Protein AF-A0A496AXD4-F1 (afdb_monomer_lite)

Sequence (552 aa):
MSKVAVLDTNKNVLEPCHPAVARRLLKRGEAAVLKRYPFTIILQKAVPADEIVTQAYTLSVDPGSKVTGLAITTEDAEIVYAAELHHRGAQVKKALSDRAGFRRGRRTRNLRYRPARWANRARKVPVLTDAGWTYQRAAKEEGNDASKTQNTFNRVSWSQFRDKRYRWERLPPTKTNRRQKQRWKRVRVEHQKRADNGWVAPSLMSRVFNLETWTRRLCAVYPITRLAIETVKFDLQLMEDPDIHGIQYQQGTLHGREIREYLLELTKRKCAYCGKNKVRLEVEHIIPKARGGSSRPDNLTMACRPCNEKKGNLVGEALAAKCGEDFAKKVEAAKRKSTKRLTDATAVNTIRWKIYETLEATGLDVRPGTGGKTAYHRNLAGLPKTHYYDAASVACIPKHPAQLSVQVIQAIGYGRRDNIGKKFSMKAPGFVLPSEKRAASAGFRKFSHVELTKANGTKWRGVLNCFDKTPKGKPRKVRVKYFAPDVKDPRKSGHTGELRLLQHRDGYSYGNLVANMEFREPKTPAPETAQPCTDTGDAMMGAQLDFLSHLL

Secondary structure (DSSP, 8-state):
-PPEEEE-TT--EEEEE-HHHHHHHHHHTSEEEEETTTTEEEESS---GGG-----EEEEEEE-SSEEEEEEE-TT-BEEEEEEEE--HHHHHHHHHHHHHHHHHHHHH--S------S--PPEEEEEETTEEEEEEPPP-S-S-TTS---------TTTT--TTEEEEEPPPPTT-TT----EEEEE----PPP-SS---HHHHHHHHHHHHHHHHHHTTS-EEEEEEE-----HHHHH-TT--GGGGTS-TTTTS-HHHHHHHHTTTS-TTT---SS-EEEEESS-GGGT---SGGGEEEEEHHHHHHHTT--THHHHHHH-HHHHHHHHHHHHTSPPP-HHHHHHHTTHHHHHHHHHTTTSEEEEE-HHHHHHHHHHTT----HHHHHHTTTS-PBPPSSEEEEEEEE-----S----S------S------PPPSEETTEETT-EEEEE-TTS-EEEEEEEEEPP-SSSS--EEEEEE--TTSSS-EEEEEGGGEEEEE---SEEEEEEEE---------PPPP-PPP------SSSSSSSSSSSS--

Structure (mmCIF, N/CA/C/O backbone):
data_AF-A0A496AXD4-F1
#
_entry.id   AF-A0A496AXD4-F1
#
loop_
_atom_site.group_PDB
_atom_site.id
_atom_site.type_symbol
_atom_site.label_atom_id
_atom_site.label_alt_id
_atom_site.label_comp_id
_atom_site.label_asym_id
_atom_site.label_entity_id
_atom_site.label_seq_id
_atom_site.pdbx_PDB_ins_code
_atom_site.Cartn_x
_atom_site.Cartn_y
_atom_site.Cartn_z
_atom_site.occupancy
_atom_site.B_iso_or_equiv
_atom_site.auth_seq_id
_atom_site.auth_comp_id
_atom_site.auth_asym_id
_atom_site.auth_atom_id
_atom_site.pdbx_PDB_model_num
ATOM 1 N N . MET A 1 1 ? -9.091 -14.116 17.826 1.00 66.50 1 MET A N 1
ATOM 2 C CA . MET A 1 1 ? -9.808 -13.206 16.898 1.00 66.50 1 MET A CA 1
ATOM 3 C C . MET A 1 1 ? -9.103 -11.866 16.898 1.00 66.50 1 MET A C 1
ATOM 5 O O . MET A 1 1 ? -8.610 -11.490 17.951 1.00 66.50 1 MET A O 1
ATOM 9 N N . SER A 1 2 ? -9.090 -11.135 15.778 1.00 81.75 2 SER A N 1
ATOM 10 C CA . SER A 1 2 ? -8.563 -9.760 15.743 1.00 81.75 2 SER A CA 1
ATOM 11 C C . SER A 1 2 ? -9.296 -8.884 16.773 1.00 81.75 2 SER A C 1
ATOM 13 O O . SER A 1 2 ? -10.532 -8.938 16.826 1.00 81.75 2 SER A O 1
ATOM 15 N N . LYS A 1 3 ? -8.577 -8.102 17.592 1.00 90.88 3 LYS A N 1
ATOM 16 C CA . LYS A 1 3 ? -9.217 -7.235 18.602 1.00 90.88 3 LYS A CA 1
ATOM 17 C C . LYS A 1 3 ? -9.855 -6.017 17.931 1.00 90.88 3 LYS A C 1
ATOM 19 O O . LYS A 1 3 ? -9.404 -5.524 16.892 1.00 90.88 3 LYS A O 1
ATOM 24 N N . VAL A 1 4 ? -10.944 -5.552 18.529 1.00 94.25 4 VAL A N 1
ATOM 25 C CA . VAL A 1 4 ? -11.735 -4.411 18.072 1.00 94.25 4 VAL A CA 1
ATOM 26 C C . VAL A 1 4 ? -11.170 -3.139 18.688 1.00 94.25 4 VAL A C 1
ATOM 28 O O . VAL A 1 4 ? -11.032 -3.061 19.904 1.00 94.25 4 VAL A O 1
ATOM 31 N N . ALA A 1 5 ? -10.886 -2.145 17.849 1.00 96.44 5 ALA A N 1
ATOM 32 C CA . ALA A 1 5 ? -10.484 -0.817 18.295 1.00 96.44 5 ALA A CA 1
ATOM 33 C C . ALA A 1 5 ? -11.618 -0.134 19.077 1.00 96.44 5 ALA A C 1
ATOM 35 O O . ALA A 1 5 ? -12.777 -0.162 18.640 1.00 96.44 5 ALA A O 1
ATOM 36 N N . VAL A 1 6 ? -11.278 0.499 20.199 1.00 96.81 6 VAL A N 1
ATOM 37 C CA . VAL A 1 6 ? -12.226 1.159 21.104 1.00 96.81 6 VAL A CA 1
ATOM 38 C C . VAL A 1 6 ? -11.773 2.593 21.331 1.00 96.81 6 VAL A C 1
ATOM 40 O O . VAL A 1 6 ? -10.615 2.830 21.657 1.00 96.81 6 VAL A O 1
ATOM 43 N N . LEU A 1 7 ? -12.692 3.538 21.155 1.00 96.88 7 LEU A N 1
ATOM 44 C CA . LEU A 1 7 ? -12.503 4.934 21.539 1.00 96.88 7 LEU A CA 1
ATOM 45 C C . LEU A 1 7 ? -13.530 5.331 22.602 1.00 96.88 7 LEU A C 1
ATOM 47 O O . LEU A 1 7 ? -14.619 4.755 22.644 1.00 96.88 7 LEU A O 1
ATOM 51 N N . ASP A 1 8 ? -13.225 6.336 23.412 1.00 95.81 8 ASP A N 1
ATOM 52 C CA . ASP A 1 8 ? -14.216 6.992 24.271 1.00 95.81 8 ASP A CA 1
ATOM 53 C C . ASP A 1 8 ? -15.018 8.068 23.501 1.00 95.81 8 ASP A C 1
ATOM 55 O O . ASP A 1 8 ? -14.769 8.334 22.319 1.00 95.81 8 ASP A O 1
ATOM 59 N N . THR A 1 9 ? -15.982 8.720 24.158 1.00 94.81 9 THR A N 1
ATOM 60 C CA . THR A 1 9 ? -16.775 9.805 23.539 1.00 94.81 9 THR A CA 1
ATOM 61 C C . THR A 1 9 ? -15.923 11.004 23.085 1.00 94.81 9 THR A C 1
ATOM 63 O O . THR A 1 9 ? -16.263 11.652 22.090 1.00 94.81 9 THR A O 1
ATOM 66 N N . ASN A 1 10 ? -14.783 11.254 23.737 1.00 94.25 10 ASN A N 1
ATOM 67 C CA . ASN A 1 10 ? -13.822 12.302 23.378 1.00 94.25 10 ASN A CA 1
ATOM 68 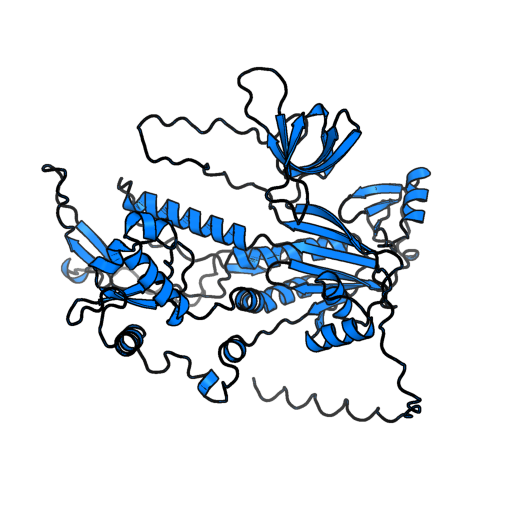C C . ASN A 1 10 ? -12.866 11.886 22.245 1.00 94.25 10 ASN A C 1
ATOM 70 O O . ASN A 1 10 ? -12.087 12.707 21.763 1.00 94.25 10 ASN A O 1
ATOM 74 N N . LYS A 1 11 ? -12.983 10.646 21.747 1.00 93.38 11 LYS A N 1
ATOM 75 C CA . LYS A 1 11 ? -12.107 10.010 20.750 1.00 93.38 11 LYS A CA 1
ATOM 76 C C . LYS A 1 11 ? -10.692 9.734 21.259 1.00 93.38 11 LYS A C 1
ATOM 78 O O . LYS A 1 11 ? -9.787 9.554 20.443 1.00 93.38 11 LYS A O 1
ATOM 83 N N . ASN A 1 12 ? -10.519 9.643 22.571 1.00 94.50 12 ASN A N 1
ATOM 84 C CA . ASN A 1 12 ? -9.316 9.092 23.171 1.00 94.50 12 ASN A CA 1
ATOM 85 C C . ASN A 1 12 ? -9.244 7.596 22.858 1.00 94.50 12 ASN A C 1
ATOM 87 O O . ASN A 1 12 ? -10.261 6.894 22.866 1.00 94.50 12 ASN A O 1
ATOM 91 N N . VAL A 1 13 ? -8.043 7.122 22.534 1.00 95.50 13 VAL A N 1
ATOM 92 C CA . VAL A 1 13 ? -7.804 5.719 22.190 1.00 95.50 13 VAL A CA 1
ATOM 93 C C . VAL A 1 13 ? -7.726 4.894 23.467 1.00 95.50 13 VAL A C 1
ATOM 95 O O . VAL A 1 13 ? -6.956 5.223 24.359 1.00 95.50 13 VAL A O 1
ATOM 98 N N . LEU A 1 14 ? -8.522 3.828 23.539 1.00 95.81 14 LEU A N 1
ATOM 99 C CA . LEU A 1 14 ? -8.559 2.903 24.670 1.00 95.81 14 LEU A CA 1
ATOM 100 C C . LEU A 1 14 ? -7.976 1.540 24.279 1.00 95.81 14 LEU A C 1
ATOM 102 O O . LEU A 1 14 ? -7.733 1.257 23.101 1.00 95.81 14 LEU A O 1
ATOM 106 N N . GLU A 1 15 ? -7.815 0.667 25.273 1.00 95.56 15 GLU A N 1
ATOM 107 C CA . GLU A 1 15 ? -7.350 -0.702 25.066 1.00 95.56 15 GLU A CA 1
ATOM 108 C C . GLU A 1 15 ? -8.299 -1.472 24.116 1.00 95.56 15 GLU A C 1
ATOM 110 O O . GLU A 1 15 ? -9.513 -1.558 24.359 1.00 95.56 15 GLU A O 1
ATOM 115 N N . PRO A 1 16 ? -7.784 -2.047 23.012 1.00 95.31 16 PRO A N 1
ATOM 116 C CA . PRO A 1 16 ? -8.575 -2.863 22.101 1.00 95.31 16 PRO A CA 1
ATOM 117 C C . PRO A 1 16 ? -9.217 -4.066 22.799 1.00 95.31 16 PRO A C 1
ATOM 119 O O . PRO A 1 16 ? -8.560 -4.838 23.493 1.00 95.31 16 PRO A O 1
ATOM 122 N N . CYS A 1 17 ? -10.504 -4.306 22.543 1.00 94.44 17 CYS A N 1
ATOM 123 C CA . CYS A 1 17 ? -11.257 -5.360 23.223 1.00 94.44 17 CYS A CA 1
ATOM 124 C C . CYS A 1 17 ? -11.523 -6.584 22.333 1.00 94.44 17 CYS A C 1
ATOM 126 O O . CYS A 1 17 ? -11.533 -6.519 21.100 1.00 94.44 17 CYS A O 1
ATOM 128 N N . HIS A 1 18 ? -11.801 -7.732 22.954 1.00 92.88 18 HIS A N 1
ATOM 129 C CA . HIS A 1 18 ? -12.209 -8.927 22.217 1.00 92.88 18 HIS A CA 1
ATOM 130 C C . HIS A 1 18 ? -13.559 -8.696 21.494 1.00 92.88 18 HIS A C 1
ATOM 132 O O . HIS A 1 18 ? -14.469 -8.097 22.078 1.00 92.88 18 HIS A O 1
ATOM 138 N N . PRO A 1 19 ? -13.786 -9.227 20.271 1.00 92.56 19 PRO A N 1
ATOM 139 C CA . PRO A 1 19 ? -15.044 -9.028 19.541 1.00 92.56 19 PRO A CA 1
ATOM 140 C C . PRO A 1 19 ? -16.318 -9.412 20.308 1.00 92.56 19 PRO A C 1
ATOM 142 O O . PRO A 1 19 ? -17.384 -8.856 20.049 1.00 92.56 19 PRO A O 1
ATOM 145 N N . ALA A 1 20 ? -16.234 -10.362 21.245 1.00 93.06 20 ALA A N 1
ATOM 146 C CA . ALA A 1 20 ? -17.357 -10.725 22.113 1.00 93.06 20 ALA A CA 1
ATOM 147 C C . ALA A 1 20 ? -17.755 -9.588 23.071 1.00 93.06 20 ALA A C 1
ATOM 149 O O . ALA A 1 20 ? -18.947 -9.335 23.251 1.00 93.06 20 ALA A O 1
ATOM 150 N N . VAL A 1 21 ? -16.769 -8.874 23.623 1.00 95.25 21 VAL A N 1
ATOM 151 C CA . VAL A 1 21 ? -16.980 -7.699 24.480 1.00 95.25 21 VAL A CA 1
ATOM 152 C C . VAL A 1 21 ? -17.597 -6.573 23.658 1.00 95.25 21 VAL A C 1
ATOM 154 O O . VAL A 1 21 ? -18.650 -6.063 24.027 1.00 95.25 21 VAL A O 1
ATOM 157 N N . ALA A 1 22 ? -17.042 -6.284 22.476 1.00 95.06 22 ALA A N 1
ATOM 158 C CA . ALA A 1 22 ? -17.603 -5.290 21.561 1.00 95.06 22 ALA A CA 1
ATOM 159 C C . ALA A 1 22 ? -19.080 -5.569 21.221 1.00 95.06 22 ALA A C 1
ATOM 161 O O . ALA A 1 22 ? -19.910 -4.663 21.247 1.00 95.06 22 ALA A O 1
ATOM 162 N N . ARG A 1 23 ? -19.445 -6.832 20.946 1.00 95.69 23 ARG A N 1
ATOM 163 C CA . ARG A 1 23 ? -20.848 -7.220 20.709 1.00 95.69 23 ARG A CA 1
ATOM 164 C C . ARG A 1 23 ? -21.738 -6.981 21.927 1.00 95.69 23 ARG A C 1
ATOM 166 O O . ARG A 1 23 ? -22.873 -6.547 21.752 1.00 95.69 23 ARG A O 1
ATOM 173 N N . ARG A 1 24 ? -21.245 -7.266 23.136 1.00 97.25 24 ARG A N 1
ATOM 174 C CA . ARG A 1 24 ? -21.983 -7.047 24.388 1.00 97.25 24 ARG A CA 1
ATOM 175 C C . ARG A 1 24 ? -22.256 -5.558 24.611 1.00 97.25 24 ARG A C 1
ATOM 177 O O . ARG A 1 24 ? -23.409 -5.205 24.826 1.00 97.25 24 ARG A O 1
ATOM 184 N N . LEU A 1 25 ? -21.234 -4.713 24.465 1.00 96.50 25 LEU A N 1
ATOM 185 C CA . LEU A 1 25 ? -21.350 -3.254 24.585 1.00 96.50 25 LEU A CA 1
ATOM 186 C C . LEU A 1 25 ? -22.358 -2.681 23.578 1.00 96.50 25 LEU A C 1
ATOM 188 O O . LEU A 1 25 ? -23.249 -1.922 23.946 1.00 96.50 25 LEU A O 1
ATOM 192 N N . LEU A 1 26 ? -22.281 -3.115 22.314 1.00 96.50 26 LEU A N 1
ATOM 193 C CA . LEU A 1 26 ? -23.224 -2.697 21.272 1.00 96.50 26 LEU A CA 1
ATOM 194 C C . LEU A 1 26 ? -24.662 -3.160 21.560 1.00 96.50 26 LEU A C 1
ATOM 196 O O . LEU A 1 26 ? -25.600 -2.413 21.303 1.00 96.50 26 LEU A O 1
ATOM 200 N N . LYS A 1 27 ? -24.854 -4.380 22.084 1.00 96.75 27 LYS A N 1
ATOM 201 C CA . LYS A 1 27 ? -26.189 -4.917 22.405 1.00 96.75 27 LYS A CA 1
ATOM 202 C C . LYS A 1 27 ? -26.836 -4.191 23.587 1.00 96.75 27 LYS A C 1
ATOM 204 O O . LYS A 1 27 ? -28.052 -4.053 23.604 1.00 96.75 27 LYS A O 1
ATOM 209 N N . ARG A 1 28 ? -26.029 -3.737 24.550 1.00 96.56 28 ARG A N 1
ATOM 210 C CA . ARG A 1 28 ? -26.479 -2.955 25.712 1.00 96.56 28 ARG A CA 1
ATOM 211 C C . ARG A 1 28 ? -26.685 -1.469 25.410 1.00 96.56 28 ARG A C 1
ATOM 213 O O . ARG A 1 28 ? -27.212 -0.759 26.251 1.00 96.56 28 ARG A O 1
ATOM 220 N N . GLY A 1 29 ? -26.271 -0.995 24.234 1.00 95.00 29 GLY A N 1
ATOM 221 C CA . GLY A 1 29 ? -26.340 0.424 23.880 1.00 95.00 29 GLY A CA 1
ATOM 222 C C . GLY A 1 29 ? -25.247 1.286 24.519 1.00 95.00 29 GLY A C 1
ATOM 223 O O . GLY A 1 29 ? -25.254 2.487 24.314 1.00 95.00 29 GLY A O 1
ATOM 224 N N . GLU A 1 30 ? -24.274 0.695 25.219 1.00 95.75 30 GLU A N 1
ATOM 225 C CA . GLU A 1 30 ? -23.160 1.408 25.874 1.00 95.75 30 GLU A CA 1
ATOM 226 C C . GLU A 1 30 ? -22.095 1.904 24.874 1.00 95.75 30 GLU A C 1
ATOM 228 O O . GLU A 1 30 ? -21.240 2.731 25.196 1.00 95.75 30 GLU A O 1
ATOM 233 N N . ALA A 1 31 ? -22.130 1.390 23.643 1.00 96.44 31 ALA A N 1
ATOM 234 C CA . ALA A 1 31 ? -21.234 1.776 22.562 1.00 96.44 31 ALA A CA 1
ATOM 235 C C . ALA A 1 31 ? -21.984 1.902 21.232 1.00 96.44 31 ALA A C 1
ATOM 237 O O . ALA A 1 31 ? -23.021 1.275 21.011 1.00 96.44 31 ALA A O 1
ATOM 238 N N . ALA A 1 32 ? -21.411 2.664 20.306 1.00 95.50 32 ALA A N 1
ATOM 239 C CA . ALA A 1 32 ? -21.866 2.781 18.927 1.00 95.50 32 ALA A CA 1
ATOM 240 C C . ALA A 1 32 ? -20.757 2.382 17.945 1.00 95.50 32 ALA A C 1
ATOM 242 O O . ALA A 1 32 ? -19.567 2.413 18.254 1.00 95.50 32 ALA A O 1
ATOM 243 N N . VAL A 1 33 ? -21.133 2.009 16.720 1.00 94.25 33 VAL A N 1
ATOM 244 C CA . VAL A 1 33 ? -20.153 1.757 15.654 1.00 94.25 33 VAL A CA 1
ATOM 245 C C . VAL A 1 33 ? -19.698 3.095 15.079 1.00 94.25 33 VAL A C 1
ATOM 247 O O . VAL A 1 33 ? -20.448 3.735 14.344 1.00 94.25 33 VAL A O 1
ATOM 250 N N . LEU A 1 34 ? -18.454 3.486 15.357 1.00 90.81 34 LEU A N 1
ATOM 251 C CA . LEU A 1 34 ? -17.851 4.691 14.788 1.00 90.81 34 LEU A CA 1
ATOM 252 C C . LEU A 1 34 ? -17.448 4.475 13.327 1.00 90.81 34 LEU A C 1
ATOM 254 O O . LEU A 1 34 ? -17.693 5.312 12.456 1.00 90.81 34 LEU A O 1
ATOM 258 N N . LYS A 1 35 ? -16.803 3.337 13.046 1.00 87.88 35 LYS A N 1
ATOM 259 C CA . LYS A 1 35 ? -16.290 3.014 11.715 1.00 87.88 35 LYS A CA 1
ATOM 260 C C . LYS A 1 35 ? -16.277 1.511 11.482 1.00 87.88 35 LYS A C 1
ATOM 262 O O . LYS A 1 35 ? -16.082 0.723 12.397 1.00 87.88 35 LYS A O 1
ATOM 267 N N . ARG A 1 36 ? -16.468 1.101 10.225 1.00 87.69 36 ARG A N 1
ATOM 268 C CA . ARG A 1 36 ? -16.402 -0.317 9.842 1.00 87.69 36 ARG A CA 1
ATOM 269 C C . ARG A 1 36 ? -15.005 -0.808 9.474 1.00 87.69 36 ARG A C 1
ATOM 271 O O . ARG A 1 36 ? -14.769 -2.006 9.574 1.00 87.69 36 ARG A O 1
ATOM 278 N N . TYR A 1 37 ? -14.122 0.077 9.004 1.00 87.56 37 TYR A N 1
ATOM 279 C CA . TYR A 1 37 ? -12.819 -0.297 8.446 1.00 87.56 37 TYR A CA 1
ATOM 280 C C . TYR A 1 37 ? -11.677 0.655 8.885 1.00 87.56 37 TYR A C 1
ATOM 282 O O . TYR A 1 37 ? -11.592 1.780 8.366 1.00 87.56 37 TYR A O 1
ATOM 290 N N . PRO A 1 38 ? -10.775 0.221 9.790 1.00 90.62 38 PRO A N 1
ATOM 291 C CA . PRO A 1 38 ? -10.923 -0.980 10.629 1.00 90.62 38 PRO A CA 1
ATOM 292 C C . PRO A 1 38 ? -12.196 -0.883 11.490 1.00 90.62 38 PRO A C 1
ATOM 294 O O . PRO A 1 38 ? -12.781 0.197 11.606 1.00 90.62 38 PRO A O 1
ATOM 297 N N . PHE A 1 39 ? -12.693 -2.014 11.991 1.00 92.38 39 PHE A N 1
ATOM 298 C CA . PHE A 1 39 ? -13.913 -2.012 12.797 1.00 92.38 39 PHE A CA 1
ATOM 299 C C . PHE A 1 39 ? -13.615 -1.365 14.151 1.00 92.38 39 PHE A C 1
ATOM 301 O O . PHE A 1 39 ? -12.794 -1.874 14.911 1.00 92.38 39 PHE A O 1
ATOM 308 N N . THR A 1 40 ? -14.271 -0.241 14.417 1.00 95.00 40 THR A N 1
ATOM 309 C CA . THR A 1 40 ? -14.022 0.605 15.584 1.00 95.00 40 THR A CA 1
ATOM 310 C C . THR A 1 40 ? -15.348 0.942 16.242 1.00 95.00 40 THR A C 1
ATOM 312 O O . THR A 1 40 ? -16.278 1.417 15.574 1.00 95.00 40 THR A O 1
ATOM 315 N N . ILE A 1 41 ? -15.419 0.711 17.548 1.00 97.12 41 ILE A N 1
ATOM 316 C CA . ILE A 1 41 ? -16.535 1.141 18.386 1.00 97.12 41 ILE A CA 1
ATOM 317 C C . ILE A 1 41 ? -16.141 2.390 19.173 1.00 97.12 41 ILE A C 1
ATOM 319 O O . ILE A 1 41 ? -14.965 2.611 19.451 1.00 97.12 41 ILE A O 1
ATOM 323 N N . ILE A 1 42 ? -17.135 3.203 19.505 1.00 97.06 42 ILE A N 1
ATOM 324 C CA . ILE A 1 42 ? -16.996 4.363 20.381 1.00 97.06 42 ILE A CA 1
ATOM 325 C C . ILE A 1 42 ? -17.912 4.171 21.587 1.00 97.06 42 ILE A C 1
ATOM 327 O O . ILE A 1 42 ? -19.086 3.840 21.410 1.00 97.06 42 ILE A O 1
ATOM 331 N N . LEU A 1 43 ? -17.378 4.316 22.795 1.00 96.75 43 LEU A N 1
ATOM 332 C CA . LEU A 1 43 ? -18.153 4.266 24.031 1.00 96.75 43 LEU A CA 1
ATOM 333 C C . LEU A 1 43 ? -18.982 5.543 24.176 1.00 96.75 43 LEU A C 1
ATOM 335 O O . LEU A 1 43 ? -18.536 6.621 23.789 1.00 96.75 43 LEU A O 1
ATOM 339 N N . GLN A 1 44 ? -20.162 5.429 24.782 1.00 94.75 44 GLN A N 1
ATOM 340 C CA . GLN A 1 44 ? -21.022 6.574 25.115 1.00 94.75 44 GLN A CA 1
ATOM 341 C C . GLN A 1 44 ? -20.632 7.268 26.431 1.00 94.75 44 GLN A C 1
ATOM 343 O O . GLN A 1 44 ? -21.394 8.067 26.966 1.00 94.75 44 GLN A O 1
ATOM 348 N N . LYS A 1 45 ? -19.446 6.953 26.957 1.00 94.00 45 LYS A N 1
ATOM 349 C CA . LYS A 1 45 ? -18.844 7.620 28.106 1.00 94.00 45 LYS A CA 1
ATOM 350 C C . LYS A 1 45 ? -17.466 8.158 27.740 1.00 94.00 45 LYS A C 1
ATOM 352 O O . LYS A 1 45 ? -16.786 7.593 26.877 1.00 94.00 45 LYS A O 1
ATOM 357 N N . ALA A 1 46 ? -17.072 9.235 28.404 1.00 93.50 46 ALA A N 1
ATOM 358 C CA . ALA A 1 46 ? -15.682 9.658 28.468 1.00 93.50 46 ALA A CA 1
ATOM 359 C C . ALA A 1 46 ? -14.944 8.807 29.510 1.00 93.50 46 ALA A C 1
ATOM 361 O O . ALA A 1 46 ? -15.547 8.389 30.500 1.00 93.50 46 ALA A O 1
ATOM 362 N N . VAL A 1 47 ? -13.665 8.538 29.263 1.00 92.56 47 VAL A N 1
ATOM 363 C CA . VAL A 1 47 ? -12.769 7.924 30.249 1.00 92.56 47 VAL A CA 1
ATOM 364 C C . VAL A 1 47 ? -11.742 8.991 30.639 1.00 92.56 47 VAL A C 1
ATOM 366 O O . VAL A 1 47 ? -11.152 9.584 29.729 1.00 92.56 47 VAL A O 1
ATOM 369 N N . PRO A 1 48 ? -11.565 9.298 31.938 1.00 91.44 48 PRO A N 1
ATOM 370 C CA . PRO A 1 48 ? -10.528 10.220 32.400 1.00 91.44 48 PRO A CA 1
ATOM 371 C C . PRO A 1 48 ? -9.147 9.793 31.898 1.00 91.44 48 PRO A C 1
ATOM 373 O O . PRO A 1 48 ? -8.861 8.602 31.816 1.00 91.44 48 PRO A O 1
ATOM 376 N N . ALA A 1 49 ? -8.301 10.750 31.509 1.00 86.75 49 ALA A N 1
ATOM 377 C CA . ALA A 1 49 ? -7.032 10.451 30.839 1.00 86.75 49 ALA A CA 1
ATOM 378 C C . ALA A 1 49 ? -6.061 9.639 31.716 1.00 86.75 49 ALA A C 1
ATOM 380 O O . ALA A 1 49 ? -5.301 8.828 31.199 1.00 86.75 49 ALA A O 1
ATOM 381 N N . ASP A 1 50 ? -6.123 9.840 33.028 1.00 89.44 50 ASP A N 1
ATOM 382 C CA . ASP A 1 50 ? -5.391 9.119 34.070 1.00 89.44 50 ASP A CA 1
ATOM 383 C C . ASP A 1 50 ? -5.855 7.663 34.251 1.00 89.44 50 ASP A C 1
ATOM 385 O O . ASP A 1 50 ? -5.067 6.814 34.658 1.00 89.44 50 ASP A O 1
ATOM 389 N N . GLU A 1 51 ? -7.095 7.342 33.873 1.00 89.88 51 GLU A N 1
ATOM 390 C CA . GLU A 1 51 ? -7.634 5.975 33.894 1.00 89.88 51 GLU A CA 1
ATOM 391 C C . GLU A 1 51 ? -7.371 5.201 32.588 1.00 89.88 51 GLU A C 1
ATOM 393 O O . GLU A 1 51 ? -7.651 3.999 32.499 1.00 89.88 51 GLU A O 1
ATOM 398 N N . ILE A 1 52 ? -6.856 5.861 31.542 1.00 89.38 52 ILE A N 1
ATOM 399 C CA . ILE A 1 52 ? -6.569 5.208 30.260 1.00 89.38 52 ILE A CA 1
ATOM 400 C C . ILE A 1 52 ? -5.294 4.376 30.393 1.00 89.38 52 ILE A C 1
ATOM 402 O O . ILE A 1 52 ? -4.179 4.851 30.192 1.00 89.38 52 ILE A O 1
ATOM 406 N N . VAL A 1 53 ? -5.479 3.089 30.676 1.00 89.19 53 VAL A N 1
ATOM 407 C CA . VAL A 1 53 ? -4.396 2.104 30.709 1.00 89.19 53 VAL A CA 1
ATOM 408 C C . VAL A 1 53 ? -4.369 1.330 29.394 1.00 89.19 53 VAL A C 1
ATOM 410 O O . VAL A 1 53 ? -5.305 0.597 29.069 1.00 89.19 53 VAL A O 1
ATOM 413 N N . THR A 1 54 ? -3.284 1.481 28.635 1.00 91.75 54 THR A N 1
ATOM 414 C CA . THR A 1 54 ? -3.024 0.719 27.404 1.00 91.75 54 THR A CA 1
ATOM 415 C C . THR A 1 54 ? -1.623 0.135 27.434 1.00 91.75 54 THR A C 1
ATOM 417 O O . THR A 1 54 ? -0.680 0.825 27.818 1.00 91.75 54 THR A O 1
ATOM 420 N N . GLN A 1 55 ? -1.469 -1.101 26.970 1.00 93.12 55 GLN A N 1
ATOM 421 C CA . GLN A 1 55 ? -0.141 -1.679 26.734 1.00 93.12 55 GLN A CA 1
ATOM 422 C C . GLN A 1 55 ? 0.519 -1.071 25.486 1.00 93.12 55 GLN A C 1
ATOM 424 O O . GLN A 1 55 ? -0.143 -0.409 24.682 1.00 93.12 55 GLN A O 1
ATOM 429 N N . ALA A 1 56 ? 1.814 -1.322 25.273 1.00 91.00 56 ALA A N 1
ATOM 430 C CA . ALA A 1 56 ? 2.472 -0.897 24.043 1.00 91.00 56 ALA A CA 1
ATOM 431 C C . ALA A 1 56 ? 2.046 -1.761 22.845 1.00 91.00 56 ALA A C 1
ATOM 433 O O . ALA A 1 56 ? 1.981 -2.990 22.911 1.00 91.00 56 ALA A O 1
ATOM 434 N N . TYR A 1 57 ? 1.834 -1.110 21.702 1.00 95.81 57 TYR A N 1
ATOM 435 C CA . TYR A 1 57 ? 1.530 -1.781 20.443 1.00 95.81 57 TYR A CA 1
ATOM 436 C C . TYR A 1 57 ? 2.534 -1.405 19.364 1.00 95.81 57 TYR A C 1
ATOM 438 O O . TYR A 1 57 ? 2.878 -0.232 19.188 1.00 95.81 57 TYR A O 1
ATOM 446 N N . THR A 1 58 ? 2.946 -2.407 18.588 1.00 97.31 58 THR A N 1
ATOM 447 C CA . THR A 1 58 ? 3.837 -2.216 17.440 1.00 97.31 58 THR A CA 1
ATOM 448 C C . THR A 1 58 ? 3.065 -2.406 16.141 1.00 97.31 58 THR A C 1
ATOM 450 O O . THR A 1 58 ? 2.532 -3.486 15.889 1.00 97.31 58 THR A O 1
ATOM 453 N N . LEU A 1 59 ? 3.018 -1.375 15.292 1.00 97.56 59 LEU A N 1
ATOM 454 C CA . LEU A 1 59 ? 2.538 -1.508 13.914 1.00 97.56 59 LEU A CA 1
ATOM 455 C C . LEU A 1 59 ? 3.713 -1.854 13.002 1.00 97.56 59 LEU A C 1
ATOM 457 O O . LEU A 1 59 ? 4.579 -1.025 12.728 1.00 97.56 59 LEU A O 1
ATOM 461 N N . SER A 1 60 ? 3.694 -3.076 12.491 1.00 97.00 60 SER A N 1
ATOM 462 C CA . SER A 1 60 ? 4.693 -3.596 11.572 1.00 97.00 60 SER A CA 1
ATOM 463 C C . SER A 1 60 ? 4.222 -3.507 10.121 1.00 97.00 60 SER A C 1
ATOM 465 O O . SER A 1 60 ? 3.064 -3.798 9.795 1.00 97.00 60 SER A O 1
ATOM 467 N N . VAL A 1 61 ? 5.131 -3.097 9.238 1.00 95.31 61 VAL A N 1
ATOM 468 C CA . VAL A 1 61 ? 4.874 -2.837 7.822 1.00 95.31 61 VAL A CA 1
ATOM 469 C C . VAL A 1 61 ? 5.856 -3.624 6.956 1.00 95.31 61 VAL A C 1
ATOM 471 O O . VAL A 1 61 ? 7.062 -3.389 7.008 1.00 95.31 61 VAL A O 1
ATOM 474 N N . ASP A 1 62 ? 5.324 -4.492 6.095 1.00 93.31 62 ASP A N 1
ATOM 475 C CA . ASP A 1 62 ? 6.083 -5.182 5.042 1.00 93.31 62 ASP A CA 1
ATOM 476 C C . ASP A 1 62 ? 5.761 -4.561 3.663 1.00 93.31 62 ASP A C 1
ATOM 478 O O . ASP A 1 62 ? 4.705 -4.831 3.065 1.00 93.31 62 ASP A O 1
ATOM 482 N N . PRO A 1 63 ? 6.607 -3.650 3.141 1.00 91.19 63 PRO A N 1
ATOM 483 C CA . PRO A 1 63 ? 6.345 -2.953 1.892 1.00 91.19 63 PRO A CA 1
ATOM 484 C C . PRO A 1 63 ? 6.674 -3.798 0.648 1.00 91.19 63 PRO A C 1
ATOM 486 O O . PRO A 1 63 ? 7.755 -3.713 0.068 1.00 91.19 63 PRO A O 1
ATOM 489 N N . GLY A 1 64 ? 5.672 -4.493 0.110 1.00 86.81 64 GLY A N 1
ATOM 490 C CA . GLY A 1 64 ? 5.776 -5.156 -1.192 1.00 86.81 64 GLY A CA 1
ATOM 491 C C . GLY A 1 64 ? 5.420 -4.288 -2.415 1.00 86.81 64 GLY A C 1
ATOM 492 O O . GLY A 1 64 ? 4.841 -3.197 -2.361 1.00 86.81 64 GLY A O 1
ATOM 493 N N . SER A 1 65 ? 5.748 -4.801 -3.607 1.00 84.12 65 SER A N 1
ATOM 494 C CA . SER A 1 65 ? 5.534 -4.095 -4.883 1.00 84.12 65 SER A CA 1
ATOM 495 C C . SER A 1 65 ? 4.054 -4.021 -5.309 1.00 84.12 65 SER A C 1
ATOM 497 O O . SER A 1 65 ? 3.626 -3.067 -5.976 1.00 84.12 65 SER A O 1
ATOM 499 N N . LYS A 1 66 ? 3.254 -5.027 -4.956 1.00 87.31 66 LYS A N 1
ATOM 500 C CA . LYS A 1 66 ? 1.824 -5.126 -5.300 1.00 87.31 66 LYS A CA 1
ATOM 501 C C . LYS A 1 66 ? 0.942 -5.022 -4.067 1.00 87.31 66 LYS A C 1
ATOM 503 O O . LYS A 1 66 ? -0.101 -4.374 -4.142 1.00 87.31 66 LYS A O 1
ATOM 508 N N . VAL A 1 67 ? 1.381 -5.628 -2.974 1.00 91.25 67 VAL A N 1
ATOM 509 C CA . VAL A 1 67 ? 0.679 -5.707 -1.698 1.00 91.25 67 VAL A CA 1
ATOM 510 C C . VAL A 1 67 ? 1.653 -5.278 -0.614 1.00 91.25 67 VAL A C 1
ATOM 512 O O . VAL A 1 67 ? 2.830 -5.606 -0.709 1.00 91.25 67 VAL A O 1
ATOM 515 N N . THR A 1 68 ? 1.175 -4.508 0.355 1.00 94.56 68 THR A N 1
ATOM 516 C CA . THR A 1 68 ? 1.897 -4.225 1.597 1.00 94.56 68 THR A CA 1
ATOM 517 C C . THR A 1 68 ? 1.200 -4.964 2.723 1.00 94.56 68 THR A C 1
ATOM 519 O O . THR A 1 68 ? -0.014 -4.807 2.878 1.00 94.56 68 THR A O 1
ATOM 522 N N . GLY A 1 69 ? 1.954 -5.760 3.472 1.00 95.06 69 GLY A N 1
ATOM 523 C CA . GLY A 1 69 ? 1.485 -6.368 4.706 1.00 95.06 69 GLY A CA 1
ATOM 524 C C . GLY A 1 69 ? 1.456 -5.346 5.833 1.00 95.06 69 GLY A C 1
ATOM 525 O O . GLY A 1 69 ? 2.354 -4.510 5.939 1.00 95.06 69 GLY A O 1
ATOM 526 N N . LEU A 1 70 ? 0.412 -5.394 6.653 1.00 96.75 70 LEU A N 1
ATOM 527 C CA . LEU A 1 70 ? 0.283 -4.603 7.871 1.00 96.75 70 LEU A CA 1
ATOM 528 C C . LEU A 1 70 ? -0.120 -5.537 9.007 1.00 96.75 70 LEU A C 1
ATOM 530 O O . LEU A 1 70 ? -1.080 -6.296 8.858 1.00 96.75 70 LEU A O 1
ATOM 534 N N . ALA A 1 71 ? 0.563 -5.443 10.140 1.00 96.62 71 ALA A N 1
ATOM 535 C CA . ALA A 1 71 ? 0.216 -6.187 11.342 1.00 96.62 71 ALA A CA 1
ATOM 536 C C . ALA A 1 71 ? 0.397 -5.312 12.582 1.00 96.62 71 ALA A C 1
ATOM 538 O O . ALA A 1 71 ? 1.326 -4.515 12.640 1.00 96.62 71 ALA A O 1
ATOM 539 N N . ILE A 1 72 ? -0.490 -5.454 13.561 1.00 97.06 72 ILE A N 1
ATOM 540 C CA . ILE A 1 72 ? -0.342 -4.845 14.884 1.00 97.06 72 ILE A CA 1
ATOM 541 C C . ILE A 1 72 ? -0.148 -5.973 15.886 1.00 97.06 72 ILE A C 1
ATOM 543 O O . ILE A 1 72 ? -0.989 -6.877 15.945 1.00 97.06 72 ILE A O 1
ATOM 547 N N . THR A 1 73 ? 0.930 -5.902 16.661 1.00 96.12 73 THR A N 1
ATOM 548 C CA . THR A 1 73 ? 1.266 -6.872 17.708 1.00 96.12 73 THR A CA 1
ATOM 549 C C . THR A 1 73 ? 1.315 -6.210 19.084 1.00 96.12 73 THR A C 1
ATOM 551 O O . THR A 1 73 ? 1.669 -5.031 19.186 1.00 96.12 73 THR A O 1
ATOM 554 N N . THR A 1 74 ? 0.948 -6.962 20.124 1.00 95.06 74 THR A N 1
ATOM 555 C CA . THR A 1 74 ? 1.179 -6.586 21.533 1.00 95.06 74 THR A CA 1
ATOM 556 C C . THR A 1 74 ? 2.647 -6.769 21.927 1.00 95.06 74 THR A C 1
ATOM 558 O O . THR A 1 74 ? 3.447 -7.280 21.135 1.00 95.06 74 THR A O 1
ATOM 561 N N . GLU A 1 75 ? 2.995 -6.401 23.161 1.00 91.25 75 GLU A N 1
ATOM 562 C CA . GLU A 1 75 ? 4.298 -6.715 23.768 1.00 91.25 75 GLU A CA 1
ATOM 563 C C . GLU A 1 75 ? 4.555 -8.228 23.840 1.00 91.25 75 GLU A C 1
ATOM 565 O O . GLU A 1 75 ? 5.650 -8.678 23.512 1.00 91.25 75 GLU A O 1
ATOM 570 N N . ASP A 1 76 ? 3.520 -9.028 24.116 1.00 92.06 76 ASP A N 1
ATOM 571 C CA . ASP A 1 76 ? 3.587 -10.500 24.149 1.00 92.06 76 ASP A CA 1
ATOM 572 C C . ASP A 1 76 ? 3.675 -11.173 22.767 1.00 92.06 76 ASP A C 1
ATOM 574 O O . ASP A 1 76 ? 3.552 -12.403 22.662 1.00 92.06 76 ASP A O 1
ATOM 578 N N . ALA A 1 77 ? 3.841 -10.374 21.709 1.00 93.31 77 ALA A N 1
ATOM 579 C CA . ALA A 1 77 ? 3.838 -10.775 20.307 1.00 93.31 77 ALA A CA 1
ATOM 580 C C . ALA A 1 77 ? 2.500 -11.356 19.797 1.00 93.31 77 ALA A C 1
ATOM 582 O O . ALA A 1 77 ? 2.468 -12.003 18.750 1.00 93.31 77 ALA A O 1
ATOM 583 N N . GLU A 1 78 ? 1.373 -11.118 20.479 1.00 94.06 78 GLU A N 1
ATOM 584 C CA . GLU A 1 78 ? 0.045 -11.527 19.995 1.00 94.06 78 GLU A CA 1
ATOM 585 C C . GLU A 1 78 ? -0.376 -10.662 18.796 1.00 94.06 78 GLU A C 1
ATOM 587 O O . GLU A 1 78 ? -0.365 -9.432 18.874 1.00 94.06 78 GLU A O 1
ATOM 592 N N . ILE A 1 79 ? -0.798 -11.281 17.684 1.00 94.50 79 ILE A N 1
ATOM 593 C CA . ILE A 1 79 ? -1.336 -10.536 16.534 1.00 94.50 79 ILE A CA 1
ATOM 594 C C . ILE A 1 79 ? -2.750 -10.034 16.847 1.00 94.50 79 ILE A C 1
ATOM 596 O O . ILE A 1 79 ? -3.712 -10.801 16.910 1.00 94.50 79 ILE A O 1
ATOM 600 N N . VAL A 1 80 ? -2.898 -8.715 16.936 1.00 93.69 80 VAL A N 1
ATOM 601 C CA . VAL A 1 80 ? -4.163 -8.050 17.273 1.00 93.69 80 VAL A CA 1
ATOM 602 C C . VAL A 1 80 ? -4.935 -7.599 16.042 1.00 93.69 80 VAL A C 1
ATOM 604 O O . VAL A 1 80 ? -6.168 -7.654 16.015 1.00 93.69 80 VAL A O 1
ATOM 607 N N . TYR A 1 81 ? -4.226 -7.187 14.999 1.00 94.94 81 TYR A N 1
ATOM 608 C CA . TYR A 1 81 ? -4.811 -6.782 13.729 1.00 94.94 81 TYR A CA 1
ATOM 609 C C . TYR A 1 81 ? -3.873 -7.168 12.590 1.00 94.94 81 TYR A C 1
ATOM 611 O O . TYR A 1 81 ? -2.661 -7.039 12.711 1.00 94.94 81 TYR A O 1
ATOM 619 N N . ALA A 1 82 ? -4.439 -7.614 11.472 1.00 95.25 82 ALA A N 1
ATOM 620 C CA . ALA A 1 82 ? -3.694 -7.983 10.276 1.00 95.25 82 ALA A CA 1
ATOM 621 C C . ALA A 1 82 ? -4.432 -7.489 9.031 1.00 95.25 82 ALA A C 1
ATOM 623 O O . ALA A 1 82 ? -5.662 -7.585 8.947 1.00 95.25 82 ALA A O 1
ATOM 624 N N . ALA A 1 83 ? -3.692 -6.972 8.053 1.00 95.19 83 ALA A N 1
ATOM 625 C CA . ALA A 1 83 ? -4.259 -6.488 6.808 1.00 95.19 83 ALA A CA 1
ATOM 626 C C . ALA A 1 83 ? -3.312 -6.603 5.612 1.00 95.19 83 ALA A C 1
ATOM 628 O O . ALA A 1 83 ? -2.092 -6.524 5.735 1.00 95.19 83 ALA A O 1
ATOM 629 N N . GLU A 1 84 ? -3.912 -6.696 4.427 1.00 94.56 84 GLU A N 1
ATOM 630 C CA . GLU A 1 84 ? -3.220 -6.630 3.143 1.00 94.56 84 GLU A CA 1
ATOM 631 C C . GLU A 1 84 ? -3.666 -5.392 2.361 1.00 94.56 84 GLU A C 1
ATOM 633 O O . GLU A 1 84 ? -4.827 -5.249 1.961 1.00 94.56 84 GLU A O 1
ATOM 638 N N . LEU A 1 85 ? -2.727 -4.480 2.111 1.00 94.94 85 LEU A N 1
ATOM 639 C CA . LEU A 1 85 ? -2.948 -3.265 1.335 1.00 94.94 85 LEU A CA 1
ATOM 640 C C . LEU A 1 85 ? -2.550 -3.478 -0.131 1.00 94.94 85 LEU A C 1
ATOM 642 O O . LEU A 1 85 ? -1.386 -3.364 -0.511 1.00 94.94 85 LEU A O 1
ATOM 646 N N . HIS A 1 86 ? -3.536 -3.729 -0.991 1.00 92.75 86 HIS A N 1
ATOM 647 C CA . HIS A 1 86 ? -3.341 -3.918 -2.426 1.00 92.75 86 HIS A CA 1
ATOM 648 C C . HIS A 1 86 ? -3.227 -2.582 -3.163 1.00 92.75 86 HIS A C 1
ATOM 650 O O . HIS A 1 86 ? -4.183 -1.800 -3.301 1.00 92.75 86 HIS A O 1
ATOM 656 N N . HIS A 1 87 ? -2.052 -2.356 -3.740 1.00 91.00 87 HIS A N 1
ATOM 657 C CA . HIS A 1 87 ? -1.717 -1.138 -4.459 1.00 91.00 87 HIS A CA 1
ATOM 658 C C . HIS A 1 87 ? -2.282 -1.114 -5.877 1.00 91.00 87 HIS A C 1
ATOM 660 O O . HIS A 1 87 ? -2.384 -2.111 -6.588 1.00 91.00 87 HIS A O 1
ATOM 666 N N . ARG A 1 88 ? -2.556 0.098 -6.363 1.00 87.31 88 ARG A N 1
ATOM 667 C CA . ARG A 1 88 ? -3.040 0.351 -7.733 1.00 87.31 88 ARG A CA 1
ATOM 668 C C . ARG A 1 88 ? -1.974 0.909 -8.677 1.00 87.31 88 ARG A C 1
ATOM 670 O O . ARG A 1 88 ? -2.316 1.471 -9.722 1.00 87.31 88 ARG A O 1
ATOM 677 N N . GLY A 1 89 ? -0.693 0.779 -8.328 1.00 85.19 89 GLY A N 1
ATOM 678 C CA . GLY A 1 89 ? 0.431 1.392 -9.049 1.00 85.19 89 GLY A CA 1
ATOM 679 C C . GLY A 1 89 ? 0.454 1.052 -10.545 1.00 85.19 89 GLY A C 1
ATOM 680 O O . GLY A 1 89 ? 0.594 1.945 -11.383 1.00 85.19 89 GLY A O 1
ATOM 681 N N . ALA A 1 90 ? 0.194 -0.210 -10.905 1.00 82.00 90 ALA A N 1
ATOM 682 C CA . ALA A 1 90 ? 0.105 -0.647 -12.301 1.00 82.00 90 ALA A CA 1
ATOM 683 C C . ALA A 1 90 ? -1.034 0.051 -13.072 1.00 82.00 90 ALA A C 1
ATOM 685 O O . ALA A 1 90 ? -0.845 0.500 -14.205 1.00 82.00 90 ALA A O 1
ATOM 686 N N . GLN A 1 91 ? -2.203 0.215 -12.443 1.00 83.75 91 GLN A N 1
ATOM 687 C CA . GLN A 1 91 ? -3.340 0.924 -13.038 1.00 83.75 91 GLN A CA 1
ATOM 688 C C . GLN A 1 91 ? -3.032 2.416 -13.224 1.00 83.75 91 GLN A C 1
ATOM 690 O O . GLN A 1 91 ? -3.377 2.995 -14.255 1.00 83.75 91 GLN A O 1
ATOM 695 N N . VAL A 1 92 ? -2.350 3.037 -12.253 1.00 84.69 92 VAL A N 1
ATOM 696 C CA . VAL A 1 92 ? -1.902 4.437 -12.339 1.00 84.69 92 VAL A CA 1
ATOM 697 C C . VAL A 1 92 ? -0.899 4.607 -13.480 1.00 84.69 92 VAL A C 1
ATOM 699 O O . VAL A 1 92 ? -1.075 5.496 -14.314 1.00 84.69 92 VAL A O 1
ATOM 702 N N . LYS A 1 93 ? 0.105 3.724 -13.571 1.00 83.12 93 LYS A N 1
ATOM 703 C CA . LYS A 1 93 ? 1.095 3.706 -14.658 1.00 83.12 93 LYS A CA 1
ATOM 704 C C . LYS A 1 93 ? 0.409 3.586 -16.019 1.00 83.12 93 LYS A C 1
ATOM 706 O O . LYS A 1 93 ? 0.673 4.400 -16.901 1.00 83.12 93 LYS A O 1
ATOM 711 N N . LYS A 1 94 ? -0.528 2.643 -16.171 1.00 79.81 94 LYS A N 1
ATOM 712 C CA . LYS A 1 94 ? -1.316 2.474 -17.401 1.00 79.81 94 LYS A CA 1
ATOM 713 C C . LYS A 1 94 ? -2.090 3.744 -17.764 1.00 79.81 94 LYS A C 1
ATOM 715 O O . LYS A 1 94 ? -1.947 4.238 -18.875 1.00 79.81 94 LYS A O 1
ATOM 720 N N . ALA A 1 95 ? -2.818 4.337 -16.817 1.00 78.94 95 ALA A N 1
ATOM 721 C CA . ALA A 1 95 ? -3.578 5.565 -17.060 1.00 78.94 95 ALA A CA 1
ATOM 722 C C . ALA A 1 95 ? -2.686 6.760 -17.457 1.00 78.94 95 ALA A C 1
ATOM 724 O O . ALA A 1 95 ? -3.082 7.597 -18.275 1.00 78.94 95 ALA A O 1
ATOM 725 N N . LEU A 1 96 ? -1.473 6.856 -16.898 1.00 80.62 96 LEU A N 1
ATOM 726 C CA . LEU A 1 96 ? -0.481 7.862 -17.288 1.00 80.62 96 LEU A CA 1
ATOM 727 C C . LEU A 1 96 ? 0.047 7.616 -18.708 1.00 80.62 96 LEU A C 1
ATOM 729 O O . LEU A 1 96 ? 0.134 8.569 -19.490 1.00 80.62 96 LEU A O 1
ATOM 733 N N . SER A 1 97 ? 0.346 6.361 -19.053 1.00 75.06 97 SER A N 1
ATOM 734 C CA . SER A 1 97 ? 0.762 5.952 -20.400 1.00 75.06 97 SER A CA 1
ATOM 735 C C . SER A 1 97 ? -0.321 6.243 -21.440 1.00 75.06 97 SER A C 1
ATOM 737 O O . SER A 1 97 ? -0.030 6.875 -22.459 1.00 75.06 97 SER A O 1
ATOM 739 N N . ASP A 1 98 ? -1.575 5.889 -21.150 1.00 73.06 98 ASP A N 1
ATOM 740 C CA . ASP A 1 98 ? -2.733 6.160 -22.007 1.00 73.06 98 ASP A CA 1
ATOM 741 C C . ASP A 1 98 ? -2.884 7.669 -22.237 1.00 73.06 98 ASP A C 1
ATOM 743 O O . ASP A 1 98 ? -2.958 8.139 -23.373 1.00 73.06 98 ASP A O 1
ATOM 747 N N . ARG A 1 99 ? -2.808 8.475 -21.168 1.00 72.69 99 ARG A N 1
ATOM 748 C CA . ARG A 1 99 ? -2.850 9.945 -21.249 1.00 72.69 99 ARG A CA 1
ATOM 749 C C . ARG A 1 99 ? -1.718 10.518 -22.096 1.00 72.69 99 ARG A C 1
ATOM 751 O O . ARG A 1 99 ? -1.943 11.448 -22.875 1.00 72.69 99 ARG A O 1
ATOM 758 N N . ALA A 1 100 ? -0.500 10.005 -21.946 1.00 70.81 100 ALA A N 1
ATOM 759 C CA . ALA A 1 100 ? 0.626 10.405 -22.782 1.00 70.81 100 ALA A CA 1
ATOM 760 C C . ALA A 1 100 ? 0.394 10.018 -24.253 1.00 70.81 100 ALA A C 1
ATOM 762 O O . ALA A 1 100 ? 0.702 10.808 -25.147 1.00 70.81 100 ALA A O 1
ATOM 763 N N . GLY A 1 101 ? -0.196 8.846 -24.507 1.00 67.19 101 GLY A N 1
ATOM 764 C CA . GLY A 1 101 ? -0.671 8.405 -25.819 1.00 67.19 101 GLY A CA 1
ATOM 765 C C . GLY A 1 101 ? -1.680 9.377 -26.431 1.00 67.19 101 GLY A C 1
ATOM 766 O O . GLY A 1 101 ? -1.425 9.908 -27.510 1.00 67.19 101 GLY A O 1
ATOM 767 N N . PHE A 1 102 ? -2.759 9.711 -25.715 1.00 69.62 102 PHE A N 1
ATOM 768 C CA . PHE A 1 102 ? -3.775 10.666 -26.176 1.00 69.62 102 PHE A CA 1
ATOM 769 C C . PHE A 1 102 ? -3.189 12.052 -26.462 1.00 69.62 102 PHE A C 1
ATOM 771 O O . PHE A 1 102 ? -3.485 12.657 -27.491 1.00 69.62 102 PHE A O 1
ATOM 778 N N . ARG A 1 103 ? -2.302 12.553 -25.589 1.00 68.44 103 ARG A N 1
ATOM 779 C CA . ARG A 1 103 ? -1.600 13.829 -25.808 1.00 68.44 103 ARG A CA 1
ATOM 780 C C . ARG A 1 103 ? -0.739 13.800 -27.068 1.00 68.44 103 ARG A C 1
ATOM 782 O O . ARG A 1 103 ? -0.685 14.810 -27.761 1.00 68.44 103 ARG A O 1
ATOM 789 N N . ARG A 1 104 ? -0.062 12.683 -27.358 1.00 62.84 104 ARG A N 1
ATOM 790 C CA . ARG A 1 104 ? 0.717 12.514 -28.595 1.00 62.84 104 ARG A CA 1
ATOM 791 C C . ARG A 1 104 ? -0.194 12.457 -29.815 1.00 62.84 104 ARG A C 1
ATOM 793 O O . ARG A 1 104 ? 0.035 13.224 -30.737 1.00 62.84 104 ARG A O 1
ATOM 800 N N . GLY A 1 105 ? -1.253 11.648 -29.772 1.00 61.47 105 GLY A N 1
ATOM 801 C CA . GLY A 1 105 ? -2.224 11.527 -30.862 1.00 61.47 105 GLY A CA 1
ATOM 802 C C . GLY A 1 105 ? -2.846 12.868 -31.248 1.00 61.47 105 GLY A C 1
ATOM 803 O O . GLY A 1 105 ? -2.870 13.206 -32.426 1.00 61.47 105 GLY A O 1
ATOM 804 N N . ARG A 1 106 ? -3.239 13.694 -30.266 1.00 64.00 106 ARG A N 1
ATOM 805 C CA . ARG A 1 106 ? -3.721 15.062 -30.536 1.00 64.00 106 ARG A CA 1
ATOM 806 C C . ARG A 1 106 ? -2.675 15.925 -31.247 1.00 64.00 106 ARG A C 1
ATOM 808 O O . ARG A 1 106 ? -3.037 16.686 -32.126 1.00 64.00 106 ARG A O 1
ATOM 815 N N . ARG A 1 107 ? -1.390 15.801 -30.891 1.00 63.56 107 ARG A N 1
ATOM 816 C CA . ARG A 1 107 ? -0.298 16.582 -31.504 1.00 63.56 107 ARG A CA 1
ATOM 817 C C . ARG A 1 107 ? 0.090 16.108 -32.903 1.00 63.56 107 ARG A C 1
ATOM 819 O O . ARG A 1 107 ? 0.678 16.892 -33.632 1.00 63.56 107 ARG A O 1
ATOM 826 N N . THR A 1 108 ? -0.151 14.844 -33.246 1.00 56.59 108 THR A N 1
ATOM 827 C CA . THR A 1 108 ? 0.268 14.273 -34.535 1.00 56.59 108 THR A CA 1
ATOM 828 C C . THR A 1 108 ? -0.868 14.171 -35.545 1.00 56.59 108 THR A C 1
ATOM 830 O O . THR A 1 108 ? -0.612 14.334 -36.730 1.00 56.59 108 THR A O 1
ATOM 833 N N . ARG A 1 109 ? -2.107 13.918 -35.098 1.00 55.56 109 ARG A N 1
ATOM 834 C CA . ARG A 1 109 ? -3.278 13.717 -35.971 1.00 55.56 109 ARG A CA 1
ATOM 835 C C . ARG A 1 109 ? -4.178 14.953 -36.092 1.00 55.56 109 ARG A C 1
ATOM 837 O O . ARG A 1 109 ? -4.710 15.187 -37.166 1.00 55.56 109 ARG A O 1
ATOM 844 N N . ASN A 1 110 ? -4.292 15.778 -35.045 1.00 54.69 110 ASN A N 1
ATOM 845 C CA . ASN A 1 110 ? -5.133 16.987 -35.043 1.00 54.69 110 ASN A CA 1
ATOM 846 C C . ASN A 1 110 ? -4.255 18.247 -35.069 1.00 54.69 110 ASN A C 1
ATOM 848 O O . ASN A 1 110 ? -4.080 18.928 -34.060 1.00 54.69 110 ASN A O 1
ATOM 852 N N . LEU A 1 111 ? -3.664 18.536 -36.230 1.00 51.91 111 LEU A N 1
ATOM 853 C CA . LEU A 1 111 ? -2.687 19.614 -36.442 1.00 51.91 111 LEU A CA 1
ATOM 854 C C . LEU A 1 111 ? -3.328 21.014 -36.574 1.00 51.91 111 LEU A C 1
ATOM 856 O O . LEU A 1 111 ? -2.912 21.789 -37.431 1.00 51.91 111 LEU A O 1
ATOM 860 N N . ARG A 1 112 ? -4.315 21.374 -35.738 1.00 50.47 112 ARG A N 1
ATOM 861 C CA . ARG A 1 112 ? -4.677 22.796 -35.584 1.00 50.47 112 ARG A CA 1
ATOM 862 C C . ARG A 1 112 ? -3.680 23.462 -34.633 1.00 50.47 112 ARG A C 1
ATOM 864 O O . ARG A 1 112 ? -3.418 22.948 -33.544 1.00 50.47 112 ARG A O 1
ATOM 871 N N . TYR A 1 113 ? -3.090 24.553 -35.123 1.00 51.06 113 TYR A N 1
ATOM 872 C CA . TYR A 1 113 ? -2.046 25.391 -34.531 1.00 51.06 113 TYR A CA 1
ATOM 873 C C . TYR A 1 113 ? -2.056 25.387 -32.999 1.00 51.06 113 TYR A C 1
ATOM 875 O O . TYR A 1 113 ? -2.906 25.997 -32.358 1.00 51.06 113 TYR A O 1
ATOM 883 N N . ARG A 1 114 ? -1.075 24.707 -32.396 1.00 47.41 114 ARG A N 1
ATOM 884 C CA . ARG A 1 114 ? -0.775 24.869 -30.973 1.00 47.41 114 ARG A CA 1
ATOM 885 C C . ARG A 1 114 ? 0.663 25.363 -30.830 1.00 47.41 114 ARG A C 1
ATOM 887 O O . ARG A 1 114 ? 1.567 24.574 -31.118 1.00 47.41 114 ARG A O 1
ATOM 894 N N . PRO A 1 115 ? 0.895 26.598 -30.349 1.00 48.97 115 PRO A N 1
ATOM 895 C CA . PRO A 1 115 ? 2.241 27.069 -30.054 1.00 48.97 115 PRO A CA 1
ATOM 896 C C . PRO A 1 115 ? 2.884 26.144 -29.018 1.00 48.97 115 PRO A C 1
ATOM 898 O O . PRO A 1 115 ? 2.245 25.682 -28.058 1.00 48.97 115 PRO A O 1
ATOM 901 N N . ALA A 1 116 ? 4.145 25.787 -29.249 1.00 51.19 116 ALA A N 1
ATOM 902 C CA . ALA A 1 116 ? 4.863 24.939 -28.317 1.00 51.19 116 ALA A CA 1
ATOM 903 C C . ALA A 1 116 ? 5.098 25.715 -27.010 1.00 51.19 116 ALA A C 1
ATOM 905 O O . ALA A 1 116 ? 5.439 26.883 -27.013 1.00 51.19 116 ALA A O 1
ATOM 906 N N . ARG A 1 117 ? 4.854 25.066 -25.867 1.00 54.03 117 ARG A N 1
ATOM 907 C CA . ARG A 1 117 ? 5.096 25.652 -24.539 1.00 54.03 117 ARG A CA 1
ATOM 908 C C . ARG A 1 117 ? 6.430 25.122 -24.025 1.00 54.03 117 ARG A C 1
ATOM 910 O O . ARG A 1 117 ? 6.513 23.921 -23.715 1.00 54.03 117 ARG A O 1
ATOM 917 N N . TRP A 1 118 ? 7.448 25.980 -24.010 1.00 45.06 118 TRP A N 1
ATOM 918 C CA . TRP A 1 118 ? 8.841 25.611 -23.727 1.00 45.06 118 TRP A CA 1
ATOM 919 C C . TRP A 1 118 ? 9.232 25.814 -22.252 1.00 45.06 118 TRP A C 1
ATOM 921 O O . TRP A 1 118 ? 9.942 24.963 -21.729 1.00 45.06 118 TRP A O 1
ATOM 931 N N . ALA A 1 119 ? 8.657 26.805 -21.555 1.00 50.06 119 ALA A N 1
ATOM 932 C CA . ALA A 1 119 ? 8.951 27.114 -20.144 1.00 50.06 119 ALA A CA 1
ATOM 933 C C . ALA A 1 119 ? 8.181 26.266 -19.096 1.00 50.06 119 ALA A C 1
ATOM 935 O O . ALA A 1 119 ? 8.601 26.129 -17.955 1.00 50.06 119 ALA A O 1
ATOM 936 N N . ASN A 1 120 ? 7.067 25.618 -19.460 1.00 48.62 120 ASN A N 1
ATOM 937 C CA . ASN A 1 120 ? 6.129 25.040 -18.474 1.00 48.62 120 ASN A CA 1
ATOM 938 C C . ASN A 1 120 ? 6.366 23.553 -18.142 1.00 48.62 120 ASN A C 1
ATOM 940 O O . ASN A 1 120 ? 5.403 22.779 -18.082 1.00 48.62 120 ASN A O 1
ATOM 944 N N . ARG A 1 121 ? 7.618 23.090 -18.017 1.00 54.53 121 ARG A N 1
ATOM 945 C CA . ARG A 1 121 ? 7.906 21.641 -17.880 1.00 54.53 121 ARG A CA 1
ATOM 946 C C . ARG A 1 121 ? 8.864 21.237 -16.762 1.00 54.53 121 ARG A C 1
ATOM 948 O O . ARG A 1 121 ? 9.357 20.109 -16.820 1.00 54.53 121 ARG A O 1
ATOM 955 N N . ALA A 1 122 ? 9.060 22.065 -15.739 1.00 58.66 122 ALA A N 1
ATOM 956 C CA . ALA A 1 122 ? 9.604 21.558 -14.483 1.00 58.66 122 ALA A CA 1
ATOM 957 C C . ALA A 1 122 ? 8.672 20.452 -13.958 1.00 58.66 122 ALA A C 1
ATOM 959 O O . ALA A 1 122 ? 7.443 20.612 -13.921 1.00 58.66 122 ALA A O 1
ATOM 960 N N . ARG A 1 123 ? 9.236 19.278 -13.663 1.00 65.69 123 ARG A N 1
ATOM 961 C CA . ARG A 1 123 ? 8.471 18.205 -13.029 1.00 65.69 123 ARG A CA 1
ATOM 962 C C . ARG A 1 123 ? 8.175 18.647 -11.603 1.00 65.69 123 ARG A C 1
ATOM 964 O O . ARG A 1 123 ? 9.025 19.229 -10.946 1.00 65.69 123 ARG A O 1
ATOM 971 N N . LYS A 1 124 ? 6.957 18.365 -11.149 1.00 78.75 124 LYS A N 1
ATOM 972 C CA . LYS A 1 124 ? 6.675 18.452 -9.725 1.00 78.75 124 LYS A CA 1
ATOM 973 C C . LYS A 1 124 ? 7.374 17.290 -9.029 1.00 78.75 124 LYS A C 1
ATOM 975 O O . LYS A 1 124 ? 7.270 16.168 -9.537 1.00 78.75 124 LYS A O 1
ATOM 980 N N . VAL A 1 125 ? 8.040 17.562 -7.921 1.00 83.75 125 VAL A N 1
ATOM 981 C CA . VAL A 1 125 ? 8.729 16.582 -7.078 1.00 83.75 125 VAL A CA 1
ATOM 982 C C . VAL A 1 125 ? 7.879 16.322 -5.832 1.00 83.75 125 VAL A C 1
ATOM 984 O O . VAL A 1 125 ? 7.097 17.200 -5.453 1.00 83.75 125 VAL A O 1
ATOM 987 N N . PRO A 1 126 ? 7.908 15.105 -5.269 1.00 87.69 126 PRO A N 1
ATOM 988 C CA . PRO A 1 126 ? 7.254 14.843 -3.996 1.00 87.69 126 PRO A CA 1
ATOM 989 C C . PRO A 1 126 ? 8.024 15.538 -2.865 1.00 87.69 126 PRO A C 1
ATOM 991 O O . PRO A 1 126 ? 9.238 15.389 -2.778 1.00 87.69 126 PRO A O 1
ATOM 994 N N . VAL A 1 127 ? 7.310 16.275 -2.023 1.00 87.31 127 VAL A N 1
ATOM 995 C CA . VAL A 1 127 ? 7.821 16.960 -0.830 1.00 87.31 127 VAL A CA 1
ATOM 996 C C . VAL A 1 127 ? 6.948 16.536 0.345 1.00 87.31 127 VAL A C 1
ATOM 998 O O . VAL A 1 127 ? 5.718 16.523 0.210 1.00 87.31 127 VAL A O 1
ATOM 1001 N N . LEU A 1 128 ? 7.577 16.142 1.449 1.00 86.12 128 LEU A N 1
ATOM 1002 C CA . LEU A 1 128 ? 6.899 15.839 2.703 1.00 86.12 128 LEU A CA 1
ATOM 1003 C C . LEU A 1 128 ? 6.688 17.149 3.463 1.00 86.12 128 LEU A C 1
ATOM 1005 O O . LEU A 1 128 ? 7.594 17.969 3.547 1.00 86.12 128 LEU A O 1
ATOM 1009 N N . THR A 1 129 ? 5.465 17.368 3.929 1.00 86.75 129 THR A N 1
ATOM 1010 C CA . THR A 1 129 ? 5.057 18.528 4.734 1.00 86.75 129 THR A CA 1
ATOM 1011 C C . THR A 1 129 ? 4.304 18.016 5.955 1.00 86.75 129 THR A C 1
ATOM 1013 O O . THR A 1 129 ? 3.912 16.850 5.955 1.00 86.75 129 THR A O 1
ATOM 1016 N N . ASP A 1 130 ? 3.991 18.873 6.923 1.00 80.75 130 ASP A N 1
ATOM 1017 C CA . ASP A 1 130 ? 3.192 18.491 8.104 1.00 80.75 130 ASP A CA 1
ATOM 1018 C C . ASP A 1 130 ? 1.805 17.943 7.723 1.00 80.75 130 ASP A C 1
ATOM 1020 O O . ASP A 1 130 ? 1.240 17.072 8.379 1.00 80.75 130 ASP A O 1
ATOM 1024 N N . ALA A 1 131 ? 1.256 18.407 6.594 1.00 78.19 131 ALA A N 1
ATOM 1025 C CA . ALA A 1 131 ? 0.001 17.906 6.032 1.00 78.19 131 ALA A CA 1
ATOM 1026 C C . ALA A 1 131 ? 0.150 16.575 5.260 1.00 78.19 131 ALA A C 1
ATOM 1028 O O . ALA A 1 131 ? -0.828 16.080 4.685 1.00 78.19 131 ALA A O 1
ATOM 1029 N N . GLY A 1 132 ? 1.362 16.023 5.205 1.00 82.94 132 GLY A N 1
ATOM 1030 C CA . GLY A 1 132 ? 1.725 14.826 4.462 1.00 82.94 132 GLY A CA 1
ATOM 1031 C C . GLY A 1 132 ? 2.413 15.099 3.126 1.00 82.94 132 GLY A C 1
ATOM 1032 O O . GLY A 1 132 ? 2.839 16.216 2.807 1.00 82.94 132 GLY A O 1
ATOM 1033 N N . TRP A 1 133 ? 2.528 14.062 2.297 1.00 86.38 133 TRP A N 1
ATOM 1034 C CA . TRP A 1 133 ? 3.217 14.177 1.012 1.00 86.38 133 TRP A CA 1
ATOM 1035 C C . TRP A 1 133 ? 2.428 14.944 -0.057 1.00 86.38 133 TRP A C 1
ATOM 1037 O O . TRP A 1 133 ? 1.295 14.605 -0.417 1.00 86.38 133 TRP A O 1
ATOM 1047 N N . THR A 1 134 ? 3.091 15.891 -0.726 1.00 84.69 134 THR A N 1
ATOM 1048 C CA . THR A 1 134 ? 2.509 16.640 -1.847 1.00 84.69 134 THR A CA 1
ATOM 1049 C C . THR A 1 134 ? 3.461 16.773 -3.034 1.00 84.69 134 THR A C 1
ATOM 1051 O O . THR A 1 134 ? 4.677 16.730 -2.912 1.00 84.69 134 THR A O 1
ATOM 1054 N N . TYR A 1 135 ? 2.905 16.913 -4.243 1.00 84.19 135 TYR A N 1
ATOM 1055 C CA . TYR A 1 135 ? 3.703 17.208 -5.437 1.00 84.19 135 TYR A CA 1
ATOM 1056 C C . TYR A 1 135 ? 3.803 18.722 -5.642 1.00 84.19 135 TYR A C 1
ATOM 1058 O O . TYR A 1 135 ? 2.842 19.353 -6.110 1.00 84.19 135 TYR A O 1
ATOM 1066 N N . GLN A 1 136 ? 4.982 19.281 -5.393 1.00 80.94 136 GLN A N 1
ATOM 1067 C CA . GLN A 1 136 ? 5.268 20.711 -5.517 1.00 80.94 136 GLN A CA 1
ATOM 1068 C C . GLN A 1 136 ? 6.244 20.983 -6.665 1.00 80.94 136 GLN A C 1
ATOM 1070 O O . GLN A 1 136 ? 6.875 20.063 -7.185 1.00 80.94 136 GLN A O 1
ATOM 1075 N N . ARG A 1 137 ? 6.305 22.223 -7.166 1.00 72.38 137 ARG A N 1
ATOM 1076 C CA . ARG A 1 137 ? 7.376 22.587 -8.110 1.00 72.38 137 ARG A CA 1
ATOM 1077 C C . ARG A 1 137 ? 8.670 22.637 -7.299 1.00 72.38 137 ARG A C 1
ATOM 1079 O O . ARG A 1 137 ? 8.636 23.195 -6.214 1.00 72.38 137 ARG A O 1
ATOM 1086 N N . ALA A 1 138 ? 9.754 22.058 -7.814 1.00 61.75 138 ALA A N 1
ATOM 1087 C CA . ALA A 1 138 ? 11.062 22.240 -7.193 1.00 61.75 138 ALA A CA 1
ATOM 1088 C C . ALA A 1 138 ? 11.330 23.747 -7.050 1.00 61.75 138 ALA A C 1
ATOM 1090 O O . ALA A 1 138 ? 11.061 24.489 -8.006 1.00 61.75 138 ALA A O 1
ATOM 1091 N N . ALA A 1 139 ? 11.786 24.177 -5.871 1.00 54.75 139 ALA A N 1
ATOM 1092 C CA . ALA A 1 139 ? 12.276 25.533 -5.674 1.00 54.75 139 ALA A CA 1
ATOM 1093 C C . ALA A 1 139 ? 13.358 25.803 -6.731 1.00 54.75 139 ALA A C 1
ATOM 1095 O O . ALA A 1 139 ? 14.139 24.909 -7.069 1.00 54.75 139 ALA A O 1
ATOM 1096 N N . LYS A 1 140 ? 13.355 26.996 -7.331 1.00 48.59 140 LYS A N 1
ATOM 1097 C CA . LYS A 1 140 ? 14.564 27.446 -8.022 1.00 48.59 140 LYS A CA 1
ATOM 1098 C C . LYS A 1 140 ? 15.584 27.660 -6.911 1.00 48.59 140 LYS A C 1
ATOM 1100 O O . LYS A 1 140 ? 15.249 28.354 -5.962 1.00 48.59 140 LYS A O 1
ATOM 1105 N N . GLU A 1 141 ? 16.762 27.060 -7.013 1.00 42.31 141 GLU A N 1
ATOM 1106 C CA . GLU A 1 141 ? 17.888 27.481 -6.182 1.00 42.31 141 GLU A CA 1
ATOM 1107 C C . GLU A 1 141 ? 18.059 28.993 -6.386 1.00 42.31 141 GLU A C 1
ATOM 1109 O O . GLU A 1 141 ? 18.286 29.458 -7.509 1.00 42.31 141 GLU A O 1
ATOM 1114 N N . GLU A 1 142 ? 17.846 29.764 -5.323 1.00 36.41 142 GLU A N 1
ATOM 1115 C CA . GLU A 1 142 ? 18.215 31.175 -5.246 1.00 36.41 142 GLU A CA 1
ATOM 1116 C C . GLU A 1 142 ? 19.741 31.225 -5.158 1.00 36.41 142 GLU A C 1
ATOM 1118 O O . GLU A 1 142 ? 20.328 31.273 -4.089 1.00 36.41 142 GLU A O 1
ATOM 1123 N N . GLY A 1 143 ? 20.394 31.061 -6.306 1.00 35.59 143 GLY A N 1
ATOM 1124 C CA . GLY A 1 143 ? 21.852 30.954 -6.376 1.00 35.59 143 GLY A CA 1
ATOM 1125 C C . GLY A 1 143 ? 22.415 31.051 -7.788 1.00 35.59 143 GLY A C 1
ATOM 1126 O O . GLY A 1 143 ? 23.555 30.678 -8.027 1.00 35.59 143 GLY A O 1
ATOM 1127 N N . ASN A 1 144 ? 21.628 31.536 -8.749 1.00 31.58 144 ASN A N 1
ATOM 1128 C CA . ASN A 1 144 ? 22.173 32.038 -10.003 1.00 31.58 144 ASN A CA 1
ATOM 1129 C C . ASN A 1 144 ? 21.491 33.359 -10.323 1.00 31.58 144 ASN A C 1
ATOM 1131 O O . ASN A 1 144 ? 20.352 33.415 -10.791 1.00 31.58 144 ASN A O 1
ATOM 1135 N N . ASP A 1 145 ? 22.235 34.395 -9.972 1.00 30.64 145 ASP A N 1
ATOM 1136 C CA . ASP A 1 145 ? 21.980 35.812 -10.105 1.00 30.64 145 ASP A CA 1
ATOM 1137 C C . ASP A 1 145 ? 21.273 36.145 -11.430 1.00 30.64 145 ASP A C 1
ATOM 1139 O O . ASP A 1 145 ? 21.870 36.224 -12.505 1.00 30.64 145 ASP A O 1
ATOM 1143 N N . ALA A 1 146 ? 19.958 36.349 -11.362 1.00 32.41 146 ALA A N 1
ATOM 1144 C CA . ALA A 1 146 ? 19.165 36.877 -12.469 1.00 32.41 146 ALA A CA 1
ATOM 1145 C C . ALA A 1 146 ? 19.315 38.409 -12.600 1.00 32.41 146 ALA A C 1
ATOM 1147 O O . ALA A 1 146 ? 18.477 39.048 -13.234 1.00 32.41 146 ALA A O 1
ATOM 1148 N N . SER A 1 147 ? 20.363 38.993 -12.004 1.00 33.62 147 SER A N 1
ATOM 1149 C CA . SER A 1 147 ? 20.647 40.433 -11.999 1.00 33.62 147 SER A CA 1
ATOM 1150 C C . SER A 1 147 ? 21.705 40.873 -13.026 1.00 33.62 147 SER A C 1
ATOM 1152 O O . SER A 1 147 ? 21.821 42.064 -13.298 1.00 33.62 147 SER A O 1
ATOM 1154 N N . LYS A 1 148 ? 22.413 39.954 -13.703 1.00 33.03 148 LYS A N 1
ATOM 1155 C CA . LYS A 1 148 ? 23.382 40.298 -14.767 1.00 33.03 148 LYS A CA 1
ATOM 1156 C C . LYS A 1 148 ? 22.943 39.843 -16.155 1.00 33.03 148 LYS A C 1
ATOM 1158 O O . LYS A 1 148 ? 23.603 39.040 -16.794 1.00 33.03 148 LYS A O 1
ATOM 1163 N N . THR A 1 149 ? 21.823 40.361 -16.645 1.00 31.25 149 THR A N 1
ATOM 1164 C CA . THR A 1 149 ? 21.619 40.583 -18.092 1.00 31.25 149 THR A CA 1
ATOM 1165 C C . THR A 1 149 ? 20.643 41.742 -18.267 1.00 31.25 149 THR A C 1
ATOM 1167 O O . THR A 1 149 ? 19.516 41.584 -18.731 1.00 31.25 149 THR A O 1
ATOM 1170 N N . GLN A 1 150 ? 21.076 42.939 -17.863 1.00 31.47 150 GLN A N 1
ATOM 1171 C CA . GLN A 1 150 ? 20.494 44.145 -18.434 1.00 31.47 150 GLN A CA 1
ATOM 1172 C C . GLN A 1 150 ? 20.692 44.103 -19.951 1.00 31.47 150 GLN A C 1
ATOM 1174 O O . GLN A 1 150 ? 21.767 43.785 -20.459 1.00 31.47 150 GLN A O 1
ATOM 1179 N N . ASN A 1 151 ? 19.594 44.380 -20.646 1.00 40.22 151 ASN A N 1
ATOM 1180 C CA . ASN A 1 151 ? 19.507 44.613 -22.076 1.00 40.22 151 ASN A CA 1
ATOM 1181 C C . ASN A 1 151 ? 20.688 45.442 -22.598 1.00 40.22 151 ASN A C 1
ATOM 1183 O O . ASN A 1 151 ? 20.712 46.657 -22.430 1.00 40.22 151 ASN A O 1
ATOM 1187 N N . THR A 1 152 ? 21.569 44.820 -23.372 1.00 30.27 152 THR A N 1
ATOM 1188 C CA . THR A 1 152 ? 22.229 45.495 -24.490 1.00 30.27 152 THR A CA 1
ATOM 1189 C C . THR A 1 152 ? 21.553 45.027 -25.773 1.00 30.27 152 THR A C 1
ATOM 1191 O O . THR A 1 152 ? 22.017 44.162 -26.512 1.00 30.27 152 THR A O 1
ATOM 1194 N N . PHE A 1 153 ? 20.374 45.597 -26.024 1.00 34.03 153 PHE A N 1
ATOM 1195 C CA . PHE A 1 153 ? 19.787 45.624 -27.359 1.00 34.03 153 PHE A CA 1
ATOM 1196 C C . PHE A 1 153 ? 20.672 46.532 -28.217 1.00 34.03 153 PHE A C 1
ATOM 1198 O O . PHE A 1 153 ? 20.443 47.732 -28.286 1.00 34.03 153 PHE A O 1
ATOM 1205 N N . ASN A 1 154 ? 21.707 45.983 -28.853 1.00 34.44 154 ASN A N 1
ATOM 1206 C CA . ASN A 1 154 ? 22.326 46.658 -29.986 1.00 34.44 154 ASN A CA 1
ATOM 1207 C C . ASN A 1 154 ? 22.868 45.661 -31.016 1.00 34.44 154 ASN A C 1
ATOM 1209 O O . ASN A 1 154 ? 23.709 44.819 -30.724 1.00 34.44 154 ASN A O 1
ATOM 1213 N N . ARG A 1 155 ? 22.311 45.787 -32.229 1.00 38.47 155 ARG A N 1
ATOM 1214 C CA . ARG A 1 155 ? 22.780 45.278 -33.528 1.00 38.47 155 ARG A CA 1
ATOM 1215 C C . ARG A 1 155 ? 23.408 43.880 -33.527 1.00 38.47 155 ARG A C 1
ATOM 1217 O O . ARG A 1 155 ? 24.616 43.724 -33.655 1.00 38.47 155 ARG A O 1
ATOM 1224 N N . VAL A 1 156 ? 22.559 42.854 -33.555 1.00 31.59 156 VAL A N 1
ATOM 1225 C CA . VAL A 1 156 ? 22.980 41.504 -33.950 1.00 31.59 156 VAL A CA 1
ATOM 1226 C C . VAL A 1 156 ? 22.098 41.018 -35.096 1.00 31.59 156 VAL A C 1
ATOM 1228 O O . VAL A 1 156 ? 20.871 41.002 -34.991 1.00 31.59 156 VAL A O 1
ATOM 1231 N N . SER A 1 157 ? 22.719 40.676 -36.226 1.00 31.80 157 SER A N 1
ATOM 1232 C CA . SER A 1 157 ? 22.020 40.263 -37.442 1.00 31.80 157 SER A CA 1
ATOM 1233 C C . SER A 1 157 ? 21.219 38.970 -37.226 1.00 31.80 157 SER A C 1
ATOM 1235 O O . SER A 1 157 ? 21.610 38.067 -36.479 1.00 31.80 157 SER A O 1
ATOM 1237 N N . TRP A 1 158 ? 20.081 38.856 -37.918 1.00 30.56 158 TRP A N 1
ATOM 1238 C CA . TRP A 1 158 ? 19.139 37.729 -37.829 1.00 30.56 158 TRP A CA 1
ATOM 1239 C C . TRP A 1 158 ? 19.754 36.339 -38.106 1.00 30.56 158 TRP A C 1
ATOM 1241 O O . TRP A 1 158 ? 19.120 35.320 -37.821 1.00 30.56 158 TRP A O 1
ATOM 1251 N N . SER A 1 159 ? 20.981 36.259 -38.632 1.00 35.78 159 SER A N 1
ATOM 1252 C CA . SER A 1 159 ? 21.692 34.997 -38.868 1.00 35.78 159 SER A CA 1
ATOM 1253 C C . SER A 1 159 ? 22.286 34.381 -37.591 1.00 35.78 159 SER A C 1
ATOM 1255 O O . SER A 1 159 ? 22.449 33.159 -37.539 1.00 35.78 159 SER A O 1
ATOM 1257 N N . GLN A 1 160 ? 22.525 35.172 -36.536 1.00 33.47 160 GLN A N 1
ATOM 1258 C CA . GLN A 1 160 ? 23.099 34.694 -35.268 1.00 33.47 160 GLN A CA 1
ATOM 1259 C C . GLN A 1 160 ? 22.045 34.176 -34.263 1.00 33.47 160 GLN A C 1
ATOM 1261 O O . GLN A 1 160 ? 22.387 33.452 -33.332 1.00 33.47 160 GLN A O 1
ATOM 1266 N N . PHE A 1 161 ? 20.745 34.405 -34.508 1.00 34.16 161 PHE A N 1
ATOM 1267 C CA . PHE A 1 161 ? 19.620 33.844 -33.730 1.00 34.16 161 PHE A CA 1
ATOM 1268 C C . PHE A 1 161 ? 19.141 32.458 -34.219 1.00 34.16 161 PHE A C 1
ATOM 1270 O O . PHE A 1 161 ? 18.019 32.019 -33.937 1.00 34.16 161 PHE A O 1
ATOM 1277 N N . ARG A 1 162 ? 19.978 31.710 -34.949 1.00 39.66 162 ARG A N 1
ATOM 1278 C CA . ARG A 1 162 ? 19.718 30.285 -35.201 1.00 39.66 162 ARG A CA 1
ATOM 1279 C C . ARG A 1 162 ? 20.045 29.487 -33.942 1.00 39.66 162 ARG A C 1
ATOM 1281 O O . ARG A 1 162 ? 21.181 29.088 -33.723 1.00 39.66 162 ARG A O 1
ATOM 1288 N N . ASP A 1 163 ? 19.021 29.226 -33.130 1.00 40.88 163 ASP A N 1
ATOM 1289 C CA . ASP A 1 163 ? 19.109 28.317 -31.982 1.00 40.88 163 ASP A CA 1
ATOM 1290 C C . ASP A 1 163 ? 19.647 26.944 -32.444 1.00 40.88 163 ASP A C 1
ATOM 1292 O O . ASP A 1 163 ? 18.914 26.150 -33.049 1.00 40.88 163 ASP A O 1
ATOM 1296 N N . LYS A 1 164 ? 20.937 26.674 -32.169 1.00 40.97 164 LYS A N 1
ATOM 1297 C CA . LYS A 1 164 ? 21.689 25.473 -32.597 1.00 40.97 164 LYS A CA 1
ATOM 1298 C C . LYS A 1 164 ? 21.025 24.152 -32.158 1.00 40.97 164 LYS A C 1
ATOM 1300 O O . LYS A 1 164 ? 21.303 23.100 -32.726 1.00 40.97 164 LYS A O 1
ATOM 1305 N N . ARG A 1 165 ? 20.063 24.203 -31.226 1.00 39.22 165 ARG A N 1
ATOM 1306 C CA . ARG A 1 165 ? 19.260 23.067 -30.732 1.00 39.22 165 ARG A CA 1
ATOM 1307 C C . ARG A 1 165 ? 18.214 22.536 -31.724 1.00 39.22 165 ARG A C 1
ATOM 1309 O O . ARG A 1 165 ? 17.566 21.519 -31.430 1.00 39.22 165 ARG A O 1
ATOM 1316 N N . TYR A 1 166 ? 17.966 23.212 -32.854 1.00 44.84 166 TYR A N 1
ATOM 1317 C CA . TYR A 1 166 ? 16.853 22.900 -33.765 1.00 44.84 166 TYR A CA 1
ATOM 1318 C C . TYR A 1 166 ? 17.246 22.936 -35.251 1.00 44.84 166 TYR A C 1
ATOM 1320 O O . TYR A 1 166 ? 17.902 23.860 -35.717 1.00 44.84 166 TYR A O 1
ATOM 1328 N N . ARG A 1 167 ? 16.757 21.953 -36.020 1.00 40.47 167 ARG A N 1
ATOM 1329 C CA . ARG A 1 167 ? 16.863 21.894 -37.486 1.00 40.47 167 ARG A CA 1
ATOM 1330 C C . ARG A 1 167 ? 15.457 21.929 -38.084 1.00 40.47 167 ARG A C 1
ATOM 1332 O O . ARG A 1 167 ? 14.534 21.280 -37.584 1.00 40.47 167 ARG A O 1
ATOM 1339 N N . TRP A 1 168 ? 15.277 22.710 -39.143 1.00 42.19 168 TRP A N 1
ATOM 1340 C CA . TRP A 1 168 ? 14.052 22.687 -39.936 1.00 42.19 168 TRP A CA 1
ATOM 1341 C C . TRP A 1 168 ? 14.121 21.525 -40.920 1.00 42.19 168 TRP A C 1
ATOM 1343 O O . TRP A 1 168 ? 15.034 21.466 -41.738 1.00 42.19 168 TRP A O 1
ATOM 1353 N N . GLU A 1 169 ? 13.169 20.599 -40.832 1.00 47.72 169 GLU A N 1
ATOM 1354 C CA . GLU A 1 169 ? 13.059 19.498 -41.788 1.00 47.72 169 GLU A CA 1
ATOM 1355 C C . GLU A 1 169 ? 11.834 19.683 -42.679 1.00 47.72 169 GLU A C 1
ATOM 1357 O O . GLU A 1 169 ? 10.735 20.034 -42.222 1.00 47.72 169 GLU A O 1
ATOM 1362 N N . ARG A 1 170 ? 12.048 19.426 -43.971 1.00 45.88 170 ARG A N 1
ATOM 1363 C CA . ARG A 1 170 ? 11.016 19.425 -45.002 1.00 45.88 170 ARG A CA 1
ATOM 1364 C C . ARG A 1 170 ? 10.281 18.086 -44.930 1.00 45.88 170 ARG A C 1
ATOM 1366 O O . ARG A 1 170 ? 10.908 17.032 -44.997 1.00 45.88 170 ARG A O 1
ATOM 1373 N N . LEU A 1 171 ? 8.962 18.111 -44.743 1.00 46.12 171 LEU A N 1
ATOM 1374 C CA . LEU A 1 171 ? 8.169 16.879 -44.761 1.00 46.12 171 LEU A CA 1
ATOM 1375 C C . LEU A 1 171 ? 7.931 16.441 -46.217 1.00 46.12 171 LEU A C 1
ATOM 1377 O O . LEU A 1 171 ? 7.603 17.300 -47.039 1.00 46.12 171 LEU A O 1
ATOM 1381 N N . PRO A 1 172 ? 8.062 15.141 -46.549 1.00 44.59 172 PRO A N 1
ATOM 1382 C CA . PRO A 1 172 ? 7.752 14.657 -47.888 1.00 44.59 172 PRO A CA 1
ATOM 1383 C C . PRO A 1 172 ? 6.254 14.843 -48.194 1.00 44.59 172 PRO A C 1
ATOM 1385 O O . PRO A 1 172 ? 5.420 14.694 -47.291 1.00 44.59 172 PRO A O 1
ATOM 1388 N N . PRO A 1 173 ? 5.892 15.168 -49.447 1.00 50.09 173 PRO A N 1
ATOM 1389 C CA . PRO A 1 173 ? 4.501 15.339 -49.841 1.00 50.09 173 PRO A CA 1
ATOM 1390 C C . PRO A 1 173 ? 3.748 14.009 -49.711 1.00 50.09 173 PRO A C 1
ATOM 1392 O O . PRO A 1 173 ? 4.181 12.970 -50.207 1.00 50.09 173 PRO A O 1
ATOM 1395 N N . THR A 1 174 ? 2.608 14.018 -49.024 1.00 47.66 174 THR A N 1
ATOM 1396 C CA . THR A 1 174 ? 1.720 12.849 -48.962 1.00 47.66 174 THR A CA 1
ATOM 1397 C C . THR A 1 174 ? 0.904 12.756 -50.250 1.00 47.66 174 THR A C 1
ATOM 1399 O O . THR A 1 174 ? 0.330 13.762 -50.663 1.00 47.66 174 THR A O 1
ATOM 1402 N N . LYS A 1 175 ? 0.794 11.557 -50.845 1.00 47.28 175 LYS A N 1
ATOM 1403 C CA . LYS A 1 175 ? 0.141 11.297 -52.149 1.00 47.28 175 LYS A CA 1
ATOM 1404 C C . LYS A 1 175 ? -1.350 11.691 -52.254 1.00 47.28 175 LYS A C 1
ATOM 1406 O O . LYS A 1 175 ? -1.912 11.587 -53.333 1.00 47.28 175 LYS A O 1
ATOM 1411 N N . THR A 1 176 ? -2.005 12.155 -51.186 1.00 45.81 176 THR A N 1
ATOM 1412 C CA . THR A 1 176 ? -3.473 12.317 -51.136 1.00 45.81 176 THR A CA 1
ATOM 1413 C C . THR A 1 176 ? -3.982 13.745 -50.910 1.00 45.81 176 THR A C 1
ATOM 1415 O O . THR A 1 176 ? -5.000 13.909 -50.246 1.00 45.81 176 THR A O 1
ATOM 1418 N N . ASN A 1 177 ? -3.308 14.790 -51.411 1.00 41.97 177 ASN A N 1
ATOM 1419 C CA . ASN A 1 177 ? -3.967 16.081 -51.693 1.00 41.97 177 ASN A CA 1
ATOM 1420 C C . ASN A 1 177 ? -3.036 17.063 -52.427 1.00 41.97 177 ASN A C 1
ATOM 1422 O O . ASN A 1 177 ? -2.107 17.608 -51.833 1.00 41.97 177 ASN A O 1
ATOM 1426 N N . ARG A 1 178 ? -3.334 17.346 -53.703 1.00 40.34 178 ARG A N 1
ATOM 1427 C CA . ARG A 1 178 ? -2.581 18.245 -54.608 1.00 40.34 178 ARG A CA 1
ATOM 1428 C C . ARG A 1 178 ? -2.621 19.745 -54.231 1.00 40.34 178 ARG A C 1
ATOM 1430 O O . ARG A 1 178 ? -2.034 20.549 -54.939 1.00 40.34 178 ARG A O 1
ATOM 1437 N N . ARG A 1 179 ? -3.275 20.147 -53.128 1.00 45.47 179 ARG A N 1
ATOM 1438 C CA . ARG A 1 179 ? -3.487 21.568 -52.751 1.00 45.47 179 ARG A CA 1
ATOM 1439 C C . ARG A 1 179 ? -3.099 21.949 -51.307 1.00 45.47 179 ARG A C 1
ATOM 1441 O O . ARG A 1 179 ? -3.703 22.849 -50.730 1.00 45.47 179 ARG A O 1
ATOM 1448 N N . GLN A 1 180 ? -2.106 21.311 -50.676 1.00 44.62 180 GLN A N 1
ATOM 1449 C CA . GLN A 1 180 ? -1.620 21.769 -49.356 1.00 44.62 180 GLN A CA 1
ATOM 1450 C C . GLN A 1 180 ? -0.302 22.553 -49.433 1.00 44.62 180 GLN A C 1
ATOM 1452 O O . GLN A 1 180 ? 0.717 22.033 -49.880 1.00 44.62 180 GLN A O 1
ATOM 1457 N N . LYS A 1 181 ? -0.344 23.797 -48.925 1.00 43.12 181 LYS A N 1
ATOM 1458 C CA . LYS A 1 181 ? 0.796 24.703 -48.683 1.00 43.12 181 LYS A CA 1
ATOM 1459 C C . LYS A 1 181 ? 1.976 23.975 -48.024 1.00 43.12 181 LYS A C 1
ATOM 1461 O O . LYS A 1 181 ? 1.773 23.125 -47.156 1.00 43.12 181 LYS A O 1
ATOM 1466 N N . GLN A 1 182 ? 3.194 24.361 -48.410 1.00 44.84 182 GLN A N 1
ATOM 1467 C CA . GLN A 1 182 ? 4.464 23.811 -47.922 1.00 44.84 182 GLN A CA 1
ATOM 1468 C C . GLN A 1 182 ? 4.497 23.709 -46.384 1.00 44.84 182 GLN A C 1
ATOM 1470 O O . GLN A 1 182 ? 4.253 24.688 -45.678 1.00 44.84 182 GLN A O 1
ATOM 1475 N N . ARG A 1 183 ? 4.790 22.514 -45.847 1.00 44.25 183 ARG A N 1
ATOM 1476 C CA . ARG A 1 183 ? 4.772 22.246 -44.397 1.00 44.25 183 ARG A CA 1
ATOM 1477 C C . ARG A 1 183 ? 6.183 22.027 -43.872 1.00 44.25 183 ARG A C 1
ATOM 1479 O O . ARG A 1 183 ? 6.812 21.004 -44.138 1.00 44.25 183 ARG A O 1
ATOM 1486 N N . TRP A 1 184 ? 6.636 22.966 -43.056 1.00 41.50 184 TRP A N 1
ATOM 1487 C CA . TRP A 1 184 ? 7.897 22.882 -42.334 1.00 41.50 184 TRP A CA 1
ATOM 1488 C C . TRP A 1 184 ? 7.654 22.373 -40.918 1.00 41.50 184 TRP A C 1
ATOM 1490 O O . TRP A 1 184 ? 6.737 22.828 -40.227 1.00 41.50 184 TRP A O 1
ATOM 1500 N N . LYS A 1 185 ? 8.475 21.423 -40.463 1.00 40.91 185 LYS A N 1
ATOM 1501 C CA . LYS A 1 185 ? 8.453 20.973 -39.071 1.00 40.91 185 LYS A CA 1
ATOM 1502 C C . LYS A 1 185 ? 9.761 21.361 -38.401 1.00 40.91 185 LYS A C 1
ATOM 1504 O O . LYS A 1 185 ? 10.841 21.013 -38.867 1.00 40.91 185 LYS A O 1
ATOM 1509 N N . ARG A 1 186 ? 9.653 22.047 -37.264 1.00 39.16 186 ARG A N 1
ATOM 1510 C CA . ARG A 1 186 ? 10.799 22.326 -36.400 1.00 39.16 186 ARG A CA 1
ATOM 1511 C C . ARG A 1 186 ? 11.137 21.061 -35.614 1.00 39.16 186 ARG A C 1
ATOM 1513 O O . ARG A 1 186 ? 10.336 20.617 -34.783 1.00 39.16 186 ARG A O 1
ATOM 1520 N N . VAL A 1 187 ? 12.284 20.455 -35.905 1.00 43.31 187 VAL A N 1
ATOM 1521 C CA . VAL A 1 187 ? 12.758 19.228 -35.260 1.00 43.31 187 VAL A CA 1
ATOM 1522 C C . VAL A 1 187 ? 13.814 19.606 -34.228 1.00 43.31 187 VAL A C 1
ATOM 1524 O O . VAL A 1 187 ? 14.716 20.397 -34.489 1.00 43.31 187 VAL A O 1
ATOM 1527 N N . ARG A 1 188 ? 13.649 19.099 -33.004 1.00 42.16 188 ARG A N 1
ATOM 1528 C CA . ARG A 1 188 ? 14.618 19.283 -31.920 1.00 42.16 188 ARG A CA 1
ATOM 1529 C C . ARG A 1 188 ? 15.783 18.330 -32.169 1.00 42.16 188 ARG A C 1
ATOM 1531 O O . ARG A 1 188 ? 15.540 17.128 -32.214 1.00 42.16 188 ARG A O 1
ATOM 1538 N N . VAL A 1 189 ? 16.988 18.868 -32.326 1.00 41.53 189 VAL A N 1
ATOM 1539 C CA . VAL A 1 189 ? 18.215 18.086 -32.556 1.00 41.53 189 VAL A CA 1
ATOM 1540 C C . VAL A 1 189 ? 18.883 17.737 -31.229 1.00 41.53 189 VAL A C 1
ATOM 1542 O O . VAL A 1 189 ? 19.462 16.668 -31.103 1.00 41.53 189 VAL A O 1
ATOM 1545 N N . GLU A 1 190 ? 18.700 18.577 -30.205 1.00 32.22 190 GLU A N 1
ATOM 1546 C CA . GLU A 1 190 ? 19.363 18.399 -28.914 1.00 32.22 190 GLU A CA 1
ATOM 1547 C C . GLU A 1 190 ? 18.377 18.050 -27.785 1.00 32.22 190 GLU A C 1
ATOM 1549 O O . GLU A 1 190 ? 17.405 18.761 -27.487 1.00 32.22 190 GLU A O 1
ATOM 1554 N N . HIS A 1 191 ? 18.600 16.893 -27.165 1.00 38.75 191 HIS A N 1
ATOM 1555 C CA . HIS A 1 191 ? 17.802 16.363 -26.067 1.00 38.75 191 HIS A CA 1
ATOM 1556 C C . HIS A 1 191 ? 18.422 16.805 -24.731 1.00 38.75 191 HIS A C 1
ATOM 1558 O O . HIS A 1 191 ? 19.167 16.051 -24.120 1.00 38.75 191 HIS A O 1
ATOM 1564 N N . GLN A 1 192 ? 18.079 17.997 -24.228 1.00 38.59 192 GLN A N 1
ATOM 1565 C CA . GLN A 1 192 ? 18.383 18.318 -22.826 1.00 38.59 192 GLN A CA 1
ATOM 1566 C C . GLN A 1 192 ? 17.714 17.269 -21.922 1.00 38.59 192 GLN A C 1
ATOM 1568 O O . GLN A 1 192 ? 16.475 17.149 -21.898 1.00 38.59 192 GLN A O 1
ATOM 1573 N N . LYS A 1 193 ? 18.536 16.474 -21.222 1.00 37.34 193 LYS A N 1
ATOM 1574 C CA . LYS A 1 193 ? 18.095 15.629 -20.109 1.00 37.34 193 LYS A CA 1
ATOM 1575 C C . LYS A 1 193 ? 17.372 16.551 -19.125 1.00 37.34 193 LYS A C 1
ATOM 1577 O O . LYS A 1 193 ? 17.829 17.651 -18.839 1.00 37.34 193 LYS A O 1
ATOM 1582 N N . ARG A 1 194 ? 16.172 16.163 -18.690 1.00 46.56 194 ARG A N 1
ATOM 1583 C CA . ARG A 1 194 ? 15.494 16.918 -17.628 1.00 46.56 194 ARG A CA 1
ATOM 1584 C C . ARG A 1 194 ? 16.245 16.589 -16.350 1.00 46.56 194 ARG A C 1
ATOM 1586 O O . ARG A 1 194 ? 16.414 15.404 -16.100 1.00 46.56 194 ARG A O 1
ATOM 1593 N N . ALA A 1 195 ? 16.672 17.597 -15.601 1.00 41.97 195 ALA A N 1
ATOM 1594 C CA . ALA A 1 195 ? 17.288 17.376 -14.303 1.00 41.97 195 ALA A CA 1
ATOM 1595 C C . ALA A 1 195 ? 16.319 16.550 -13.428 1.00 41.97 195 ALA A C 1
ATOM 1597 O O . ALA A 1 195 ? 15.130 16.877 -13.324 1.00 41.97 195 ALA A O 1
ATOM 1598 N N . ASP A 1 196 ? 16.796 15.411 -12.925 1.00 50.22 196 ASP A N 1
ATOM 1599 C CA . ASP A 1 196 ? 16.029 14.417 -12.165 1.00 50.22 196 ASP A CA 1
ATOM 1600 C C . ASP A 1 196 ? 16.154 14.685 -10.647 1.00 50.22 196 ASP A C 1
ATOM 1602 O O . ASP A 1 196 ? 16.306 13.757 -9.863 1.00 50.22 196 ASP A O 1
ATOM 1606 N N . ASN A 1 197 ? 16.057 15.959 -10.238 1.00 59.00 197 ASN A N 1
ATOM 1607 C CA . ASN A 1 197 ? 16.188 16.478 -8.863 1.00 59.00 197 ASN A CA 1
ATOM 1608 C C . ASN A 1 197 ? 15.146 15.859 -7.898 1.00 59.00 197 ASN A C 1
ATOM 1610 O O . ASN A 1 197 ? 14.131 16.482 -7.598 1.00 59.00 197 ASN A O 1
ATOM 1614 N N . GLY A 1 198 ? 15.309 14.601 -7.482 1.00 70.88 198 GLY A N 1
ATOM 1615 C CA . GLY A 1 198 ? 14.388 13.910 -6.567 1.00 70.88 198 GLY A CA 1
ATOM 1616 C C . GLY A 1 198 ? 13.025 13.527 -7.167 1.00 70.88 198 GLY A C 1
ATOM 1617 O O . GLY A 1 198 ? 12.062 13.260 -6.444 1.00 70.88 198 GLY A O 1
ATOM 1618 N N . TRP A 1 199 ? 12.877 13.500 -8.498 1.00 80.75 199 TRP A N 1
ATOM 1619 C CA . TRP A 1 199 ? 11.588 13.162 -9.112 1.00 80.75 199 TRP A CA 1
ATOM 1620 C C . TRP A 1 199 ? 11.235 11.675 -8.966 1.00 80.75 199 TRP A C 1
ATOM 1622 O O . TRP A 1 199 ? 11.819 10.817 -9.623 1.00 80.75 199 TRP A O 1
ATOM 1632 N N . VAL A 1 200 ? 10.156 11.382 -8.237 1.00 84.69 200 VAL A N 1
ATOM 1633 C CA . VAL A 1 200 ? 9.566 10.035 -8.165 1.00 84.69 200 VAL A CA 1
ATOM 1634 C C . VAL A 1 200 ? 8.258 9.965 -8.958 1.00 84.69 200 VAL A C 1
ATOM 1636 O O . VAL A 1 200 ? 7.426 10.881 -8.952 1.00 84.69 200 VAL A O 1
ATOM 1639 N N . ALA A 1 201 ? 8.040 8.852 -9.664 1.00 85.44 201 ALA A N 1
ATOM 1640 C CA . ALA A 1 201 ? 6.847 8.650 -10.481 1.00 85.44 201 ALA A CA 1
ATOM 1641 C C . ALA A 1 201 ? 5.557 8.565 -9.630 1.00 85.44 201 ALA A C 1
ATOM 1643 O O . ALA A 1 201 ? 5.528 7.830 -8.643 1.00 85.44 201 ALA A O 1
ATOM 1644 N N . PRO A 1 202 ? 4.425 9.169 -10.060 1.00 87.56 202 PRO A N 1
ATOM 1645 C CA . PRO A 1 202 ? 3.171 9.125 -9.293 1.00 87.56 202 PRO A CA 1
ATOM 1646 C C . PRO A 1 202 ? 2.602 7.723 -9.053 1.00 87.56 202 PRO A C 1
ATOM 1648 O O . PRO A 1 202 ? 1.819 7.523 -8.133 1.00 87.56 202 PRO A O 1
ATOM 1651 N N . SER A 1 203 ? 2.951 6.743 -9.893 1.00 87.69 203 SER A N 1
ATOM 1652 C CA . SER A 1 203 ? 2.571 5.343 -9.668 1.00 87.69 203 SER A CA 1
ATOM 1653 C C . SER A 1 203 ? 3.292 4.715 -8.477 1.00 87.69 203 SER A C 1
ATOM 1655 O O . SER A 1 203 ? 2.724 3.822 -7.861 1.00 87.69 203 SER A O 1
ATOM 1657 N N . LEU A 1 204 ? 4.518 5.165 -8.190 1.00 89.44 204 LEU A N 1
ATOM 1658 C CA . LEU A 1 204 ? 5.325 4.721 -7.056 1.00 89.44 204 LEU A CA 1
ATOM 1659 C C . LEU A 1 204 ? 4.913 5.476 -5.789 1.00 89.44 204 LEU A C 1
ATOM 1661 O O . LEU A 1 204 ? 4.541 4.836 -4.814 1.00 89.44 204 LEU A O 1
ATOM 1665 N N . MET A 1 205 ? 4.822 6.812 -5.851 1.00 91.44 205 MET A N 1
ATOM 1666 C CA . MET A 1 205 ? 4.346 7.628 -4.719 1.00 91.44 205 MET A CA 1
ATOM 1667 C C . MET A 1 205 ? 2.925 7.278 -4.278 1.00 91.44 205 MET A C 1
ATOM 1669 O O . MET A 1 205 ? 2.602 7.394 -3.107 1.00 91.44 205 MET A O 1
ATOM 1673 N N . SER A 1 206 ? 2.070 6.779 -5.181 1.00 90.94 206 SER A N 1
ATOM 1674 C CA . SER A 1 206 ? 0.752 6.273 -4.781 1.00 90.94 206 SER A CA 1
ATOM 1675 C C . SER A 1 206 ? 0.829 5.167 -3.726 1.00 90.94 206 SER A C 1
ATOM 1677 O O . SER A 1 206 ? -0.160 4.989 -3.027 1.00 90.94 206 SER A O 1
ATOM 1679 N N . ARG A 1 207 ? 1.926 4.403 -3.647 1.00 91.69 207 ARG A N 1
ATOM 1680 C CA . ARG A 1 207 ? 2.123 3.382 -2.610 1.00 91.69 207 ARG A CA 1
ATOM 1681 C C . ARG A 1 207 ? 2.445 4.034 -1.272 1.00 91.69 207 ARG A C 1
ATOM 1683 O O . ARG A 1 207 ? 1.770 3.728 -0.301 1.00 91.69 207 ARG A O 1
ATOM 1690 N N . VAL A 1 208 ? 3.379 4.988 -1.282 1.00 92.19 208 VAL A N 1
ATOM 1691 C CA . VAL A 1 208 ? 3.750 5.811 -0.120 1.00 92.19 208 VAL A CA 1
ATOM 1692 C C . VAL A 1 208 ? 2.511 6.497 0.463 1.00 92.19 208 VAL A C 1
ATOM 1694 O O . VAL A 1 208 ? 2.213 6.304 1.629 1.00 92.19 208 VAL A O 1
ATOM 1697 N N . PHE A 1 209 ? 1.691 7.157 -0.366 1.00 92.00 209 PHE A N 1
ATOM 1698 C CA . PHE A 1 209 ? 0.465 7.829 0.101 1.00 92.00 209 PHE A CA 1
ATOM 1699 C C . PHE A 1 209 ? -0.567 6.868 0.695 1.00 92.00 209 PHE A C 1
ATOM 1701 O O . PHE A 1 209 ? -1.309 7.228 1.609 1.00 92.00 209 PHE A O 1
ATOM 1708 N N . ASN A 1 210 ? -0.682 5.656 0.137 1.00 92.94 210 ASN A N 1
ATOM 1709 C CA . ASN A 1 210 ? -1.599 4.666 0.692 1.00 92.94 210 ASN A CA 1
ATOM 1710 C C . ASN A 1 210 ? -1.096 4.197 2.061 1.00 92.94 210 ASN A C 1
ATOM 1712 O O . ASN A 1 210 ? -1.899 4.103 2.980 1.00 92.94 210 ASN A O 1
ATOM 1716 N N . LEU A 1 211 ? 0.205 3.927 2.181 1.00 93.12 211 LEU A N 1
ATOM 1717 C CA . LEU A 1 211 ? 0.846 3.513 3.424 1.00 93.12 211 LEU A CA 1
ATOM 1718 C C . LEU A 1 211 ? 0.695 4.598 4.493 1.00 93.12 211 LEU A C 1
ATOM 1720 O O . LEU A 1 211 ? 0.076 4.329 5.509 1.00 93.12 211 LEU A O 1
ATOM 1724 N N . GLU A 1 212 ? 1.082 5.839 4.197 1.00 92.62 212 GLU A N 1
ATOM 1725 C CA . GLU A 1 212 ? 0.864 7.025 5.041 1.00 92.62 212 GLU A CA 1
ATOM 1726 C C . GLU A 1 212 ? -0.585 7.128 5.543 1.00 92.62 212 GLU A C 1
ATOM 1728 O O . GLU A 1 212 ? -0.855 7.266 6.736 1.00 92.62 212 GLU A O 1
ATOM 1733 N N . THR A 1 213 ? -1.550 7.009 4.622 1.00 92.94 213 THR A N 1
ATOM 1734 C CA . THR A 1 213 ? -2.975 7.078 4.963 1.00 92.94 213 THR A CA 1
ATOM 1735 C C . THR A 1 213 ? -3.375 5.973 5.937 1.00 92.94 213 THR A C 1
ATOM 1737 O O . THR A 1 213 ? -4.220 6.211 6.799 1.00 92.94 213 THR A O 1
ATOM 1740 N N . TRP A 1 214 ? -2.838 4.765 5.772 1.00 95.06 214 TRP A N 1
ATOM 1741 C CA . TRP A 1 214 ? -3.196 3.612 6.592 1.00 95.06 214 TRP A CA 1
ATOM 1742 C C . TRP A 1 214 ? -2.479 3.589 7.931 1.00 95.06 214 TRP A C 1
ATOM 1744 O O . TRP A 1 214 ? -3.157 3.357 8.924 1.00 95.06 214 TRP A O 1
ATOM 1754 N N . THR A 1 215 ? -1.196 3.940 7.979 1.00 95.06 215 THR A N 1
ATOM 1755 C CA . THR A 1 215 ? -0.465 4.174 9.228 1.00 95.06 215 THR A CA 1
ATOM 1756 C C . THR A 1 215 ? -1.228 5.176 10.088 1.00 95.06 215 THR A C 1
ATOM 1758 O O . THR A 1 215 ? -1.687 4.825 11.168 1.00 95.06 215 THR A O 1
ATOM 1761 N N . ARG A 1 216 ? -1.546 6.365 9.553 1.00 93.12 216 ARG A N 1
ATOM 1762 C CA . ARG A 1 216 ? -2.304 7.384 10.298 1.00 93.12 216 ARG A CA 1
ATOM 1763 C C . ARG A 1 216 ? -3.693 6.911 10.738 1.00 93.12 216 ARG A C 1
ATOM 1765 O O . ARG A 1 216 ? -4.157 7.265 11.814 1.00 93.12 216 ARG A O 1
ATOM 1772 N N . ARG A 1 217 ? -4.390 6.129 9.906 1.00 94.31 217 ARG A N 1
ATOM 1773 C CA . ARG A 1 217 ? -5.714 5.580 10.257 1.00 94.31 217 ARG A CA 1
ATOM 1774 C C . ARG A 1 217 ? -5.648 4.565 11.386 1.00 94.31 217 ARG A C 1
ATOM 1776 O O . ARG A 1 217 ? -6.610 4.499 12.139 1.00 94.31 217 ARG A O 1
ATOM 1783 N N . LEU A 1 218 ? -4.593 3.758 11.435 1.00 95.88 218 LEU A N 1
ATOM 1784 C CA . LEU A 1 218 ? -4.397 2.762 12.480 1.00 95.88 218 LEU A CA 1
ATOM 1785 C C . LEU A 1 218 ? -3.950 3.437 13.779 1.00 95.88 218 LEU A C 1
ATOM 1787 O O . LEU A 1 218 ? -4.570 3.174 14.800 1.00 95.88 218 LEU A O 1
ATOM 1791 N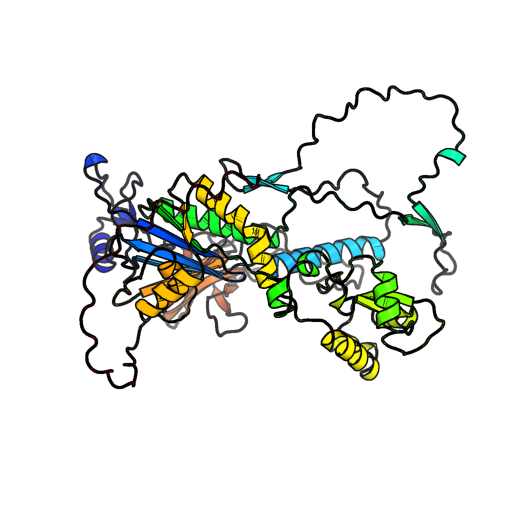 N . CYS A 1 219 ? -3.004 4.381 13.730 1.00 94.88 219 CYS A N 1
ATOM 1792 C CA . CYS A 1 219 ? -2.586 5.156 14.909 1.00 94.88 219 CYS A CA 1
ATOM 1793 C C . CYS A 1 219 ? -3.737 5.969 15.522 1.00 94.88 219 CYS A C 1
ATOM 1795 O O . CYS A 1 219 ? -3.762 6.200 16.719 1.00 94.88 219 CYS A O 1
ATOM 1797 N N . ALA A 1 220 ? -4.725 6.376 14.719 1.00 94.44 220 ALA A N 1
ATOM 1798 C CA . ALA A 1 220 ? -5.897 7.095 15.219 1.00 94.44 220 ALA A CA 1
ATOM 1799 C C . ALA A 1 220 ? -6.919 6.214 15.965 1.00 94.44 220 ALA A C 1
ATOM 1801 O O . ALA A 1 220 ? -7.909 6.745 16.462 1.00 94.44 220 ALA A O 1
ATOM 1802 N N . VAL A 1 221 ? -6.770 4.883 15.957 1.00 95.31 221 VAL A N 1
ATOM 1803 C CA . VAL A 1 221 ? -7.757 3.961 16.557 1.00 95.31 221 VAL A CA 1
ATOM 1804 C C . VAL A 1 221 ? -7.149 2.825 17.382 1.00 95.31 221 VAL A C 1
ATOM 1806 O O . VAL A 1 221 ? -7.884 2.160 18.103 1.00 95.31 221 VAL A O 1
ATOM 1809 N N . TYR A 1 222 ? -5.845 2.583 17.270 1.00 95.50 222 TYR A N 1
ATOM 1810 C CA . TYR A 1 222 ? -5.082 1.652 18.099 1.00 95.50 222 TYR A CA 1
ATOM 1811 C C . TYR A 1 222 ? -3.991 2.433 18.845 1.00 95.50 222 TYR A C 1
ATOM 1813 O O . TYR A 1 222 ? -3.403 3.329 18.231 1.00 95.50 222 TYR A O 1
ATOM 1821 N N . PRO A 1 223 ? -3.692 2.099 20.115 1.00 94.62 223 PRO A N 1
ATOM 1822 C CA . PRO A 1 223 ? -2.691 2.802 20.920 1.00 94.62 223 PRO A CA 1
ATOM 1823 C C . PRO A 1 223 ? -1.269 2.370 20.520 1.00 94.62 223 PRO A C 1
ATOM 1825 O O . PRO A 1 223 ? -0.552 1.698 21.251 1.00 94.62 223 PRO A O 1
ATOM 1828 N N . ILE A 1 224 ? -0.884 2.703 19.286 1.00 96.38 224 ILE A N 1
ATOM 1829 C CA . ILE A 1 224 ? 0.408 2.348 18.695 1.00 96.38 224 ILE A CA 1
ATOM 1830 C C . ILE A 1 224 ? 1.486 3.269 19.256 1.00 96.38 224 ILE A C 1
ATOM 1832 O O . ILE A 1 224 ? 1.415 4.484 19.087 1.00 96.38 224 ILE A O 1
ATOM 1836 N N . THR A 1 225 ? 2.516 2.670 19.845 1.00 94.88 225 THR A N 1
ATOM 1837 C CA . THR A 1 225 ? 3.667 3.379 20.420 1.00 94.88 225 THR A CA 1
ATOM 1838 C C . THR A 1 225 ? 4.947 3.161 19.616 1.00 94.88 225 THR A C 1
ATOM 1840 O O . THR A 1 225 ? 5.861 3.979 19.683 1.00 94.88 225 THR A O 1
ATOM 1843 N N . ARG A 1 226 ? 5.018 2.081 18.822 1.00 95.94 226 ARG A N 1
ATOM 1844 C CA . ARG A 1 226 ? 6.184 1.732 17.996 1.00 95.94 226 ARG A CA 1
ATOM 1845 C C . ARG A 1 226 ? 5.775 1.372 16.573 1.00 95.94 226 ARG A C 1
ATOM 1847 O O . ARG A 1 226 ? 4.708 0.804 16.327 1.00 95.94 226 ARG A O 1
ATOM 1854 N N . LEU A 1 227 ? 6.654 1.660 15.625 1.00 96.75 227 LEU A N 1
ATOM 1855 C CA . LEU A 1 227 ? 6.533 1.265 14.230 1.00 96.75 227 LEU A CA 1
ATOM 1856 C C . LEU A 1 227 ? 7.692 0.342 13.872 1.00 96.75 227 LEU A C 1
ATOM 1858 O O . LEU A 1 227 ? 8.832 0.591 14.247 1.00 96.75 227 LEU A O 1
ATOM 1862 N N . ALA A 1 228 ? 7.422 -0.701 13.100 1.00 94.88 228 ALA A N 1
ATOM 1863 C CA . ALA A 1 228 ? 8.463 -1.546 12.537 1.00 94.88 228 ALA A CA 1
ATOM 1864 C C . ALA A 1 228 ? 8.309 -1.623 11.021 1.00 94.88 228 ALA A C 1
ATOM 1866 O O . ALA A 1 228 ? 7.196 -1.694 10.497 1.00 94.88 228 ALA A O 1
ATOM 1867 N N . ILE A 1 229 ? 9.422 -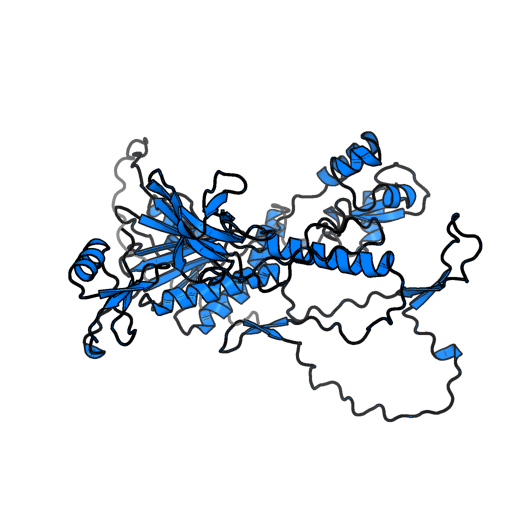1.599 10.297 1.00 93.38 229 ILE A N 1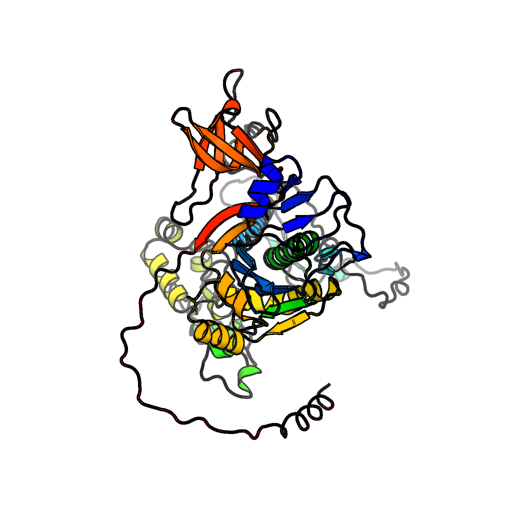
ATOM 1868 C CA . ILE A 1 229 ? 9.408 -1.666 8.837 1.00 93.38 229 ILE A CA 1
ATOM 1869 C C . ILE A 1 229 ? 10.463 -2.625 8.320 1.00 93.38 229 ILE A C 1
ATOM 1871 O O . ILE A 1 229 ? 11.640 -2.508 8.654 1.00 93.38 229 ILE A O 1
ATOM 1875 N N . GLU A 1 230 ? 10.067 -3.529 7.427 1.00 87.50 230 GLU A N 1
ATOM 1876 C CA . GLU A 1 230 ? 11.048 -4.320 6.698 1.00 87.50 230 GLU A CA 1
ATOM 1877 C C . GLU A 1 230 ? 11.812 -3.436 5.702 1.00 87.50 230 GLU A C 1
ATOM 1879 O O . GLU A 1 230 ? 11.256 -2.855 4.760 1.00 87.50 230 GLU A O 1
ATOM 1884 N N . THR A 1 231 ? 13.126 -3.336 5.898 1.00 76.94 231 THR A N 1
ATOM 1885 C CA . THR A 1 231 ? 14.018 -2.619 4.990 1.00 76.94 231 THR A CA 1
ATOM 1886 C C . THR A 1 231 ? 14.367 -3.495 3.797 1.00 76.94 231 THR A C 1
ATOM 1888 O O . THR A 1 231 ? 15.367 -4.207 3.743 1.00 76.94 231 THR A O 1
ATOM 1891 N N . VAL A 1 232 ? 13.530 -3.412 2.772 1.00 69.12 232 VAL A N 1
ATOM 1892 C CA . VAL A 1 232 ? 13.738 -4.197 1.560 1.00 69.12 232 VAL A CA 1
ATOM 1893 C C . VAL A 1 232 ? 14.865 -3.579 0.719 1.00 69.12 232 VAL A C 1
ATOM 1895 O O . VAL A 1 232 ? 14.691 -2.518 0.114 1.00 69.12 232 VAL A O 1
ATOM 1898 N N . LYS A 1 233 ? 16.040 -4.221 0.685 1.00 72.88 233 LYS A N 1
ATOM 1899 C CA . LYS A 1 233 ? 17.153 -3.887 -0.223 1.00 72.88 233 LYS A CA 1
ATOM 1900 C C . LYS A 1 233 ? 17.331 -5.027 -1.221 1.00 72.88 233 LYS A C 1
ATOM 1902 O O . LYS A 1 233 ? 17.884 -6.063 -0.879 1.00 72.88 233 LYS A O 1
ATOM 1907 N N . PHE A 1 234 ? 16.887 -4.829 -2.458 1.00 71.38 234 PHE A N 1
ATOM 1908 C CA . PHE A 1 234 ? 17.213 -5.759 -3.539 1.00 71.38 234 PHE A CA 1
ATOM 1909 C C . PHE A 1 234 ? 18.477 -5.299 -4.256 1.00 71.38 234 PHE A C 1
ATOM 1911 O O . PHE A 1 234 ? 18.496 -4.184 -4.785 1.00 71.38 234 PHE A O 1
ATOM 1918 N N . ASP A 1 235 ? 19.498 -6.147 -4.330 1.00 71.38 235 ASP A N 1
ATOM 1919 C CA . ASP A 1 235 ? 20.595 -5.921 -5.266 1.00 71.38 235 ASP A CA 1
ATOM 1920 C C . A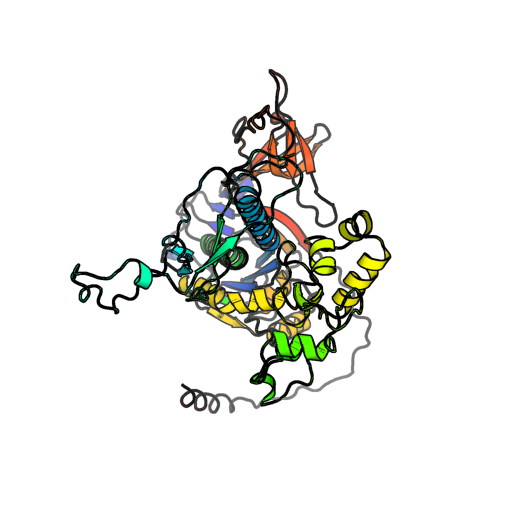SP A 1 235 ? 20.162 -6.366 -6.666 1.00 71.38 235 ASP A C 1
ATOM 1922 O O . ASP A 1 235 ? 20.080 -7.550 -6.979 1.00 71.38 235 ASP A O 1
ATOM 1926 N N . LEU A 1 236 ? 19.795 -5.395 -7.503 1.00 77.88 236 LEU A N 1
ATOM 1927 C CA . LEU A 1 236 ? 19.288 -5.688 -8.840 1.00 77.88 236 LEU A CA 1
ATOM 1928 C C . LEU A 1 236 ? 20.377 -6.228 -9.768 1.00 77.88 236 LEU A C 1
ATOM 1930 O O . LEU A 1 236 ? 20.019 -6.914 -10.717 1.00 77.88 236 LEU A O 1
ATOM 1934 N N . GLN A 1 237 ? 21.649 -5.876 -9.542 1.00 72.00 237 GLN A N 1
ATOM 1935 C CA . GLN A 1 237 ? 22.740 -6.341 -10.395 1.00 72.00 237 GLN A CA 1
ATOM 1936 C C . GLN A 1 237 ? 23.086 -7.784 -10.044 1.00 72.00 237 GLN A C 1
ATOM 1938 O O . GLN A 1 237 ? 23.053 -8.617 -10.938 1.00 72.00 237 GLN A O 1
ATOM 1943 N N . LEU A 1 238 ? 23.245 -8.098 -8.755 1.00 77.06 238 LEU A N 1
ATOM 1944 C CA . LEU A 1 238 ? 23.478 -9.470 -8.287 1.00 77.06 238 LEU A CA 1
ATOM 1945 C C . LEU A 1 238 ? 22.330 -10.427 -8.649 1.00 77.06 238 LEU A C 1
ATOM 1947 O O . LEU A 1 238 ? 22.537 -11.596 -8.943 1.00 77.06 238 LEU A O 1
ATOM 1951 N N . MET A 1 239 ? 21.085 -9.941 -8.648 1.00 76.19 239 MET A N 1
ATOM 1952 C CA . MET A 1 239 ? 19.937 -10.746 -9.084 1.00 76.19 239 MET A CA 1
ATOM 1953 C C . MET A 1 239 ? 19.859 -10.937 -10.609 1.00 76.19 239 MET A C 1
ATOM 1955 O O . MET A 1 239 ? 19.188 -11.864 -11.064 1.00 76.19 239 MET A O 1
ATOM 1959 N N . GLU A 1 240 ? 20.431 -10.023 -11.401 1.00 73.44 240 GLU A N 1
ATOM 1960 C CA . GLU A 1 240 ? 20.513 -10.148 -12.865 1.00 73.44 240 GLU A CA 1
ATOM 1961 C C . GLU A 1 240 ? 21.713 -11.015 -13.281 1.00 73.44 240 GLU A C 1
ATOM 1963 O O . GLU A 1 240 ? 21.602 -11.738 -14.272 1.00 73.44 240 GLU A O 1
ATOM 1968 N N . ASP A 1 241 ? 22.803 -10.960 -12.515 1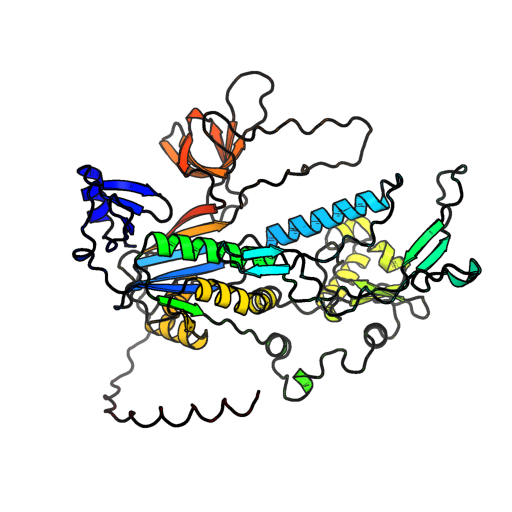.00 74.94 241 ASP A N 1
ATOM 1969 C CA . ASP A 1 241 ? 24.054 -11.687 -12.714 1.00 74.94 241 ASP A CA 1
ATOM 1970 C C . ASP A 1 241 ? 24.616 -12.144 -11.348 1.00 74.94 241 ASP A C 1
ATOM 1972 O O . ASP A 1 241 ? 25.209 -11.331 -10.635 1.00 74.94 241 ASP A O 1
ATOM 1976 N N . PRO A 1 242 ? 24.388 -13.410 -10.939 1.00 80.12 242 PRO A N 1
ATOM 1977 C CA . PRO A 1 242 ? 24.839 -13.927 -9.644 1.00 80.12 242 PRO A CA 1
ATOM 1978 C C . PRO A 1 242 ? 26.360 -13.917 -9.445 1.00 80.12 242 PRO A C 1
ATOM 1980 O O . PRO A 1 242 ? 26.807 -13.893 -8.300 1.00 80.12 242 PRO A O 1
ATOM 1983 N N . ASP A 1 243 ? 27.128 -13.894 -10.536 1.00 79.50 243 ASP A N 1
ATOM 1984 C CA . ASP A 1 243 ? 28.592 -13.990 -10.535 1.00 79.50 243 ASP A CA 1
ATOM 1985 C C . ASP A 1 243 ? 29.266 -12.603 -10.603 1.00 79.50 243 ASP A C 1
ATOM 1987 O O . ASP A 1 243 ? 30.460 -12.482 -10.887 1.00 79.50 243 ASP A O 1
ATOM 1991 N N . ILE A 1 244 ? 28.508 -11.521 -10.382 1.00 76.00 244 ILE A N 1
ATOM 1992 C CA . ILE A 1 244 ? 29.044 -10.158 -10.411 1.00 76.00 244 ILE A CA 1
ATOM 1993 C C . ILE A 1 244 ? 29.880 -9.858 -9.157 1.00 76.00 244 ILE A C 1
ATOM 1995 O O . ILE A 1 244 ? 29.399 -9.933 -8.021 1.00 76.00 244 ILE A O 1
ATOM 1999 N N . HIS A 1 245 ? 31.131 -9.428 -9.352 1.00 73.38 245 HIS A N 1
ATOM 2000 C CA . HIS A 1 245 ? 32.062 -9.140 -8.257 1.00 73.38 245 HIS A CA 1
ATOM 2001 C C . HIS A 1 245 ? 32.901 -7.868 -8.483 1.00 73.38 245 HIS A C 1
ATOM 2003 O O . HIS A 1 245 ? 33.253 -7.494 -9.605 1.00 73.38 245 HIS A O 1
ATOM 2009 N N . GLY A 1 246 ? 33.250 -7.190 -7.383 1.00 76.75 246 GLY A N 1
ATOM 2010 C CA . GLY A 1 246 ? 34.226 -6.093 -7.357 1.00 76.75 246 GLY A CA 1
ATOM 2011 C C . GLY A 1 246 ? 33.924 -4.947 -8.332 1.00 76.75 246 GLY A C 1
ATOM 2012 O O . GLY A 1 246 ? 32.856 -4.335 -8.296 1.00 76.75 246 GLY A O 1
ATOM 2013 N N . ILE A 1 247 ? 34.882 -4.647 -9.215 1.00 67.69 247 ILE A N 1
ATOM 2014 C CA . ILE A 1 247 ? 34.840 -3.516 -10.161 1.00 67.69 247 ILE A CA 1
ATOM 2015 C C . ILE A 1 247 ? 33.666 -3.625 -11.157 1.00 67.69 247 ILE A C 1
ATOM 2017 O O . ILE A 1 247 ? 33.178 -2.606 -11.653 1.00 67.69 247 ILE A O 1
ATOM 2021 N N . GLN A 1 248 ? 33.142 -4.829 -11.407 1.00 62.94 248 GLN A N 1
ATOM 2022 C CA . GLN A 1 248 ? 32.017 -5.049 -12.325 1.00 62.94 248 GLN A CA 1
ATOM 2023 C C . GLN A 1 248 ? 30.730 -4.339 -11.868 1.00 62.94 248 GLN A C 1
ATOM 2025 O O . GLN A 1 248 ? 29.953 -3.892 -12.710 1.00 62.94 248 GLN A O 1
ATOM 2030 N N . TYR A 1 249 ? 30.546 -4.118 -10.557 1.00 67.75 249 TYR A N 1
ATOM 2031 C CA . TYR A 1 249 ? 29.432 -3.309 -10.034 1.00 67.75 249 TYR A CA 1
ATOM 2032 C C . TYR A 1 249 ? 29.476 -1.852 -10.518 1.00 67.75 249 TYR A C 1
ATOM 2034 O O . TYR A 1 249 ? 28.439 -1.204 -10.707 1.00 67.75 249 TYR A O 1
ATOM 2042 N N . GLN A 1 250 ? 30.687 -1.322 -10.712 1.00 50.97 250 GLN A N 1
ATOM 2043 C CA . GLN A 1 250 ? 30.930 0.043 -11.180 1.00 50.97 250 GLN A CA 1
ATOM 2044 C C . GLN A 1 250 ? 30.904 0.115 -12.714 1.00 50.97 250 GLN A C 1
ATOM 2046 O O . GLN A 1 250 ? 30.445 1.099 -13.304 1.00 50.97 250 GLN A O 1
ATOM 2051 N N . GLN A 1 251 ? 31.352 -0.955 -13.371 1.00 59.53 251 GLN A N 1
ATOM 2052 C CA . GLN A 1 251 ? 31.421 -1.083 -14.821 1.00 59.53 251 GLN A CA 1
ATOM 2053 C C . GLN A 1 251 ? 30.171 -1.781 -15.379 1.00 59.53 251 GLN A C 1
ATOM 2055 O O . GLN A 1 251 ? 30.199 -2.933 -15.795 1.00 59.53 251 GLN A O 1
ATOM 2060 N N . GLY A 1 252 ? 29.043 -1.065 -15.424 1.00 62.47 252 GLY A N 1
ATOM 2061 C CA . GLY A 1 252 ? 27.820 -1.591 -16.046 1.00 62.47 252 GLY A CA 1
ATOM 2062 C C . GLY A 1 252 ? 27.980 -1.915 -17.546 1.00 62.47 252 GLY A C 1
ATOM 2063 O O . GLY A 1 252 ? 28.951 -1.529 -18.185 1.00 62.47 252 GLY A O 1
ATOM 2064 N N . THR A 1 253 ? 26.968 -2.532 -18.170 1.00 65.06 253 THR A N 1
ATOM 2065 C CA . THR A 1 253 ? 27.006 -3.053 -19.564 1.00 65.06 253 THR A CA 1
ATOM 2066 C C . THR A 1 253 ? 27.507 -2.070 -20.641 1.00 65.06 253 THR A C 1
ATOM 2068 O O . THR A 1 253 ? 28.004 -2.483 -21.689 1.00 65.06 253 THR A O 1
ATOM 2071 N N . LEU A 1 254 ? 27.336 -0.765 -20.413 1.00 62.41 254 LEU A N 1
ATOM 2072 C CA . LEU A 1 254 ? 27.733 0.310 -21.330 1.00 62.41 254 LEU A CA 1
ATOM 2073 C C . LEU A 1 254 ? 28.998 1.062 -20.885 1.00 62.41 254 LEU A C 1
ATOM 2075 O O . LEU A 1 254 ? 29.288 2.122 -21.435 1.00 62.41 254 LEU A O 1
ATOM 2079 N N . HIS A 1 255 ? 29.725 0.577 -19.878 1.00 52.16 255 HIS A N 1
ATOM 2080 C CA . HIS A 1 255 ? 30.948 1.222 -19.415 1.00 52.16 255 HIS A CA 1
ATOM 2081 C C . HIS A 1 255 ? 31.934 1.374 -20.585 1.00 52.16 255 HIS A C 1
ATOM 2083 O O . HIS A 1 255 ? 32.188 0.422 -21.321 1.00 52.16 255 HIS A O 1
ATOM 2089 N N . GLY A 1 256 ? 32.394 2.606 -20.822 1.00 58.41 256 GLY A N 1
ATOM 2090 C CA . GLY A 1 256 ? 33.289 2.945 -21.933 1.00 58.41 256 GLY A CA 1
ATOM 2091 C C . GLY A 1 256 ? 32.692 2.875 -23.349 1.00 58.41 256 GLY A C 1
ATOM 2092 O O . GLY A 1 256 ? 33.424 3.115 -24.304 1.00 58.41 256 GLY A O 1
ATOM 2093 N N . ARG A 1 257 ? 31.392 2.577 -23.535 1.00 66.75 257 ARG A N 1
ATOM 2094 C CA . ARG A 1 257 ? 30.779 2.420 -24.873 1.00 66.75 257 ARG A CA 1
ATOM 2095 C C . ARG A 1 257 ? 29.542 3.289 -25.091 1.00 66.75 257 ARG A C 1
ATOM 2097 O O . ARG A 1 257 ? 28.653 3.386 -24.244 1.00 66.75 257 ARG A O 1
ATOM 2104 N N . GLU A 1 258 ? 29.417 3.861 -26.291 1.00 78.06 258 GLU A N 1
ATOM 2105 C CA . GLU A 1 258 ? 28.154 4.464 -26.724 1.00 78.06 258 GLU A CA 1
ATOM 2106 C C . GLU A 1 258 ? 27.106 3.363 -26.952 1.00 78.06 258 GLU A C 1
ATOM 2108 O O . GLU A 1 258 ? 27.374 2.343 -27.588 1.00 78.06 258 GLU A O 1
ATOM 2113 N N . ILE A 1 259 ? 25.867 3.586 -26.496 1.00 79.38 259 ILE A N 1
ATOM 2114 C CA . ILE A 1 259 ? 24.768 2.616 -26.629 1.00 79.38 259 ILE A CA 1
ATOM 2115 C C . ILE A 1 259 ? 24.535 2.172 -28.075 1.00 79.38 259 ILE A C 1
ATOM 2117 O O . ILE A 1 259 ? 24.128 1.041 -28.318 1.00 79.38 259 ILE A O 1
ATOM 2121 N N . ARG A 1 260 ? 24.765 3.061 -29.046 1.00 80.19 260 ARG A N 1
ATOM 2122 C CA . ARG A 1 260 ? 24.595 2.746 -30.460 1.00 80.19 260 ARG A CA 1
ATOM 2123 C C . ARG A 1 260 ? 25.690 1.805 -30.952 1.00 80.19 260 ARG A C 1
ATOM 2125 O O . ARG A 1 260 ? 25.347 0.848 -31.641 1.00 80.19 260 ARG A O 1
ATOM 2132 N N . GLU A 1 261 ? 26.949 2.049 -30.594 1.00 82.69 261 GLU A N 1
ATOM 2133 C CA . GLU A 1 261 ? 28.066 1.197 -31.014 1.00 82.69 261 GLU A CA 1
ATOM 2134 C C . GLU A 1 261 ? 27.959 -0.190 -30.380 1.00 82.69 261 GLU A C 1
ATOM 2136 O O . GLU A 1 261 ? 27.997 -1.189 -31.092 1.00 82.69 261 GLU A O 1
ATOM 2141 N N . TYR A 1 262 ? 27.623 -0.253 -29.087 1.00 82.50 262 TYR A N 1
ATOM 2142 C CA . TYR A 1 262 ? 27.316 -1.510 -28.400 1.00 82.50 262 TYR A CA 1
ATOM 2143 C C . TYR A 1 262 ? 26.250 -2.343 -29.137 1.00 82.50 262 TYR A C 1
ATOM 2145 O O . TYR A 1 262 ? 26.401 -3.545 -29.358 1.00 82.50 262 TYR A O 1
ATOM 2153 N N . LEU A 1 263 ? 25.155 -1.705 -29.568 1.00 84.12 263 LEU A N 1
ATOM 2154 C CA . LEU A 1 263 ? 24.091 -2.391 -30.304 1.00 84.12 263 LEU A CA 1
ATOM 2155 C C . LEU A 1 263 ? 24.515 -2.786 -31.726 1.00 84.12 263 LEU A C 1
ATOM 2157 O O . LEU A 1 263 ? 24.035 -3.796 -32.245 1.00 84.12 263 LEU A O 1
ATOM 2161 N N . LEU A 1 264 ? 25.382 -2.008 -32.378 1.00 86.00 264 LEU A N 1
ATOM 2162 C CA . LEU A 1 264 ? 25.927 -2.327 -33.699 1.00 86.00 264 LEU A CA 1
ATOM 2163 C C . LEU A 1 264 ? 26.858 -3.545 -33.645 1.00 86.00 264 LEU A C 1
ATOM 2165 O O . LEU A 1 264 ? 26.736 -4.410 -34.513 1.00 86.00 264 LEU A O 1
ATOM 2169 N N . GLU A 1 265 ? 27.707 -3.648 -32.622 1.00 84.06 265 GLU A N 1
ATOM 2170 C CA . GLU A 1 265 ? 28.543 -4.825 -32.345 1.00 84.06 265 GLU A CA 1
ATOM 2171 C C . GLU A 1 265 ? 27.673 -6.065 -32.111 1.00 84.06 265 GLU A C 1
ATOM 2173 O O . GLU A 1 265 ? 27.797 -7.061 -32.828 1.00 84.06 265 GLU A O 1
ATOM 2178 N N . LEU A 1 266 ? 26.701 -5.968 -31.194 1.00 81.56 266 LEU A N 1
ATOM 2179 C CA . LEU A 1 266 ? 25.804 -7.074 -30.839 1.00 81.56 266 LEU A CA 1
ATOM 2180 C C . LEU A 1 266 ? 25.003 -7.595 -32.042 1.00 81.56 266 LEU A C 1
ATOM 2182 O O . LEU A 1 266 ? 24.753 -8.792 -32.181 1.00 81.56 266 LEU A O 1
ATOM 2186 N N . THR A 1 267 ? 24.590 -6.692 -32.932 1.00 82.31 267 THR A N 1
ATOM 2187 C CA . THR A 1 267 ? 23.825 -7.039 -34.140 1.00 82.31 267 THR A CA 1
ATOM 2188 C C . THR A 1 267 ? 24.703 -7.340 -35.352 1.00 82.31 267 THR A C 1
ATOM 2190 O O . THR A 1 267 ? 24.171 -7.571 -36.441 1.00 82.31 267 THR A O 1
ATOM 2193 N N . LYS A 1 268 ? 26.037 -7.341 -35.202 1.00 88.19 268 LYS A N 1
ATOM 2194 C CA . LYS A 1 268 ? 27.008 -7.505 -36.298 1.00 88.19 268 LYS A CA 1
ATOM 2195 C C . LYS A 1 268 ? 26.714 -6.566 -37.479 1.00 88.19 268 LYS A C 1
ATOM 2197 O O . LYS A 1 268 ? 26.800 -6.966 -38.640 1.00 88.19 268 LYS A O 1
ATOM 2202 N N . ARG A 1 269 ? 26.284 -5.331 -37.179 1.00 90.12 269 ARG A N 1
ATOM 2203 C CA . ARG A 1 269 ? 25.870 -4.287 -38.140 1.00 90.12 269 ARG A CA 1
ATOM 2204 C C . ARG A 1 269 ? 24.796 -4.750 -39.144 1.00 90.12 269 ARG A C 1
ATOM 2206 O O . ARG A 1 269 ? 24.727 -4.260 -40.275 1.00 90.12 269 ARG A O 1
ATOM 2213 N N . LYS A 1 270 ? 23.930 -5.680 -38.732 1.00 92.00 270 LYS A N 1
ATOM 2214 C CA . LYS A 1 270 ? 22.789 -6.193 -39.506 1.00 92.00 270 LYS A CA 1
ATOM 2215 C C . LYS A 1 270 ? 21.473 -5.783 -38.856 1.00 92.00 270 LYS A C 1
ATOM 2217 O O . LYS A 1 270 ? 21.377 -5.587 -37.649 1.00 92.00 270 LYS A O 1
ATOM 2222 N N . CYS A 1 271 ? 20.415 -5.672 -39.655 1.00 91.88 271 CYS A N 1
ATOM 2223 C CA . CYS A 1 271 ? 19.078 -5.494 -39.100 1.00 91.88 271 CYS A CA 1
ATOM 2224 C C . CYS A 1 271 ? 18.644 -6.759 -38.346 1.00 91.88 271 CYS A C 1
ATOM 2226 O O . CYS A 1 271 ? 18.551 -7.826 -38.948 1.00 91.88 271 CYS A O 1
ATOM 2228 N N . ALA A 1 272 ? 18.252 -6.615 -37.079 1.00 88.75 272 ALA A N 1
ATOM 2229 C CA . ALA A 1 272 ? 17.812 -7.723 -36.227 1.00 88.75 272 ALA A CA 1
ATOM 2230 C C . ALA A 1 272 ? 16.577 -8.485 -36.749 1.00 88.75 272 ALA A C 1
ATOM 2232 O O . ALA A 1 272 ? 16.333 -9.618 -36.347 1.00 88.75 272 ALA A O 1
ATOM 2233 N N . TYR A 1 273 ? 15.794 -7.878 -37.648 1.00 89.62 273 TYR A N 1
ATOM 2234 C CA . TYR A 1 273 ? 14.566 -8.470 -38.184 1.00 89.62 273 TYR A CA 1
ATOM 2235 C C . TYR A 1 273 ? 14.720 -9.024 -39.603 1.00 89.62 273 TYR A C 1
ATOM 2237 O O . TYR A 1 273 ? 14.242 -10.115 -39.893 1.00 89.62 273 TYR A O 1
ATOM 2245 N N . CYS A 1 274 ? 15.349 -8.286 -40.520 1.00 89.81 274 CYS A N 1
ATOM 2246 C CA . CYS A 1 274 ? 15.487 -8.731 -41.913 1.00 89.81 274 CYS A CA 1
ATOM 2247 C C . CYS A 1 274 ? 16.878 -9.261 -42.268 1.00 89.81 274 CYS A C 1
ATOM 2249 O O . CYS A 1 274 ? 17.059 -9.733 -43.382 1.00 89.81 274 CYS A O 1
ATOM 2251 N N . GLY A 1 275 ? 17.864 -9.152 -41.375 1.00 88.56 275 GLY A N 1
ATOM 2252 C CA . GLY A 1 275 ? 19.233 -9.616 -41.608 1.00 88.56 275 GLY A CA 1
ATOM 2253 C C . GLY A 1 275 ? 20.056 -8.767 -42.583 1.00 88.56 275 GLY A C 1
ATOM 2254 O O . GLY A 1 275 ? 21.267 -8.961 -42.662 1.00 88.56 275 GLY A O 1
ATOM 2255 N N . LYS A 1 276 ? 19.444 -7.801 -43.289 1.00 90.94 276 LYS A N 1
ATOM 2256 C CA . LYS A 1 276 ? 20.148 -6.930 -44.244 1.00 90.94 276 LYS A CA 1
ATOM 2257 C C . LYS A 1 276 ? 21.280 -6.154 -43.559 1.00 90.94 276 LYS A C 1
ATOM 2259 O O . LYS A 1 276 ? 21.079 -5.577 -42.487 1.00 90.94 276 LYS A O 1
ATOM 2264 N N . ASN A 1 277 ? 22.441 -6.133 -44.207 1.00 87.31 277 ASN A N 1
ATOM 2265 C CA . ASN A 1 277 ? 23.606 -5.305 -43.886 1.00 87.31 277 ASN A CA 1
ATOM 2266 C C . ASN A 1 277 ? 23.641 -4.061 -44.798 1.00 87.31 277 ASN A C 1
ATOM 2268 O O . ASN A 1 277 ? 22.781 -3.907 -45.663 1.00 87.31 277 ASN A O 1
ATOM 2272 N N . LYS A 1 278 ? 24.602 -3.150 -44.574 1.00 85.44 278 LYS A N 1
ATOM 2273 C CA . LYS A 1 278 ? 24.837 -1.939 -45.399 1.00 85.44 278 LYS A CA 1
ATOM 2274 C C . LYS A 1 278 ? 23.597 -1.047 -45.609 1.00 85.44 278 LYS A C 1
ATOM 2276 O O . LYS A 1 278 ? 23.500 -0.294 -46.570 1.00 85.44 278 LYS A O 1
ATOM 2281 N N . VAL A 1 279 ? 22.640 -1.109 -44.686 1.00 86.31 279 VAL A N 1
ATOM 2282 C CA . VAL A 1 279 ? 21.434 -0.274 -44.672 1.00 86.31 279 VAL A CA 1
ATOM 2283 C C . VAL A 1 279 ? 21.490 0.694 -43.500 1.00 86.31 279 VAL A C 1
ATOM 2285 O O . VAL A 1 279 ? 22.109 0.411 -42.477 1.00 86.31 279 VAL A O 1
ATOM 2288 N N . ARG A 1 280 ? 20.797 1.832 -43.605 1.00 85.12 280 ARG A N 1
ATOM 2289 C CA . ARG A 1 280 ? 20.681 2.764 -42.479 1.00 85.12 280 ARG A CA 1
ATOM 2290 C C . ARG A 1 280 ? 19.923 2.098 -41.324 1.00 85.12 280 ARG A C 1
ATOM 2292 O O . ARG A 1 280 ? 18.721 1.840 -41.431 1.00 85.12 280 ARG A O 1
ATOM 2299 N N . LEU A 1 281 ? 20.634 1.841 -40.226 1.00 88.81 281 LEU A N 1
ATOM 2300 C CA . LEU A 1 281 ? 20.086 1.240 -39.011 1.00 88.81 281 LEU A CA 1
ATOM 2301 C C . LEU A 1 281 ? 19.704 2.307 -37.976 1.00 88.81 281 LEU A C 1
ATOM 2303 O O . LEU A 1 281 ? 20.451 3.255 -37.698 1.00 88.81 281 LEU A O 1
ATOM 2307 N N . GLU A 1 282 ? 18.538 2.119 -37.375 1.00 86.88 282 GLU A N 1
ATOM 2308 C CA . GLU A 1 282 ? 17.972 2.931 -36.304 1.00 86.88 282 GLU A CA 1
ATOM 2309 C C . GLU A 1 282 ? 17.926 2.104 -35.012 1.00 86.88 282 GLU A C 1
ATOM 2311 O O . GLU A 1 282 ? 17.715 0.890 -35.048 1.00 86.88 282 GLU A O 1
ATOM 2316 N N . VAL A 1 283 ? 18.128 2.772 -33.871 1.00 88.06 283 VAL A N 1
ATOM 2317 C CA . VAL A 1 283 ? 17.951 2.149 -32.554 1.00 88.06 283 VAL A CA 1
ATOM 2318 C C . VAL A 1 283 ? 16.458 1.935 -32.328 1.00 88.06 283 VAL A C 1
ATOM 2320 O O . VAL A 1 283 ? 15.670 2.885 -32.345 1.00 88.06 283 VAL A O 1
ATOM 2323 N N . GLU A 1 284 ? 16.075 0.686 -32.118 1.00 86.19 284 GLU A N 1
ATOM 2324 C CA . GLU A 1 284 ? 14.694 0.231 -32.080 1.00 86.19 284 GLU A CA 1
ATOM 2325 C C . GLU A 1 284 ? 14.347 -0.369 -30.714 1.00 86.19 284 GLU A C 1
ATOM 2327 O O . GLU A 1 284 ? 15.173 -1.010 -30.071 1.00 86.19 284 GLU A O 1
ATOM 2332 N N . HIS A 1 285 ? 13.117 -0.127 -30.250 1.00 89.00 285 HIS A N 1
ATOM 2333 C CA . HIS A 1 285 ? 12.593 -0.673 -28.997 1.00 89.00 285 HIS A CA 1
ATOM 2334 C C . HIS A 1 285 ? 11.822 -1.971 -29.252 1.00 89.00 285 HIS A C 1
ATOM 2336 O O . HIS A 1 285 ? 10.629 -1.902 -29.579 1.00 89.00 285 HIS A O 1
ATOM 2342 N N . ILE A 1 286 ? 12.443 -3.125 -28.984 1.00 87.19 286 ILE A N 1
ATOM 2343 C CA . ILE A 1 286 ? 11.854 -4.460 -29.203 1.00 87.19 286 ILE A CA 1
ATOM 2344 C C . ILE A 1 286 ? 10.445 -4.520 -28.599 1.00 87.19 286 ILE A C 1
ATOM 2346 O O . ILE A 1 286 ? 9.454 -4.739 -29.299 1.00 87.19 286 ILE A O 1
ATOM 2350 N N . ILE A 1 287 ? 10.311 -4.172 -27.317 1.00 84.62 287 ILE A N 1
ATOM 2351 C CA . ILE A 1 287 ? 9.031 -3.784 -26.724 1.00 84.62 287 ILE A CA 1
ATOM 2352 C C . ILE A 1 287 ? 8.900 -2.264 -26.863 1.00 84.62 287 ILE A C 1
ATOM 2354 O O . ILE A 1 287 ? 9.674 -1.537 -26.237 1.00 84.62 287 ILE A O 1
ATOM 2358 N N . PRO A 1 288 ? 7.909 -1.734 -27.606 1.00 83.31 288 PRO A N 1
ATOM 2359 C CA . PRO A 1 288 ? 7.781 -0.297 -27.817 1.00 83.31 288 PRO A CA 1
ATOM 2360 C C . PRO A 1 288 ? 7.618 0.481 -26.506 1.00 83.31 288 PRO A C 1
ATOM 2362 O O . PRO A 1 288 ? 6.833 0.094 -25.634 1.00 83.31 288 PRO A O 1
ATOM 2365 N N . LYS A 1 289 ? 8.222 1.675 -26.406 1.00 75.19 289 LYS A N 1
ATOM 2366 C CA . LYS A 1 289 ? 7.993 2.620 -25.285 1.00 75.19 289 LYS A CA 1
ATOM 2367 C C . LYS A 1 289 ? 6.507 2.872 -25.011 1.00 75.19 289 LYS A C 1
ATOM 2369 O O . LYS A 1 289 ? 6.088 3.002 -23.866 1.00 75.19 289 LYS A O 1
ATOM 2374 N N . ALA A 1 290 ? 5.687 2.922 -26.065 1.00 68.12 290 ALA A N 1
ATOM 2375 C CA . ALA A 1 290 ? 4.241 3.112 -25.948 1.00 68.12 290 ALA A CA 1
ATOM 2376 C C . ALA A 1 290 ? 3.520 1.957 -25.226 1.00 68.12 290 ALA A C 1
ATOM 2378 O O . ALA A 1 290 ? 2.449 2.185 -24.674 1.00 68.12 290 ALA A O 1
ATOM 2379 N N . ARG A 1 291 ? 4.111 0.757 -25.209 1.00 70.44 291 ARG A N 1
ATOM 2380 C CA . ARG A 1 291 ? 3.629 -0.429 -24.489 1.00 70.44 291 ARG A CA 1
ATOM 2381 C C . ARG A 1 291 ? 4.470 -0.746 -23.241 1.00 70.44 291 ARG A C 1
ATOM 2383 O O . ARG A 1 291 ? 4.361 -1.834 -22.696 1.00 70.44 291 ARG A O 1
ATOM 2390 N N . GLY A 1 292 ? 5.274 0.207 -22.756 1.00 69.69 292 GLY A N 1
ATOM 2391 C CA . GLY A 1 292 ? 6.046 0.059 -21.516 1.00 69.69 292 GLY A CA 1
ATOM 2392 C C . GLY A 1 292 ? 7.473 -0.475 -21.681 1.00 69.69 292 GLY A C 1
ATOM 2393 O O . GLY A 1 292 ? 8.075 -0.889 -20.691 1.00 69.69 292 GLY A O 1
ATOM 2394 N N . GLY A 1 293 ? 8.034 -0.459 -22.892 1.00 75.25 293 GLY A N 1
ATOM 2395 C CA . GLY A 1 293 ? 9.446 -0.771 -23.130 1.00 75.25 293 GLY A CA 1
ATOM 2396 C C . GLY A 1 293 ? 10.431 0.149 -22.401 1.00 75.25 293 GLY A C 1
ATOM 2397 O O . GLY A 1 293 ? 10.218 1.365 -22.364 1.00 75.25 293 GLY A O 1
ATOM 2398 N N . SER A 1 294 ? 11.502 -0.424 -21.840 1.00 75.06 294 SER A N 1
ATOM 2399 C CA . SER A 1 294 ? 12.650 0.294 -21.270 1.00 75.06 294 SER A CA 1
ATOM 2400 C C . SER A 1 294 ? 13.539 0.844 -22.390 1.00 75.06 294 SER A C 1
ATOM 2402 O O . SER A 1 294 ? 13.403 0.459 -23.549 1.00 75.06 294 SER A O 1
ATOM 2404 N N . SER A 1 295 ? 14.446 1.763 -22.052 1.00 79.88 295 SER A N 1
ATOM 2405 C CA . SER A 1 295 ? 15.563 2.140 -22.942 1.00 79.88 295 SER A CA 1
ATOM 2406 C C . SER A 1 295 ? 16.877 1.507 -22.488 1.00 79.88 295 SER A C 1
ATOM 2408 O O . SER A 1 295 ? 17.932 2.056 -22.775 1.00 79.88 295 SER A O 1
ATOM 2410 N N . ARG A 1 296 ? 16.795 0.414 -21.721 1.00 75.94 296 ARG A N 1
ATOM 2411 C CA . ARG A 1 296 ? 17.963 -0.379 -21.348 1.00 75.94 296 ARG A CA 1
ATOM 2412 C C . ARG A 1 296 ? 18.419 -1.181 -22.580 1.00 75.94 296 ARG A C 1
ATOM 2414 O O . ARG A 1 296 ? 17.567 -1.466 -23.428 1.00 75.94 296 ARG A O 1
ATOM 2421 N N . PRO A 1 297 ? 19.720 -1.497 -22.704 1.00 81.44 297 PRO A N 1
ATOM 2422 C CA . PRO A 1 297 ? 20.260 -2.193 -23.873 1.00 81.44 297 PRO A CA 1
ATOM 2423 C C . PRO A 1 297 ? 19.552 -3.515 -24.192 1.00 81.44 297 PRO A C 1
ATOM 2425 O O . PRO A 1 297 ? 19.311 -3.798 -25.357 1.00 81.44 297 PRO A O 1
ATOM 2428 N N . ASP A 1 298 ? 19.112 -4.248 -23.167 1.00 80.94 298 ASP A N 1
ATOM 2429 C CA . ASP A 1 298 ? 18.337 -5.497 -23.259 1.00 80.94 298 ASP A CA 1
ATOM 2430 C C . ASP A 1 298 ? 17.068 -5.408 -24.131 1.00 80.94 298 ASP A C 1
ATOM 2432 O O . ASP A 1 298 ? 16.655 -6.386 -24.744 1.00 80.94 298 ASP A O 1
ATOM 2436 N N . ASN A 1 299 ? 16.417 -4.243 -24.174 1.00 85.69 299 ASN A N 1
ATOM 2437 C CA . ASN A 1 299 ? 15.193 -3.989 -24.936 1.00 85.69 299 ASN A CA 1
ATOM 2438 C C . ASN A 1 299 ? 15.452 -3.152 -26.198 1.00 85.69 299 ASN A C 1
ATOM 2440 O O . ASN A 1 299 ? 14.504 -2.687 -26.846 1.00 85.69 299 ASN A O 1
ATOM 2444 N N . LEU A 1 300 ? 16.719 -2.894 -26.509 1.00 88.19 300 LEU A N 1
ATOM 2445 C CA . LEU A 1 300 ? 17.135 -2.151 -27.680 1.00 88.19 300 LEU A CA 1
ATOM 2446 C C . LEU A 1 300 ? 17.768 -3.085 -28.702 1.00 88.19 300 LEU A C 1
ATOM 2448 O O . LEU A 1 300 ? 18.441 -4.053 -28.373 1.00 88.19 300 LEU A O 1
ATOM 2452 N N . THR A 1 301 ? 17.554 -2.780 -29.972 1.00 89.44 301 THR A N 1
ATOM 2453 C CA . THR A 1 301 ? 18.222 -3.477 -31.068 1.00 89.44 301 THR A CA 1
ATOM 2454 C C . THR A 1 301 ? 18.435 -2.539 -32.249 1.00 89.44 301 THR A C 1
ATOM 2456 O O . THR A 1 301 ? 17.938 -1.411 -32.250 1.00 89.44 301 THR A O 1
ATOM 2459 N N . MET A 1 302 ? 19.168 -2.991 -33.263 1.00 92.00 302 MET A N 1
ATOM 2460 C CA . MET A 1 302 ? 19.332 -2.261 -34.516 1.00 92.00 302 MET A CA 1
ATOM 2461 C C . MET A 1 302 ? 18.353 -2.788 -35.563 1.00 92.00 302 MET A C 1
ATOM 2463 O O . MET A 1 302 ? 18.376 -3.961 -35.941 1.00 92.00 302 MET A O 1
ATOM 2467 N N . ALA A 1 303 ? 17.500 -1.907 -36.081 1.00 92.25 303 ALA A N 1
ATOM 2468 C CA . ALA A 1 303 ? 16.562 -2.234 -37.148 1.00 92.25 303 ALA A CA 1
ATOM 2469 C C . ALA A 1 303 ? 16.707 -1.268 -38.325 1.00 92.25 303 ALA A C 1
ATOM 2471 O O . ALA A 1 303 ? 16.950 -0.077 -38.141 1.00 92.25 303 ALA A O 1
ATOM 2472 N N . CYS A 1 304 ? 16.534 -1.758 -39.554 1.00 92.75 304 CYS A N 1
ATOM 2473 C CA . CYS A 1 304 ? 16.418 -0.868 -40.705 1.00 92.75 304 CYS A CA 1
ATOM 2474 C C . CYS A 1 304 ? 15.099 -0.085 -40.621 1.00 92.75 304 CYS A C 1
ATOM 2476 O O . CYS A 1 304 ? 14.107 -0.586 -40.078 1.00 92.75 304 CYS A O 1
ATOM 2478 N N . ARG A 1 305 ? 15.069 1.127 -41.191 1.00 88.12 305 ARG A N 1
ATOM 2479 C CA . ARG A 1 305 ? 13.869 1.981 -41.183 1.00 88.12 305 ARG A CA 1
ATOM 2480 C C . ARG A 1 305 ? 12.593 1.244 -41.642 1.00 88.12 305 ARG A C 1
ATOM 2482 O O . ARG A 1 305 ? 11.610 1.316 -40.908 1.00 88.12 305 ARG A O 1
ATOM 2489 N N . PRO A 1 306 ? 12.580 0.471 -42.751 1.00 91.00 306 PRO A N 1
ATOM 2490 C CA . PRO A 1 306 ? 11.377 -0.250 -43.177 1.00 91.00 306 PRO A CA 1
ATOM 2491 C C . PRO A 1 306 ? 10.844 -1.233 -42.128 1.00 91.00 306 PRO A C 1
ATOM 2493 O O . PRO A 1 306 ? 9.640 -1.289 -41.891 1.00 91.00 306 PRO A O 1
ATOM 2496 N N . CYS A 1 307 ? 11.720 -1.994 -41.462 1.00 90.31 307 CYS A N 1
ATOM 2497 C CA . CYS A 1 307 ? 11.297 -2.924 -40.413 1.00 90.31 307 CYS A CA 1
ATOM 2498 C C . CYS A 1 307 ? 10.832 -2.192 -39.148 1.00 90.31 307 CYS A C 1
ATOM 2500 O O . CYS A 1 307 ? 9.830 -2.593 -38.554 1.00 90.31 307 CYS A O 1
ATOM 2502 N N . ASN A 1 308 ? 11.524 -1.119 -38.756 1.00 88.94 308 ASN A N 1
ATOM 2503 C CA . ASN A 1 308 ? 11.143 -0.285 -37.616 1.00 88.94 308 ASN A CA 1
ATOM 2504 C C . ASN A 1 308 ? 9.748 0.340 -37.826 1.00 88.94 308 ASN A C 1
ATOM 2506 O O . ASN A 1 308 ? 8.875 0.253 -36.962 1.00 88.94 308 ASN A O 1
ATOM 2510 N N . GLU A 1 309 ? 9.490 0.889 -39.016 1.00 86.56 309 GLU A N 1
ATOM 2511 C CA . GLU A 1 309 ? 8.195 1.468 -39.392 1.00 86.56 309 GLU A CA 1
ATOM 2512 C C . GLU A 1 309 ? 7.094 0.409 -39.527 1.00 86.56 309 GLU A C 1
ATOM 2514 O O . GLU A 1 309 ? 5.982 0.624 -39.033 1.00 86.56 309 GLU A O 1
ATOM 2519 N N . LYS A 1 310 ? 7.406 -0.752 -40.128 1.00 84.94 310 LYS A N 1
ATOM 2520 C CA . LYS A 1 310 ? 6.479 -1.891 -40.249 1.00 84.94 310 LYS A CA 1
ATOM 2521 C C . LYS A 1 310 ? 6.008 -2.360 -38.871 1.00 84.94 310 LYS A C 1
ATOM 2523 O O . LYS A 1 310 ? 4.806 -2.516 -38.664 1.00 84.94 310 LYS A O 1
ATOM 2528 N N . LYS A 1 311 ? 6.930 -2.521 -37.914 1.00 86.56 311 LYS A N 1
ATOM 2529 C CA . LYS A 1 311 ? 6.621 -2.897 -36.524 1.00 86.56 311 LYS A CA 1
ATOM 2530 C C . LYS A 1 311 ? 5.859 -1.797 -35.782 1.00 86.56 311 LYS A C 1
ATOM 2532 O O . LYS A 1 311 ? 4.857 -2.060 -35.109 1.00 86.56 311 LYS A O 1
ATOM 2537 N N . GLY A 1 312 ? 6.344 -0.560 -35.861 1.00 85.00 312 GLY A N 1
ATOM 2538 C CA . GLY A 1 312 ? 5.779 0.587 -35.160 1.00 85.00 312 GLY A CA 1
ATOM 2539 C C . GLY A 1 312 ? 5.587 0.329 -33.659 1.00 85.00 312 GLY A C 1
ATOM 2540 O O . GLY A 1 312 ? 6.529 0.082 -32.911 1.00 85.00 312 GLY A O 1
ATOM 2541 N N . ASN A 1 313 ? 4.339 0.407 -33.183 1.00 81.44 313 ASN A N 1
ATOM 2542 C CA . ASN A 1 313 ? 3.977 0.174 -31.779 1.00 81.44 313 ASN A CA 1
ATOM 2543 C C . ASN A 1 313 ? 3.256 -1.167 -31.534 1.00 81.44 313 ASN A C 1
ATOM 2545 O O . ASN A 1 313 ? 2.569 -1.306 -30.512 1.00 81.44 313 ASN A O 1
ATOM 2549 N N . LEU A 1 314 ? 3.360 -2.114 -32.466 1.00 81.56 314 LEU A N 1
ATOM 2550 C CA . LEU A 1 314 ? 2.686 -3.410 -32.425 1.00 81.56 314 LEU A CA 1
ATOM 2551 C C . LEU A 1 314 ? 3.565 -4.457 -31.727 1.00 81.56 314 LEU A C 1
ATOM 2553 O O . LEU A 1 314 ? 4.785 -4.430 -31.861 1.00 81.56 314 LEU A O 1
ATOM 2557 N N . VAL A 1 315 ? 2.932 -5.358 -30.971 1.00 79.81 315 VAL A N 1
ATOM 2558 C CA . VAL A 1 315 ? 3.519 -6.602 -30.431 1.00 79.81 315 VAL A CA 1
ATOM 2559 C C . VAL A 1 315 ? 2.422 -7.668 -30.329 1.00 79.81 315 VAL A C 1
ATOM 2561 O O . VAL A 1 315 ? 1.239 -7.297 -30.292 1.00 79.81 315 VAL A O 1
ATOM 2564 N N . GLY A 1 316 ? 2.813 -8.941 -30.211 1.00 82.62 316 GLY A N 1
ATOM 2565 C CA . GLY A 1 316 ? 1.903 -10.080 -30.050 1.00 82.62 316 GLY A CA 1
ATOM 2566 C C . GLY A 1 316 ? 0.964 -10.272 -31.244 1.00 82.62 316 GLY A C 1
ATOM 2567 O O . GLY A 1 316 ? 1.326 -9.961 -32.377 1.00 82.62 316 GLY A O 1
ATOM 2568 N N . GLU A 1 317 ? -0.269 -10.702 -30.978 1.00 82.75 317 GLU A N 1
ATOM 2569 C CA . GLU A 1 317 ? -1.310 -10.965 -31.991 1.00 82.75 317 GLU A CA 1
ATOM 2570 C C . GLU A 1 317 ? -1.522 -9.791 -32.959 1.00 82.75 317 GLU A C 1
ATOM 2572 O O . GLU A 1 317 ? -1.588 -9.966 -34.171 1.00 82.75 317 GLU A O 1
ATOM 2577 N N . ALA A 1 318 ? -1.536 -8.557 -32.443 1.00 82.38 318 ALA A N 1
ATOM 2578 C CA . ALA A 1 318 ? -1.722 -7.360 -33.264 1.00 82.38 318 ALA A CA 1
ATOM 2579 C C . ALA A 1 318 ? -0.568 -7.108 -34.255 1.00 82.38 318 ALA A C 1
ATOM 2581 O O . ALA A 1 318 ? -0.752 -6.392 -35.238 1.00 82.38 318 ALA A O 1
ATOM 2582 N N . LEU A 1 319 ? 0.631 -7.626 -33.967 1.00 86.38 319 LEU A N 1
ATOM 2583 C CA . LEU A 1 319 ? 1.762 -7.581 -34.889 1.00 86.38 319 LEU A CA 1
ATOM 2584 C C . LEU A 1 319 ? 1.621 -8.674 -35.950 1.00 86.38 319 LEU A C 1
ATOM 2586 O O . LEU A 1 319 ? 1.764 -8.362 -37.127 1.00 86.38 319 LEU A O 1
ATOM 2590 N N . ALA A 1 320 ? 1.291 -9.906 -35.551 1.00 87.44 320 ALA A N 1
ATOM 2591 C CA . ALA A 1 320 ? 1.079 -11.020 -36.477 1.00 87.44 320 ALA A CA 1
ATOM 2592 C C . ALA A 1 320 ? -0.011 -10.690 -37.508 1.00 87.44 320 ALA A C 1
ATOM 2594 O O . ALA A 1 320 ? 0.253 -10.717 -38.708 1.00 87.44 320 ALA A O 1
ATOM 2595 N N . ALA A 1 321 ? -1.170 -10.216 -37.041 1.00 84.81 321 ALA A N 1
ATOM 2596 C CA . ALA A 1 321 ? -2.313 -9.875 -37.887 1.00 84.81 321 ALA A CA 1
ATOM 2597 C C . ALA A 1 321 ? -2.026 -8.784 -38.936 1.00 84.81 321 ALA A C 1
ATOM 2599 O O . ALA A 1 321 ? -2.685 -8.730 -39.967 1.00 84.81 321 ALA A O 1
ATOM 2600 N N . LYS A 1 322 ? -1.071 -7.878 -38.680 1.00 84.94 322 LYS A N 1
ATOM 2601 C CA . LYS A 1 322 ? -0.787 -6.741 -39.573 1.00 84.94 322 LYS A CA 1
ATOM 2602 C C . LYS A 1 322 ? 0.511 -6.885 -40.367 1.00 84.94 322 LYS A C 1
ATOM 2604 O O . LYS A 1 322 ? 0.647 -6.289 -41.432 1.00 84.94 322 LYS A O 1
ATOM 2609 N N . CYS A 1 323 ? 1.497 -7.590 -39.827 1.00 83.94 323 CYS A N 1
ATOM 2610 C CA . CYS A 1 323 ? 2.853 -7.633 -40.369 1.00 83.94 323 CYS A CA 1
ATOM 2611 C C . CYS A 1 323 ? 3.261 -9.018 -40.890 1.00 83.94 323 CYS A C 1
ATOM 2613 O O . CYS A 1 323 ? 4.344 -9.110 -41.482 1.00 83.94 323 CYS A O 1
ATOM 2615 N N . GLY A 1 324 ? 2.409 -10.031 -40.701 1.00 87.44 324 GLY A N 1
ATOM 2616 C CA . GLY A 1 324 ? 2.661 -11.437 -41.010 1.00 87.44 324 GLY A CA 1
ATOM 2617 C C . GLY A 1 324 ? 3.264 -12.189 -39.822 1.00 87.44 324 GLY A C 1
ATOM 2618 O O . GLY A 1 324 ? 4.004 -11.609 -39.017 1.00 87.44 324 GLY A O 1
ATOM 2619 N N . GLU A 1 325 ? 2.962 -13.485 -39.723 1.00 87.75 325 GLU A N 1
ATOM 2620 C CA . GLU A 1 325 ? 3.439 -14.344 -38.633 1.00 87.75 325 GLU A CA 1
ATOM 2621 C C . GLU A 1 325 ? 4.964 -14.433 -38.576 1.00 87.75 325 GLU A C 1
ATOM 2623 O O . GLU A 1 325 ? 5.538 -14.315 -37.496 1.00 87.75 325 GLU A O 1
ATOM 2628 N N . ASP A 1 326 ? 5.641 -14.541 -39.719 1.00 87.00 326 ASP A N 1
ATOM 2629 C CA . ASP A 1 326 ? 7.101 -14.681 -39.760 1.00 87.00 326 ASP A CA 1
ATOM 2630 C C . ASP A 1 326 ? 7.819 -13.465 -39.184 1.00 87.00 326 ASP A C 1
ATOM 2632 O O . ASP A 1 326 ? 8.786 -13.581 -38.430 1.00 87.00 326 ASP A O 1
ATOM 2636 N N . PHE A 1 327 ? 7.324 -12.265 -39.493 1.00 87.75 327 PHE A N 1
ATOM 2637 C CA . PHE A 1 327 ? 7.876 -11.045 -38.918 1.00 87.75 327 PHE A CA 1
ATOM 2638 C C . PHE A 1 327 ? 7.596 -10.972 -37.412 1.00 87.75 327 PHE A C 1
ATOM 2640 O O . PHE A 1 327 ? 8.469 -10.564 -36.644 1.00 87.75 327 PHE A O 1
ATOM 2647 N N . ALA A 1 328 ? 6.411 -11.405 -36.972 1.00 87.25 328 ALA A N 1
ATOM 2648 C CA . ALA A 1 328 ? 6.074 -11.460 -35.555 1.00 87.25 328 ALA A CA 1
ATOM 2649 C C . ALA A 1 328 ? 6.949 -12.462 -34.785 1.00 87.25 328 ALA A C 1
ATOM 2651 O O . ALA A 1 328 ? 7.448 -12.112 -33.715 1.00 87.25 328 ALA A O 1
ATOM 2652 N N . LYS A 1 329 ? 7.228 -13.643 -35.351 1.00 87.94 329 LYS A N 1
ATOM 2653 C CA . LYS A 1 329 ? 8.146 -14.644 -34.782 1.00 87.94 329 LYS A CA 1
ATOM 2654 C C . LYS A 1 329 ? 9.548 -14.068 -34.577 1.00 87.94 329 LYS A C 1
ATOM 2656 O O . LYS A 1 329 ? 10.123 -14.248 -33.509 1.00 87.94 329 LYS A O 1
ATOM 2661 N N . LYS A 1 330 ? 10.072 -13.295 -35.536 1.00 88.56 330 LYS A N 1
ATOM 2662 C CA . LYS A 1 330 ? 11.388 -12.631 -35.407 1.00 88.56 330 LYS A CA 1
ATOM 2663 C C . LYS A 1 330 ? 11.415 -11.578 -34.298 1.00 88.56 330 LYS A C 1
ATOM 2665 O O . LYS A 1 330 ? 12.386 -11.493 -33.549 1.00 88.56 330 LYS A O 1
ATOM 2670 N N . VAL A 1 331 ? 10.344 -10.797 -34.158 1.00 85.19 331 VAL A N 1
ATOM 2671 C CA . VAL A 1 331 ? 10.216 -9.817 -33.066 1.00 85.19 331 VAL A CA 1
ATOM 2672 C C . VAL A 1 331 ? 10.096 -10.512 -31.707 1.00 85.19 331 VAL A C 1
ATOM 2674 O O . VAL A 1 331 ? 10.728 -10.081 -30.745 1.00 85.19 331 VAL A O 1
ATOM 2677 N N . GLU A 1 332 ? 9.332 -11.600 -31.614 1.00 85.06 332 GLU A N 1
ATOM 2678 C CA . GLU A 1 332 ? 9.227 -12.387 -30.383 1.00 85.06 332 GLU A CA 1
ATOM 2679 C C . GLU A 1 332 ? 10.544 -13.110 -30.049 1.00 85.06 332 GLU A C 1
ATOM 2681 O O . GLU A 1 332 ? 10.919 -13.159 -28.882 1.00 85.06 332 GLU A O 1
ATOM 2686 N N . ALA A 1 333 ? 11.312 -13.574 -31.039 1.00 84.69 333 ALA A N 1
ATOM 2687 C CA . ALA A 1 333 ? 12.652 -14.124 -30.824 1.00 84.69 333 ALA A CA 1
ATOM 2688 C C . ALA A 1 333 ? 13.624 -13.074 -30.258 1.00 84.69 333 ALA A C 1
ATOM 2690 O O . ALA A 1 333 ? 14.328 -13.347 -29.288 1.00 84.69 333 ALA A O 1
ATOM 2691 N N . ALA A 1 334 ? 13.619 -11.850 -30.799 1.00 80.81 334 ALA A N 1
ATOM 2692 C CA . ALA A 1 334 ? 14.396 -10.740 -30.242 1.00 80.81 334 ALA A CA 1
ATOM 2693 C C . ALA A 1 334 ? 13.957 -10.400 -28.807 1.00 80.81 334 ALA A C 1
ATOM 2695 O O . ALA A 1 334 ? 14.783 -10.120 -27.945 1.00 80.81 334 ALA A O 1
ATOM 2696 N N . LYS A 1 335 ? 12.654 -10.483 -28.523 1.00 81.31 335 LYS A N 1
ATOM 2697 C CA . LYS A 1 335 ? 12.091 -10.254 -27.188 1.00 81.31 335 LYS A CA 1
ATOM 2698 C C . LYS A 1 335 ? 12.459 -11.349 -26.186 1.00 81.31 335 LYS A C 1
ATOM 2700 O O . LYS A 1 335 ? 12.645 -11.023 -25.023 1.00 81.31 335 LYS A O 1
ATOM 2705 N N . ARG A 1 336 ? 12.588 -12.612 -26.605 1.00 76.38 336 ARG A N 1
ATOM 2706 C CA . ARG A 1 336 ? 13.051 -13.714 -25.738 1.00 76.38 336 ARG A CA 1
ATOM 2707 C C . ARG A 1 336 ? 14.493 -13.521 -25.264 1.00 76.38 336 ARG A C 1
ATOM 2709 O O . ARG A 1 336 ? 14.812 -13.939 -24.163 1.00 76.38 336 ARG A O 1
ATOM 2716 N N . LYS A 1 337 ? 15.331 -12.859 -26.069 1.00 69.00 337 LYS A N 1
ATOM 2717 C CA . LYS A 1 337 ? 16.711 -12.496 -25.700 1.00 69.00 337 LYS A CA 1
ATOM 2718 C C . LYS A 1 337 ? 16.794 -11.306 -24.733 1.00 69.00 337 LYS A C 1
ATOM 2720 O O . LYS A 1 337 ? 17.861 -11.039 -24.200 1.00 69.00 337 LYS A O 1
ATOM 2725 N N . SER A 1 338 ? 15.694 -10.580 -24.518 1.00 65.38 338 SER A N 1
ATOM 2726 C CA . SER A 1 338 ? 15.624 -9.500 -23.531 1.00 65.38 338 SER A CA 1
ATOM 2727 C C . SER A 1 338 ? 15.387 -10.095 -22.144 1.00 65.38 338 SER A C 1
ATOM 2729 O O . SER A 1 338 ? 14.385 -10.782 -21.927 1.00 65.38 338 SER A O 1
ATOM 2731 N N . THR A 1 339 ? 16.285 -9.811 -21.200 1.00 62.03 339 THR A N 1
ATOM 2732 C CA . THR A 1 339 ? 16.195 -10.293 -19.816 1.00 62.03 339 THR A CA 1
ATOM 2733 C C . THR A 1 339 ? 14.885 -9.858 -19.155 1.00 62.03 339 THR A C 1
ATOM 2735 O O . THR A 1 339 ? 14.381 -8.741 -19.341 1.00 62.03 339 THR A O 1
ATOM 2738 N N . LYS A 1 340 ? 14.291 -10.758 -18.363 1.00 60.59 340 LYS A N 1
ATOM 2739 C CA . LYS A 1 340 ? 13.067 -10.465 -17.615 1.00 60.59 340 LYS A CA 1
ATOM 2740 C C . LYS A 1 340 ? 13.370 -9.392 -16.573 1.00 60.59 340 LYS A C 1
ATOM 2742 O O . LYS A 1 340 ? 14.177 -9.572 -15.676 1.00 60.59 340 LYS A O 1
ATOM 2747 N N . ARG A 1 341 ? 12.684 -8.259 -16.688 1.00 66.19 341 ARG A N 1
ATOM 2748 C CA . ARG A 1 341 ? 12.943 -7.093 -15.839 1.00 66.19 341 ARG A CA 1
ATOM 2749 C C . ARG A 1 341 ? 12.527 -7.331 -14.389 1.00 66.19 341 ARG A C 1
ATOM 2751 O O . ARG A 1 341 ? 11.364 -7.655 -14.136 1.00 66.19 341 ARG A O 1
ATOM 2758 N N . LEU A 1 342 ? 13.397 -6.965 -13.451 1.00 74.06 342 LEU A N 1
ATOM 2759 C CA . LEU A 1 342 ? 13.112 -6.894 -12.012 1.00 74.06 342 LEU A CA 1
ATOM 2760 C C . LEU A 1 342 ? 12.304 -5.633 -11.635 1.00 74.06 342 LEU A C 1
ATOM 2762 O O . LEU A 1 342 ? 12.629 -4.905 -10.698 1.00 74.06 342 LEU A O 1
ATOM 2766 N N . THR A 1 343 ? 11.225 -5.333 -12.374 1.00 73.69 343 THR A N 1
ATOM 2767 C CA . THR A 1 343 ? 10.481 -4.065 -12.217 1.00 73.69 343 THR A CA 1
ATOM 2768 C C . THR A 1 343 ? 9.870 -3.880 -10.838 1.00 73.69 343 THR A C 1
ATOM 2770 O O . THR A 1 343 ? 9.675 -2.745 -10.404 1.00 73.69 343 THR A O 1
ATOM 2773 N N . ASP A 1 344 ? 9.509 -4.986 -10.196 1.00 76.75 344 ASP A N 1
ATOM 2774 C CA . ASP A 1 344 ? 8.873 -4.984 -8.886 1.00 76.75 344 ASP A CA 1
ATOM 2775 C C . ASP A 1 344 ? 9.897 -4.631 -7.799 1.00 76.75 344 ASP A C 1
ATOM 2777 O O . ASP A 1 344 ? 9.629 -3.722 -7.013 1.00 76.75 344 ASP A O 1
ATOM 2781 N N . ALA A 1 345 ? 11.092 -5.227 -7.849 1.00 79.19 345 ALA A N 1
ATOM 2782 C CA . ALA A 1 345 ? 12.210 -4.916 -6.962 1.00 79.19 345 ALA A CA 1
ATOM 2783 C C . ALA A 1 345 ? 12.704 -3.469 -7.133 1.00 79.19 345 ALA A C 1
ATOM 2785 O O . ALA A 1 345 ? 12.801 -2.726 -6.157 1.00 79.19 345 ALA A O 1
ATOM 2786 N N . THR A 1 346 ? 12.882 -2.992 -8.377 1.00 81.06 346 THR A N 1
ATOM 2787 C CA . THR A 1 346 ? 13.248 -1.582 -8.631 1.00 81.06 346 THR A CA 1
ATOM 2788 C C . THR A 1 346 ? 12.231 -0.616 -8.027 1.00 81.06 346 THR A C 1
ATOM 2790 O O . THR A 1 346 ? 12.584 0.432 -7.486 1.00 81.06 346 THR A O 1
ATOM 2793 N N . ALA A 1 347 ? 10.945 -0.956 -8.130 1.00 82.25 347 ALA A N 1
ATOM 2794 C CA . ALA A 1 347 ? 9.871 -0.113 -7.641 1.00 82.25 347 ALA A CA 1
ATOM 2795 C C . ALA A 1 347 ? 9.836 -0.021 -6.109 1.00 82.25 347 ALA A C 1
ATOM 2797 O O . ALA A 1 347 ? 9.398 1.013 -5.613 1.00 82.25 347 ALA A O 1
ATOM 2798 N N . VAL A 1 348 ? 10.259 -1.068 -5.390 1.00 83.00 348 VAL A N 1
ATOM 2799 C CA . VAL A 1 348 ? 10.393 -1.064 -3.923 1.00 83.00 348 VAL A CA 1
ATOM 2800 C C . VAL A 1 348 ? 11.641 -0.281 -3.510 1.00 83.00 348 VAL A C 1
ATOM 2802 O O . VAL A 1 348 ? 11.513 0.688 -2.767 1.00 83.00 348 VAL A O 1
ATOM 2805 N N . ASN A 1 349 ? 12.805 -0.572 -4.107 1.00 83.06 349 ASN A N 1
ATOM 2806 C CA . ASN A 1 349 ? 14.054 0.149 -3.825 1.00 83.06 349 ASN A CA 1
ATOM 2807 C C . ASN A 1 349 ? 13.912 1.672 -4.001 1.00 83.06 349 ASN A C 1
ATOM 2809 O O . ASN A 1 349 ? 14.389 2.441 -3.174 1.00 83.06 349 ASN A O 1
ATOM 2813 N N . THR A 1 350 ? 13.209 2.119 -5.053 1.00 84.00 350 THR A N 1
ATOM 2814 C CA . THR A 1 350 ? 13.036 3.556 -5.355 1.00 84.00 350 THR A CA 1
ATOM 2815 C C . THR A 1 350 ? 12.276 4.311 -4.258 1.00 84.00 350 THR A C 1
ATOM 2817 O O . THR A 1 350 ? 12.482 5.509 -4.089 1.00 84.00 350 THR A O 1
ATOM 2820 N N . ILE A 1 351 ? 11.349 3.651 -3.555 1.00 87.62 351 ILE A N 1
ATOM 2821 C CA . ILE A 1 351 ? 10.487 4.301 -2.553 1.00 87.62 351 ILE A CA 1
ATOM 2822 C C . ILE A 1 351 ? 10.868 3.965 -1.116 1.00 87.62 351 ILE A C 1
ATOM 2824 O O . ILE A 1 351 ? 10.258 4.529 -0.219 1.00 87.62 351 ILE A O 1
ATOM 2828 N N . ARG A 1 352 ? 11.847 3.082 -0.890 1.00 86.69 352 ARG A N 1
ATOM 2829 C CA . ARG A 1 352 ? 12.235 2.590 0.439 1.00 86.69 352 ARG A CA 1
ATOM 2830 C C . ARG A 1 352 ? 12.433 3.725 1.446 1.00 86.69 352 ARG A C 1
ATOM 2832 O O . ARG A 1 352 ? 11.748 3.763 2.460 1.00 86.69 352 ARG A O 1
ATOM 2839 N N . TRP A 1 353 ? 13.288 4.691 1.111 1.00 87.06 353 TRP A N 1
ATOM 2840 C CA . TRP A 1 353 ? 13.548 5.855 1.962 1.00 87.06 353 TRP A CA 1
ATOM 2841 C C . TRP A 1 353 ? 12.334 6.766 2.111 1.00 87.06 353 TRP A C 1
ATOM 2843 O O . TRP A 1 353 ? 12.050 7.227 3.202 1.00 87.06 353 TRP A O 1
ATOM 2853 N N . LYS A 1 354 ? 11.536 6.937 1.051 1.00 90.31 354 LYS A N 1
ATOM 2854 C CA . LYS A 1 354 ? 10.293 7.719 1.126 1.00 90.31 354 LYS A CA 1
ATOM 2855 C C . LYS A 1 354 ? 9.275 7.090 2.076 1.00 90.31 354 LYS A C 1
ATOM 2857 O O . LYS A 1 354 ? 8.509 7.817 2.693 1.00 90.31 354 LYS A O 1
ATOM 2862 N N . ILE A 1 355 ? 9.243 5.761 2.188 1.00 91.25 355 ILE A N 1
ATOM 2863 C CA . ILE A 1 355 ? 8.417 5.073 3.184 1.00 91.25 355 ILE A CA 1
ATOM 2864 C C . ILE A 1 355 ? 8.988 5.304 4.584 1.00 91.25 355 ILE A C 1
ATOM 2866 O O . ILE A 1 355 ? 8.219 5.652 5.469 1.00 91.25 355 ILE A O 1
ATOM 2870 N N . TYR A 1 356 ? 10.301 5.164 4.769 1.00 90.56 356 TYR A N 1
ATOM 2871 C CA . TYR A 1 356 ? 10.943 5.420 6.059 1.00 90.56 356 TYR A CA 1
ATOM 2872 C C . TYR A 1 356 ? 10.670 6.850 6.559 1.00 90.56 356 TYR A C 1
ATOM 2874 O O . TYR A 1 356 ? 10.074 7.003 7.615 1.00 90.56 356 TYR A O 1
ATOM 2882 N N . GLU A 1 357 ? 10.936 7.870 5.733 1.00 90.69 357 GLU A N 1
ATOM 2883 C CA . GLU A 1 357 ? 10.626 9.287 6.010 1.00 90.69 357 GLU A CA 1
ATOM 2884 C C . GLU A 1 357 ? 9.140 9.501 6.369 1.00 90.69 357 GLU A C 1
ATOM 2886 O O . GLU A 1 357 ? 8.794 10.345 7.186 1.00 90.69 357 GLU A O 1
ATOM 2891 N N . THR A 1 358 ? 8.231 8.726 5.761 1.00 91.56 358 THR A N 1
ATOM 2892 C CA . THR A 1 358 ? 6.791 8.795 6.072 1.00 91.56 358 THR A CA 1
ATOM 2893 C C . THR A 1 358 ? 6.483 8.284 7.475 1.00 91.56 358 THR A C 1
ATOM 2895 O O . THR A 1 358 ? 5.600 8.821 8.136 1.00 91.56 358 THR A O 1
ATOM 2898 N N . LEU A 1 359 ? 7.141 7.200 7.891 1.00 92.25 359 LEU A N 1
ATOM 2899 C CA . LEU A 1 359 ? 6.944 6.616 9.213 1.00 92.25 359 LEU A CA 1
ATOM 2900 C C . LEU A 1 359 ? 7.623 7.472 10.282 1.00 92.25 359 LEU A C 1
ATOM 2902 O O . LEU A 1 359 ? 7.022 7.722 11.317 1.00 92.25 359 LEU A O 1
ATOM 2906 N N . GLU A 1 360 ? 8.817 7.983 10.004 1.00 91.50 360 GLU A N 1
ATOM 2907 C CA . GLU A 1 360 ? 9.558 8.878 10.896 1.00 91.50 360 GLU A CA 1
ATOM 2908 C C . GLU A 1 360 ? 8.781 10.172 11.175 1.00 91.50 360 GLU A C 1
ATOM 2910 O O . GLU A 1 360 ? 8.655 10.589 12.322 1.00 91.50 360 GLU A O 1
ATOM 2915 N N . ALA A 1 361 ? 8.120 10.735 10.159 1.00 90.94 361 ALA A N 1
ATOM 2916 C CA . ALA A 1 361 ? 7.259 11.908 10.318 1.00 90.94 361 ALA A CA 1
ATOM 2917 C C . ALA A 1 361 ? 6.025 11.689 11.217 1.00 90.94 361 ALA A C 1
ATOM 2919 O O . ALA A 1 361 ? 5.299 12.641 11.493 1.00 90.94 361 ALA A O 1
ATOM 2920 N N . THR A 1 362 ? 5.753 10.460 11.672 1.00 90.00 362 THR A N 1
ATOM 2921 C CA . THR A 1 362 ? 4.721 10.219 12.695 1.00 90.00 362 THR A CA 1
ATOM 2922 C C . THR A 1 362 ? 5.180 10.583 14.107 1.00 90.00 362 THR A C 1
ATOM 2924 O O . THR A 1 362 ? 4.328 10.721 14.980 1.00 90.00 362 THR A O 1
ATOM 2927 N N . GLY A 1 363 ? 6.491 10.724 14.335 1.00 91.38 363 GLY A N 1
ATOM 2928 C CA . GLY A 1 363 ? 7.080 10.958 15.657 1.00 91.38 363 GLY A CA 1
ATOM 2929 C C . GLY A 1 363 ? 7.161 9.716 16.555 1.00 91.38 363 GLY A C 1
ATOM 2930 O O . GLY A 1 363 ? 7.540 9.839 17.714 1.00 91.38 363 GLY A O 1
ATOM 2931 N N . LEU A 1 364 ? 6.799 8.530 16.051 1.00 92.81 364 LEU A N 1
ATOM 2932 C CA . LEU A 1 364 ? 6.902 7.260 16.781 1.00 92.81 364 LEU A CA 1
ATOM 2933 C C . LEU A 1 364 ? 8.292 6.622 16.612 1.00 92.81 364 LEU A C 1
ATOM 2935 O O . LEU A 1 364 ? 8.969 6.872 15.618 1.00 92.81 364 LEU A O 1
ATOM 2939 N N . ASP A 1 365 ? 8.684 5.740 17.539 1.00 93.69 365 ASP A N 1
ATOM 2940 C CA . ASP A 1 365 ? 9.913 4.931 17.426 1.00 93.69 365 ASP A CA 1
ATOM 2941 C C . ASP A 1 365 ? 9.816 3.992 16.209 1.00 93.69 365 ASP A C 1
ATOM 2943 O O . ASP A 1 365 ? 9.015 3.051 16.212 1.00 93.69 365 ASP A O 1
ATOM 2947 N N . VAL A 1 366 ? 10.595 4.263 15.153 1.00 94.31 366 VAL A N 1
ATOM 2948 C CA . VAL A 1 366 ? 10.621 3.473 13.912 1.00 94.31 366 VAL A CA 1
ATOM 2949 C C . VAL A 1 366 ? 11.815 2.524 13.910 1.00 94.31 366 VAL A C 1
ATOM 2951 O O . VAL A 1 366 ? 12.957 2.938 13.733 1.00 94.31 366 VAL A O 1
ATOM 2954 N N . ARG A 1 367 ? 11.547 1.218 13.990 1.00 91.00 367 ARG A N 1
ATOM 2955 C CA . ARG A 1 367 ? 12.576 0.173 13.983 1.00 91.00 367 ARG A CA 1
ATOM 2956 C C . ARG A 1 367 ? 12.697 -0.507 12.617 1.00 91.00 367 ARG A C 1
ATOM 2958 O O . ARG A 1 367 ? 11.728 -1.107 12.137 1.00 91.00 367 ARG A O 1
ATOM 2965 N N . PRO A 1 368 ? 13.871 -0.466 11.971 1.00 87.88 368 PRO A N 1
ATOM 2966 C CA . PRO A 1 368 ? 14.102 -1.213 10.744 1.00 87.88 368 PRO A CA 1
ATOM 2967 C C . PRO A 1 368 ? 14.336 -2.707 11.034 1.00 87.88 368 PRO A C 1
ATOM 2969 O O . PRO A 1 368 ? 15.167 -3.074 11.860 1.00 87.88 368 PRO A O 1
ATOM 2972 N N . GLY A 1 369 ? 13.637 -3.580 10.309 1.00 83.25 369 GLY A N 1
ATOM 2973 C CA . GLY A 1 369 ? 13.875 -5.025 10.262 1.00 83.25 369 GLY A CA 1
ATOM 2974 C C . GLY A 1 369 ? 14.551 -5.449 8.955 1.00 83.25 369 GLY A C 1
ATOM 2975 O O . GLY A 1 369 ? 14.501 -4.727 7.953 1.00 83.25 369 GLY A O 1
ATOM 2976 N N . THR A 1 370 ? 15.183 -6.625 8.940 1.00 83.06 370 THR A N 1
ATOM 2977 C CA . THR A 1 370 ? 15.760 -7.229 7.726 1.00 83.06 370 THR A CA 1
ATOM 2978 C C . THR A 1 370 ? 14.915 -8.414 7.273 1.00 83.06 370 THR A C 1
ATOM 2980 O O . THR A 1 370 ? 14.406 -9.159 8.106 1.00 83.06 370 THR A O 1
ATOM 2983 N N . GLY A 1 371 ? 14.828 -8.653 5.960 1.00 80.06 371 GLY A N 1
ATOM 2984 C CA . GLY A 1 371 ? 14.053 -9.785 5.432 1.00 80.06 371 GLY A CA 1
ATOM 2985 C C . GLY A 1 371 ? 14.546 -11.156 5.913 1.00 80.06 371 GLY A C 1
ATOM 2986 O O . GLY A 1 371 ? 13.753 -12.083 6.059 1.00 80.06 371 GLY A O 1
ATOM 2987 N N . GLY A 1 372 ? 15.842 -11.282 6.231 1.00 81.88 372 GLY A N 1
ATOM 2988 C CA . GLY A 1 372 ? 16.399 -12.485 6.860 1.00 81.88 372 GLY A CA 1
ATOM 2989 C C . GLY A 1 372 ? 15.838 -12.726 8.264 1.00 81.88 372 GLY A C 1
ATOM 2990 O O . GLY A 1 372 ? 15.383 -13.832 8.554 1.00 81.88 372 GLY A O 1
ATOM 2991 N N . LYS A 1 373 ? 15.784 -11.681 9.105 1.00 86.12 373 LYS A N 1
ATOM 2992 C CA . LYS A 1 373 ? 15.159 -11.754 10.436 1.00 86.12 373 LYS A CA 1
ATOM 2993 C C . LYS A 1 373 ? 13.658 -12.028 10.336 1.00 86.12 373 LYS A C 1
ATOM 2995 O O . LYS A 1 373 ? 13.168 -12.907 11.037 1.00 86.12 373 LYS A O 1
ATOM 3000 N N . THR A 1 374 ? 12.951 -11.368 9.413 1.00 87.06 374 THR A N 1
ATOM 3001 C CA . THR A 1 374 ? 11.523 -11.622 9.159 1.00 87.06 374 THR A CA 1
ATOM 3002 C C . THR A 1 374 ? 11.259 -13.096 8.838 1.00 87.06 374 THR A C 1
ATOM 3004 O O . THR A 1 374 ? 10.377 -13.723 9.424 1.00 87.06 374 THR A O 1
ATOM 3007 N N . ALA A 1 375 ? 12.044 -13.677 7.924 1.00 84.81 375 ALA A N 1
ATOM 3008 C CA . ALA A 1 375 ? 11.898 -15.077 7.540 1.00 84.81 375 ALA A CA 1
ATOM 3009 C C . ALA A 1 375 ? 12.200 -16.032 8.705 1.00 84.81 375 ALA A C 1
ATOM 3011 O O . ALA A 1 375 ? 11.467 -17.002 8.898 1.00 84.81 375 ALA A O 1
ATOM 3012 N N . TYR A 1 376 ? 13.238 -15.736 9.490 1.00 89.81 376 TYR A N 1
ATOM 3013 C CA . TYR A 1 376 ? 13.602 -16.501 10.680 1.00 89.81 376 TYR A CA 1
ATOM 3014 C C . TYR A 1 376 ? 12.475 -16.504 11.723 1.00 89.81 376 TYR A C 1
ATOM 3016 O O . TYR A 1 376 ? 11.999 -17.572 12.105 1.00 89.81 376 TYR A O 1
ATOM 3024 N N . HIS A 1 377 ? 11.965 -15.327 12.101 1.00 93.31 377 HIS A N 1
ATOM 3025 C CA . HIS A 1 377 ? 10.858 -15.207 13.052 1.00 93.31 377 HIS A CA 1
ATOM 3026 C C . HIS A 1 377 ? 9.586 -15.913 12.568 1.00 93.31 377 HIS A C 1
ATOM 3028 O O . HIS A 1 377 ? 8.903 -16.566 13.356 1.00 93.31 377 HIS A O 1
ATOM 3034 N N . ARG A 1 378 ? 9.266 -15.816 11.269 1.00 93.38 378 ARG A N 1
ATOM 3035 C CA . ARG A 1 378 ? 8.098 -16.489 10.682 1.00 93.38 378 ARG A CA 1
ATOM 3036 C C . ARG A 1 378 ? 8.210 -18.011 10.761 1.00 93.38 378 ARG A C 1
ATOM 3038 O O . ARG A 1 378 ? 7.222 -18.677 11.063 1.00 93.38 378 ARG A O 1
ATOM 3045 N N . ASN A 1 379 ? 9.397 -18.547 10.479 1.00 91.75 379 ASN A N 1
ATOM 3046 C CA . ASN A 1 379 ? 9.649 -19.984 10.523 1.00 91.75 379 ASN A CA 1
ATOM 3047 C C . ASN A 1 379 ? 9.587 -20.519 11.958 1.00 91.75 379 ASN A C 1
ATOM 3049 O O . ASN A 1 379 ? 8.940 -21.538 12.177 1.00 91.75 379 ASN A O 1
ATOM 3053 N N . LEU A 1 380 ? 10.174 -19.807 12.929 1.00 92.31 380 LEU A N 1
ATOM 3054 C CA . LEU A 1 380 ? 10.063 -20.164 14.349 1.00 92.31 380 LEU A CA 1
ATOM 3055 C C . LEU A 1 380 ? 8.611 -20.160 14.843 1.00 92.31 380 LEU A C 1
ATOM 3057 O O . LEU A 1 380 ? 8.229 -21.014 15.633 1.00 92.31 380 LEU A O 1
ATOM 3061 N N . ALA A 1 381 ? 7.787 -19.237 14.344 1.00 90.81 381 ALA A N 1
ATOM 3062 C CA . ALA A 1 381 ? 6.360 -19.193 14.653 1.00 90.81 381 ALA A CA 1
ATOM 3063 C C . ALA A 1 381 ? 5.520 -20.259 13.914 1.00 90.81 381 ALA A C 1
ATOM 3065 O O . ALA A 1 381 ? 4.312 -20.337 14.134 1.00 90.81 381 ALA A O 1
ATOM 3066 N N . GLY A 1 382 ? 6.108 -21.045 13.001 1.00 91.06 382 GLY A N 1
ATOM 3067 C CA . GLY A 1 382 ? 5.383 -22.046 12.209 1.00 91.06 382 GLY A CA 1
ATOM 3068 C C . GLY A 1 382 ? 4.343 -21.453 11.246 1.00 91.06 382 GLY A C 1
ATOM 3069 O O . GLY A 1 382 ? 3.347 -22.102 10.924 1.00 91.06 382 GLY A O 1
ATOM 3070 N N . LEU A 1 383 ? 4.532 -20.207 10.796 1.00 89.06 383 LEU A N 1
ATOM 3071 C CA . LEU A 1 383 ? 3.526 -19.473 10.024 1.00 89.06 383 LEU A CA 1
ATOM 3072 C C . LEU A 1 383 ? 3.734 -19.566 8.501 1.00 89.06 383 LEU A C 1
ATOM 3074 O O . LEU A 1 383 ? 4.861 -19.455 7.996 1.00 89.06 383 LEU A O 1
ATOM 3078 N N . PRO A 1 384 ? 2.646 -19.679 7.712 1.00 89.44 384 PRO A N 1
ATOM 3079 C CA . PRO A 1 384 ? 2.746 -19.736 6.261 1.00 89.44 384 PRO A CA 1
ATOM 3080 C C . PRO A 1 384 ? 3.203 -18.396 5.678 1.00 89.44 384 PRO A C 1
ATOM 3082 O O . PRO A 1 384 ? 2.982 -17.323 6.242 1.00 89.44 384 PRO A O 1
ATOM 3085 N N . LYS A 1 385 ? 3.822 -18.448 4.497 1.00 86.12 385 LYS A N 1
ATOM 3086 C CA . LYS A 1 385 ? 4.298 -17.247 3.807 1.00 86.12 385 LYS A CA 1
ATOM 3087 C C . LYS A 1 385 ? 3.124 -16.441 3.251 1.00 86.12 385 LYS A C 1
ATOM 3089 O O . LYS A 1 385 ? 2.524 -16.817 2.245 1.00 86.12 385 LYS A O 1
ATOM 3094 N N . THR A 1 386 ? 2.822 -15.320 3.892 1.00 90.00 386 THR A N 1
ATOM 3095 C CA . THR A 1 386 ? 1.806 -14.349 3.468 1.00 90.00 386 THR A CA 1
ATOM 3096 C C . THR A 1 386 ? 2.303 -12.945 3.787 1.00 90.00 386 THR A C 1
ATOM 3098 O O . THR A 1 386 ? 3.121 -12.779 4.688 1.00 90.00 386 THR A O 1
ATOM 3101 N N . HIS A 1 387 ? 1.772 -11.924 3.111 1.00 89.69 387 HIS A N 1
ATOM 3102 C CA . HIS A 1 387 ? 2.217 -10.548 3.344 1.00 89.69 387 HIS A CA 1
ATOM 3103 C C . HIS A 1 387 ? 1.953 -10.080 4.781 1.00 89.69 387 HIS A C 1
ATOM 3105 O O . HIS A 1 387 ? 2.764 -9.367 5.361 1.00 89.69 387 HIS A O 1
ATOM 3111 N N . TYR A 1 388 ? 0.825 -10.467 5.379 1.00 92.44 388 TYR A N 1
ATOM 3112 C CA . TYR A 1 388 ? 0.481 -10.028 6.731 1.00 92.44 388 TYR A CA 1
ATOM 3113 C C . TYR A 1 388 ? 1.231 -10.800 7.831 1.00 92.44 388 TYR A C 1
ATOM 3115 O O . TYR A 1 388 ? 1.502 -10.210 8.874 1.00 92.44 388 TYR A O 1
ATOM 3123 N N . TYR A 1 389 ? 1.602 -12.072 7.618 1.00 92.94 389 TYR A N 1
ATOM 3124 C CA . TYR A 1 389 ? 2.491 -12.781 8.552 1.00 92.94 389 TYR A CA 1
ATOM 3125 C C . TYR A 1 389 ? 3.936 -12.320 8.428 1.00 92.94 389 TYR A C 1
ATOM 3127 O O . TYR A 1 389 ? 4.574 -12.133 9.455 1.00 92.94 389 TYR A O 1
ATOM 3135 N N . ASP A 1 390 ? 4.425 -12.065 7.210 1.00 91.75 390 ASP A N 1
ATOM 3136 C CA . ASP A 1 390 ? 5.737 -11.441 7.021 1.00 91.75 390 ASP A CA 1
ATOM 3137 C C . ASP A 1 390 ? 5.774 -10.092 7.770 1.00 91.75 390 ASP A C 1
ATOM 3139 O O . ASP A 1 390 ? 6.677 -9.861 8.567 1.00 91.75 390 ASP A O 1
ATOM 3143 N N . ALA A 1 391 ? 4.722 -9.265 7.660 1.00 93.62 391 ALA A N 1
ATOM 3144 C CA . ALA A 1 391 ? 4.596 -8.043 8.460 1.00 93.62 391 ALA A CA 1
ATOM 3145 C C . ALA A 1 391 ? 4.604 -8.306 9.979 1.00 93.62 391 ALA A C 1
ATOM 3147 O O . ALA A 1 391 ? 5.315 -7.619 10.702 1.00 93.62 391 ALA A O 1
ATOM 3148 N N . ALA A 1 392 ? 3.850 -9.288 10.484 1.00 94.12 392 ALA A N 1
ATOM 3149 C CA . ALA A 1 392 ? 3.836 -9.616 11.916 1.00 94.12 392 ALA A CA 1
ATOM 3150 C C . ALA A 1 392 ? 5.211 -10.077 12.437 1.00 94.12 392 ALA A C 1
ATOM 3152 O O . ALA A 1 392 ? 5.551 -9.831 13.591 1.00 94.12 392 ALA A O 1
ATOM 3153 N N . SER A 1 393 ? 6.010 -10.700 11.572 1.00 94.00 393 SER A N 1
ATOM 3154 C CA . SER A 1 393 ? 7.336 -11.231 11.883 1.00 94.00 393 SER A CA 1
ATOM 3155 C C . SER A 1 393 ? 8.476 -10.208 11.799 1.00 94.00 393 SER A C 1
ATOM 3157 O O . SER A 1 393 ? 9.613 -10.548 12.122 1.00 94.00 393 SER A O 1
ATOM 3159 N N . VAL A 1 394 ? 8.216 -8.956 11.397 1.00 92.31 394 VAL A N 1
ATOM 3160 C CA . VAL A 1 394 ? 9.271 -7.930 11.248 1.00 92.31 394 VAL A CA 1
ATOM 3161 C C . VAL A 1 394 ? 9.952 -7.616 12.582 1.00 92.31 394 VAL A C 1
ATOM 3163 O O . VAL A 1 394 ? 11.175 -7.491 12.633 1.00 92.31 394 VAL A O 1
ATOM 3166 N N . ALA A 1 395 ? 9.169 -7.474 13.654 1.00 88.62 395 ALA A N 1
ATOM 3167 C CA . ALA A 1 395 ? 9.661 -7.005 14.950 1.00 88.62 395 ALA A CA 1
ATOM 3168 C C . ALA A 1 395 ? 9.826 -8.113 16.000 1.00 88.62 395 ALA A C 1
ATOM 3170 O O . ALA A 1 395 ? 10.596 -7.943 16.940 1.00 88.62 395 ALA A O 1
ATOM 3171 N N . CYS A 1 396 ? 9.097 -9.222 15.870 1.00 91.75 396 CYS A N 1
ATOM 3172 C CA . CYS A 1 396 ? 9.023 -10.268 16.889 1.00 91.75 396 CYS A CA 1
ATOM 3173 C C . CYS A 1 396 ? 8.713 -11.634 16.263 1.00 91.75 396 CYS A C 1
ATOM 3175 O O . CYS A 1 396 ? 8.422 -11.713 15.070 1.00 91.75 396 CYS A O 1
ATOM 3177 N N . ILE A 1 397 ? 8.759 -12.697 17.072 1.00 94.50 397 ILE A N 1
ATOM 3178 C CA . ILE A 1 397 ? 8.215 -14.018 16.731 1.00 94.50 397 ILE A CA 1
ATOM 3179 C C . ILE A 1 397 ? 6.716 -13.983 17.061 1.00 94.50 397 ILE A C 1
ATOM 3181 O O . ILE A 1 397 ? 6.359 -14.015 18.240 1.00 94.50 397 ILE A O 1
ATOM 3185 N N . PRO A 1 398 ? 5.827 -13.860 16.063 1.00 93.31 398 PRO A N 1
ATOM 3186 C CA . PRO A 1 398 ? 4.432 -13.553 16.329 1.00 93.31 398 PRO A CA 1
ATOM 3187 C C . PRO A 1 398 ? 3.655 -14.789 16.791 1.00 93.31 398 PRO A C 1
ATOM 3189 O O . PRO A 1 398 ? 3.791 -15.879 16.237 1.00 93.31 398 PRO A O 1
ATOM 3192 N N . LYS A 1 399 ? 2.757 -14.595 17.756 1.00 92.38 399 LYS A N 1
ATOM 3193 C CA . LYS A 1 399 ? 1.810 -15.608 18.226 1.00 92.38 399 LYS A CA 1
ATOM 3194 C C . LYS A 1 399 ? 0.495 -15.480 17.465 1.00 92.38 399 LYS A C 1
ATOM 3196 O O . LYS A 1 399 ? -0.163 -14.434 17.474 1.00 92.38 399 LYS A O 1
ATOM 3201 N N . HIS A 1 400 ? 0.105 -16.561 16.797 1.00 85.75 400 HIS A N 1
ATOM 3202 C CA . HIS A 1 400 ? -1.152 -16.627 16.064 1.00 85.75 400 HIS A CA 1
ATOM 3203 C C . HIS A 1 400 ? -2.346 -16.749 17.025 1.00 85.75 400 HIS A C 1
ATOM 3205 O O . HIS A 1 400 ? -2.398 -17.705 17.799 1.00 85.75 400 HIS A O 1
ATOM 3211 N N . PRO A 1 401 ? -3.355 -15.862 16.968 1.00 83.25 401 PRO A N 1
ATOM 3212 C CA . PRO A 1 401 ? -4.555 -16.031 17.778 1.00 83.25 401 PRO A CA 1
ATOM 3213 C C . PRO A 1 401 ? -5.429 -17.162 17.216 1.00 83.25 401 PRO A C 1
ATOM 3215 O O . PRO A 1 401 ? -5.488 -17.344 16.007 1.00 83.25 401 PRO A O 1
ATOM 3218 N N . ALA A 1 402 ? -6.215 -17.850 18.050 1.00 77.38 402 ALA A N 1
ATOM 3219 C CA . ALA A 1 402 ? -7.038 -19.011 17.646 1.00 77.38 402 ALA A CA 1
ATOM 3220 C C . ALA A 1 402 ? -7.875 -18.828 16.355 1.00 77.38 402 ALA A C 1
ATOM 3222 O O . ALA A 1 402 ? -8.126 -19.771 15.616 1.00 77.38 402 ALA A O 1
ATOM 3223 N N . GLN A 1 403 ? -8.286 -17.595 16.060 1.00 80.06 403 GLN A N 1
ATOM 3224 C CA . GLN A 1 403 ? -8.867 -17.216 14.777 1.00 80.06 403 GLN A CA 1
ATOM 3225 C C . GLN A 1 403 ? -8.341 -15.830 14.407 1.00 80.06 403 GLN A C 1
ATOM 3227 O O . GLN A 1 403 ? -8.343 -14.944 15.264 1.00 80.06 403 GLN A O 1
ATOM 3232 N N . LEU A 1 404 ? -7.941 -15.601 13.158 1.00 84.81 404 LEU A N 1
ATOM 3233 C CA . LEU A 1 404 ? -7.488 -14.289 12.689 1.00 84.81 404 LEU A CA 1
ATOM 3234 C C . LEU A 1 404 ? -8.312 -13.857 11.472 1.00 84.81 404 LEU A C 1
ATOM 3236 O O . LEU A 1 404 ? -8.377 -14.549 10.458 1.00 84.81 404 LEU A O 1
ATOM 3240 N N . SER A 1 405 ? -8.958 -12.693 11.570 1.00 87.00 405 SER A N 1
ATOM 3241 C CA . SER A 1 405 ? -9.616 -12.066 10.421 1.00 87.00 405 SER A CA 1
ATOM 3242 C C . SER A 1 405 ? -8.651 -11.062 9.811 1.00 87.00 405 SER A C 1
ATOM 3244 O O . SER A 1 405 ? -8.350 -10.040 10.431 1.00 87.00 405 SER A O 1
ATOM 3246 N N . VAL A 1 406 ? -8.215 -11.325 8.584 1.00 90.50 406 VAL A N 1
ATOM 3247 C CA . VAL A 1 406 ? -7.294 -10.459 7.847 1.00 90.50 406 VAL A CA 1
ATOM 3248 C C . VAL A 1 406 ? -8.097 -9.481 6.999 1.00 90.50 406 VAL A C 1
ATOM 3250 O O . VAL A 1 406 ? -8.928 -9.878 6.177 1.00 90.50 406 VAL A O 1
ATOM 3253 N N . GLN A 1 407 ? -7.866 -8.185 7.190 1.00 91.75 407 GLN A N 1
ATOM 3254 C CA . GLN A 1 407 ? -8.560 -7.152 6.435 1.00 91.75 407 GLN A CA 1
ATOM 3255 C C . GLN A 1 407 ? -7.899 -6.936 5.069 1.00 91.75 407 GLN A C 1
ATOM 3257 O O . GLN A 1 407 ? -6.747 -6.528 4.964 1.00 91.75 407 GLN A O 1
ATOM 3262 N N . VAL A 1 408 ? -8.659 -7.114 3.992 1.00 91.56 408 VAL A N 1
ATOM 3263 C CA . VAL A 1 408 ? -8.196 -6.804 2.637 1.00 91.56 408 VAL A CA 1
ATOM 3264 C C . VAL A 1 408 ? -8.570 -5.376 2.281 1.00 91.56 408 VAL A C 1
ATOM 3266 O O . VAL A 1 408 ? -9.748 -5.002 2.243 1.00 91.56 408 VAL A O 1
ATOM 3269 N N . ILE A 1 409 ? -7.562 -4.576 1.954 1.00 93.00 409 ILE A N 1
ATOM 3270 C CA . ILE A 1 409 ? -7.701 -3.168 1.612 1.00 93.00 409 ILE A CA 1
ATOM 3271 C C . ILE A 1 409 ? -7.219 -2.964 0.182 1.00 93.00 409 ILE A C 1
ATOM 3273 O O . ILE A 1 409 ? -6.030 -2.952 -0.114 1.00 93.00 409 ILE A O 1
ATOM 3277 N N . GLN A 1 410 ? -8.141 -2.715 -0.738 1.00 90.88 410 GLN A N 1
ATOM 3278 C CA . GLN A 1 410 ? -7.803 -2.489 -2.137 1.00 90.88 410 GLN A CA 1
ATOM 3279 C C . GLN A 1 410 ? -7.911 -1.004 -2.491 1.00 90.88 410 GLN A C 1
ATOM 3281 O O . GLN A 1 410 ? -8.989 -0.407 -2.480 1.00 90.88 410 GLN A O 1
ATOM 3286 N N . ALA A 1 411 ? -6.786 -0.396 -2.875 1.00 90.81 411 ALA A N 1
ATOM 3287 C CA . ALA A 1 411 ? -6.751 1.002 -3.289 1.00 90.81 411 ALA A CA 1
ATOM 3288 C C . ALA A 1 411 ? -7.473 1.202 -4.635 1.00 90.81 411 ALA A C 1
ATOM 3290 O O . ALA A 1 411 ? -7.055 0.684 -5.673 1.00 90.81 411 ALA A O 1
ATOM 3291 N N . ILE A 1 412 ? -8.529 2.019 -4.651 1.00 85.62 412 ILE A N 1
ATOM 3292 C CA . ILE A 1 412 ? -9.325 2.347 -5.854 1.00 85.62 412 ILE A CA 1
ATOM 3293 C C . ILE A 1 412 ? -9.246 3.839 -6.219 1.00 85.62 412 ILE A C 1
ATOM 3295 O O . ILE A 1 412 ? -9.454 4.226 -7.377 1.00 85.62 412 ILE A O 1
ATOM 3299 N N . GLY A 1 413 ? -8.849 4.672 -5.251 1.00 81.56 413 GLY A N 1
ATOM 3300 C CA . GLY A 1 413 ? -8.792 6.134 -5.274 1.00 81.56 413 GLY A CA 1
ATOM 3301 C C . GLY A 1 413 ? -10.147 6.830 -5.432 1.00 81.56 413 GLY A C 1
ATOM 3302 O O . GLY A 1 413 ? -11.159 6.231 -5.767 1.00 81.56 413 GLY A O 1
ATOM 3303 N N . TYR A 1 414 ? -10.150 8.148 -5.240 1.00 69.75 414 TYR A N 1
ATOM 3304 C CA . TYR A 1 414 ? -11.371 8.961 -5.129 1.00 69.75 414 TYR A CA 1
ATOM 3305 C C . TYR A 1 414 ? -12.148 9.199 -6.432 1.00 69.75 414 TYR A C 1
ATOM 3307 O O . TYR A 1 414 ? -13.210 9.818 -6.416 1.00 69.75 414 TYR A O 1
ATOM 3315 N N . GLY A 1 415 ? -11.613 8.782 -7.583 1.00 60.97 415 GLY A N 1
ATOM 3316 C CA . GLY A 1 415 ? -12.319 8.916 -8.858 1.00 60.97 415 GLY A CA 1
ATOM 3317 C C . GLY A 1 415 ? -12.564 10.348 -9.352 1.00 60.97 415 GLY A C 1
ATOM 3318 O O . GLY A 1 415 ? -13.306 10.504 -10.313 1.00 60.97 415 GLY A O 1
ATOM 3319 N N . ARG A 1 416 ? -11.932 11.376 -8.757 1.00 55.44 416 ARG A N 1
ATOM 3320 C CA . ARG A 1 416 ? -12.066 12.807 -9.132 1.00 55.44 416 ARG A CA 1
ATOM 3321 C C . ARG A 1 416 ? -11.512 13.167 -10.520 1.00 55.44 416 ARG A C 1
ATOM 3323 O O . ARG A 1 416 ? -11.416 14.335 -10.865 1.00 55.44 416 ARG A O 1
ATOM 3330 N N . ARG A 1 417 ? -11.040 12.187 -11.289 1.00 52.31 417 ARG A N 1
ATOM 3331 C CA . ARG A 1 417 ? -10.481 12.418 -12.622 1.00 52.31 417 ARG A CA 1
ATOM 3332 C C . ARG A 1 417 ? -11.510 11.978 -13.638 1.00 52.31 417 ARG A C 1
ATOM 3334 O O . ARG A 1 417 ? -11.847 10.793 -13.667 1.00 52.31 417 ARG A O 1
ATOM 3341 N N . ASP A 1 418 ? -11.945 12.917 -14.468 1.00 40.00 418 ASP A N 1
ATOM 3342 C CA . ASP A 1 418 ? -12.876 12.645 -15.552 1.00 40.00 418 ASP A CA 1
ATOM 3343 C C . ASP A 1 418 ? -12.364 11.475 -16.382 1.00 40.00 418 ASP A C 1
ATOM 3345 O O . ASP A 1 418 ? -11.241 11.465 -16.904 1.00 40.00 418 ASP A O 1
ATOM 3349 N N . ASN A 1 419 ? -13.194 10.438 -16.466 1.00 41.53 419 ASN A N 1
ATOM 3350 C CA . ASN A 1 419 ? -13.000 9.411 -17.466 1.00 41.53 419 ASN A CA 1
ATOM 3351 C C . ASN A 1 419 ? -13.102 10.122 -18.813 1.00 41.53 419 ASN A C 1
ATOM 3353 O O . ASN A 1 419 ? -14.193 10.528 -19.196 1.00 41.53 419 ASN A O 1
ATOM 3357 N N . ILE A 1 420 ? -12.006 10.190 -19.570 1.00 42.53 420 ILE A N 1
ATOM 3358 C CA . ILE A 1 420 ? -11.990 10.693 -20.961 1.00 42.53 420 ILE A CA 1
ATOM 3359 C C . ILE A 1 420 ? -12.724 9.701 -21.905 1.00 42.53 420 ILE A C 1
ATOM 3361 O O . ILE A 1 420 ? -12.428 9.609 -23.086 1.00 42.53 420 ILE A O 1
ATOM 3365 N N . GLY A 1 421 ? -13.681 8.926 -21.379 1.00 38.41 421 GLY A N 1
ATOM 3366 C CA . GLY A 1 421 ? -14.414 7.878 -22.072 1.00 38.41 421 GLY A CA 1
ATOM 3367 C C . GLY A 1 421 ? -13.530 6.704 -22.502 1.00 38.41 421 GLY A C 1
ATOM 3368 O O . GLY A 1 421 ? -12.447 6.854 -23.060 1.00 38.41 421 GLY A O 1
ATOM 3369 N N . LYS A 1 422 ? -14.024 5.477 -22.327 1.00 39.62 422 LYS A N 1
ATOM 3370 C CA . LYS A 1 422 ? -13.709 4.437 -23.311 1.00 39.62 422 LYS A CA 1
ATOM 3371 C C . LYS A 1 422 ? -14.613 4.739 -24.501 1.00 39.62 422 LYS A C 1
ATOM 3373 O O . LYS A 1 422 ? -15.782 4.387 -24.415 1.00 39.62 422 LYS A O 1
ATOM 3378 N N . LYS A 1 423 ? -14.107 5.471 -25.497 1.00 39.97 423 LYS A N 1
ATOM 3379 C CA . LYS A 1 423 ? -14.575 5.563 -26.899 1.00 39.97 423 LYS A CA 1
ATOM 3380 C C . LYS A 1 423 ? -14.061 6.879 -27.494 1.00 39.97 423 LYS A C 1
ATOM 3382 O O . LYS A 1 423 ? -14.705 7.909 -27.402 1.00 39.97 423 LYS A O 1
ATOM 3387 N N . PHE A 1 424 ? -12.891 6.823 -28.117 1.00 40.38 424 PHE A N 1
ATOM 3388 C CA . PHE A 1 424 ? -12.651 7.620 -29.317 1.00 40.38 424 PHE A CA 1
ATOM 3389 C C . PHE A 1 424 ? -12.367 6.623 -30.434 1.00 40.38 424 PHE A C 1
ATOM 3391 O O . PHE A 1 424 ? -11.219 6.358 -30.791 1.00 40.38 424 PHE A O 1
ATOM 3398 N N . SER A 1 425 ? -13.449 6.045 -30.960 1.00 36.69 425 SER A N 1
ATOM 3399 C CA . SER A 1 425 ? -13.528 5.837 -32.398 1.00 36.69 425 SER A CA 1
ATOM 3400 C C . SER A 1 425 ? -13.304 7.214 -33.020 1.00 36.69 425 SER A C 1
ATOM 3402 O O . SER A 1 425 ? -14.153 8.093 -32.931 1.00 36.69 425 SER A O 1
ATOM 3404 N N . MET A 1 426 ? -12.114 7.450 -33.565 1.00 39.88 426 MET A N 1
ATOM 3405 C CA . MET A 1 426 ? -11.838 8.630 -34.387 1.00 39.88 426 MET A CA 1
ATOM 3406 C C . MET A 1 426 ? -12.488 8.431 -35.764 1.00 39.88 426 MET A C 1
ATOM 3408 O O . MET A 1 426 ? -11.794 8.387 -36.776 1.00 39.88 426 MET A O 1
ATOM 3412 N N . LYS A 1 427 ? -13.802 8.211 -35.796 1.00 37.78 427 LYS A N 1
ATOM 3413 C CA . LYS A 1 427 ? -14.585 8.150 -37.024 1.00 37.78 427 LYS A CA 1
ATOM 3414 C C . LYS A 1 427 ? -15.833 9.010 -36.824 1.00 37.78 427 LYS A C 1
ATOM 3416 O O . LYS A 1 427 ? -16.576 8.773 -35.880 1.00 37.78 427 LYS A O 1
ATOM 3421 N N . ALA A 1 428 ? -15.988 9.958 -37.746 1.00 31.58 428 ALA A N 1
ATOM 3422 C CA . ALA A 1 428 ? -17.136 10.814 -38.046 1.00 31.58 428 ALA A CA 1
ATOM 3423 C C . ALA A 1 428 ? -17.299 12.171 -37.303 1.00 31.58 428 ALA A C 1
ATOM 3425 O O . ALA A 1 428 ? -17.077 12.255 -36.091 1.00 31.58 428 ALA A O 1
ATOM 3426 N N . PRO A 1 429 ? -17.698 13.236 -38.041 1.00 35.25 429 PRO A N 1
ATOM 3427 C CA . PRO A 1 429 ? -18.323 14.433 -37.484 1.00 35.25 429 PRO A CA 1
ATOM 3428 C C . PRO A 1 429 ? -19.700 14.056 -36.920 1.00 35.25 429 PRO A C 1
ATOM 3430 O O . PRO A 1 429 ? -20.432 13.288 -37.533 1.00 35.25 429 PRO A O 1
ATOM 3433 N N . GLY A 1 430 ? -20.019 14.552 -35.727 1.00 39.06 430 GLY A N 1
ATOM 3434 C CA . GLY A 1 430 ? -21.144 14.071 -34.918 1.00 39.06 430 GLY A CA 1
ATOM 3435 C C . GLY A 1 430 ? -20.654 13.714 -33.521 1.00 39.06 430 GLY A C 1
ATOM 3436 O O . GLY A 1 430 ? -20.574 12.550 -33.134 1.00 39.06 430 GLY A O 1
ATOM 3437 N N . PHE A 1 431 ? -20.224 14.732 -32.777 1.00 38.53 431 PHE A N 1
ATOM 3438 C CA . PHE A 1 431 ? -19.763 14.584 -31.401 1.00 38.53 431 PHE A CA 1
ATOM 3439 C C . PHE A 1 431 ? -20.973 14.268 -30.510 1.00 38.53 431 PHE A C 1
ATOM 3441 O O . PHE A 1 431 ? -21.553 15.156 -29.895 1.00 38.53 431 PHE A O 1
ATOM 3448 N N . VAL A 1 432 ? -21.377 12.999 -30.426 1.00 39.06 432 VAL A N 1
ATOM 3449 C CA . VAL A 1 432 ? -22.319 12.583 -29.383 1.00 39.06 432 VAL A CA 1
ATOM 3450 C C . VAL A 1 432 ? -21.557 12.669 -28.066 1.00 39.06 432 VAL A C 1
ATOM 3452 O O . VAL A 1 432 ? -20.666 11.854 -27.796 1.00 39.06 432 VAL A O 1
ATOM 3455 N N . LEU A 1 433 ? -21.860 13.695 -27.265 1.00 40.25 433 LEU A N 1
ATOM 3456 C CA . LEU A 1 433 ? -21.361 13.800 -25.898 1.00 40.25 433 LEU A CA 1
ATOM 3457 C C . LEU A 1 433 ? -21.604 12.451 -25.204 1.00 40.25 433 LEU A C 1
ATOM 3459 O O . LEU A 1 433 ? -22.704 11.898 -25.310 1.00 40.25 433 LEU A O 1
ATOM 3463 N N . PRO A 1 434 ? -20.602 11.863 -24.521 1.00 44.00 434 PRO A N 1
ATOM 3464 C CA . PRO A 1 434 ? -20.846 10.675 -23.727 1.00 44.00 434 PRO A CA 1
ATOM 3465 C C . PRO A 1 434 ? -21.963 11.023 -22.750 1.00 44.00 434 PRO A C 1
ATOM 3467 O O . PRO A 1 434 ? -21.757 11.879 -21.898 1.00 44.00 434 PRO A O 1
ATOM 3470 N N . SER A 1 435 ? -23.127 10.384 -22.889 1.00 45.97 435 SER A N 1
ATOM 3471 C CA . SER A 1 435 ? -24.258 10.568 -21.972 1.00 45.97 435 SER A CA 1
ATOM 3472 C C . SER A 1 435 ? -23.760 10.686 -20.527 1.00 45.97 435 SER A C 1
ATOM 3474 O O . SER A 1 435 ? -22.987 9.821 -20.073 1.00 45.97 435 SER A O 1
ATOM 3476 N N . GLU A 1 436 ? -24.182 11.729 -19.828 1.00 46.81 436 GLU A N 1
ATOM 3477 C CA . GLU A 1 436 ? -23.667 12.028 -18.502 1.00 46.81 436 GLU A CA 1
ATOM 3478 C C . GLU A 1 436 ? -23.916 10.859 -17.548 1.00 46.81 436 GLU A C 1
ATOM 3480 O O . GLU A 1 436 ? -25.027 10.349 -17.390 1.00 46.81 436 GLU A O 1
ATOM 3485 N N . LYS A 1 437 ? -22.842 10.380 -16.917 1.00 54.62 437 LYS A N 1
ATOM 3486 C CA . LYS A 1 437 ? -22.969 9.424 -15.819 1.00 54.62 437 LYS A CA 1
ATOM 3487 C C . LYS A 1 437 ? -23.253 10.222 -14.560 1.00 54.62 437 LYS A C 1
ATOM 3489 O O . LYS A 1 437 ? -22.422 11.040 -14.174 1.00 54.62 437 LYS A O 1
ATOM 3494 N N . ARG A 1 438 ? -24.355 9.927 -13.872 1.00 56.91 438 ARG A N 1
ATOM 3495 C CA . ARG A 1 438 ? -24.630 10.535 -12.566 1.00 56.91 438 ARG A CA 1
ATOM 3496 C C . ARG A 1 438 ? -23.518 10.184 -11.573 1.00 56.91 438 ARG A C 1
ATOM 3498 O O . ARG A 1 438 ? -23.132 9.021 -11.438 1.00 56.91 438 ARG A O 1
ATOM 3505 N N . ALA A 1 439 ? -22.990 11.196 -10.888 1.00 60.34 439 ALA A N 1
ATOM 3506 C CA . ALA A 1 439 ? -21.968 11.022 -9.854 1.00 60.34 439 ALA A CA 1
ATOM 3507 C C . ALA A 1 439 ? -22.557 10.513 -8.522 1.00 60.34 439 ALA A C 1
ATOM 3509 O O . ALA A 1 439 ? -21.847 9.874 -7.736 1.00 60.34 439 ALA A O 1
ATOM 3510 N N . ALA A 1 440 ? -23.850 10.766 -8.299 1.00 67.19 440 ALA A N 1
ATOM 3511 C CA . ALA A 1 440 ? -24.604 10.372 -7.118 1.00 67.19 440 ALA A CA 1
ATOM 3512 C C . ALA A 1 440 ? -26.078 10.088 -7.456 1.00 67.19 440 ALA A C 1
ATOM 3514 O O . ALA A 1 440 ? -26.600 10.558 -8.468 1.00 67.19 440 ALA A O 1
ATOM 3515 N N . SER A 1 441 ? -26.744 9.305 -6.612 1.00 68.75 441 SER A N 1
ATOM 3516 C CA . SER A 1 441 ? -28.163 8.977 -6.730 1.00 68.75 441 SER A CA 1
ATOM 3517 C C . SER A 1 441 ? -28.692 8.436 -5.404 1.00 68.75 441 SER A C 1
ATOM 3519 O O . SER A 1 441 ? -28.105 7.491 -4.890 1.00 68.75 441 SER A O 1
ATOM 3521 N N . ALA A 1 442 ? -29.826 8.961 -4.921 1.00 69.56 442 ALA A N 1
ATOM 3522 C CA . ALA A 1 442 ? -30.520 8.464 -3.723 1.00 69.56 442 ALA A CA 1
ATOM 3523 C C . ALA A 1 442 ? -29.577 8.327 -2.506 1.00 69.56 442 ALA A C 1
ATOM 3525 O O . ALA A 1 442 ? -29.453 7.257 -1.931 1.00 69.56 442 ALA A O 1
ATOM 3526 N N . GLY A 1 443 ? -28.797 9.374 -2.204 1.00 75.06 443 GLY A N 1
ATOM 3527 C CA . GLY A 1 443 ? -27.794 9.362 -1.123 1.00 75.06 443 GLY A CA 1
ATOM 3528 C C . GLY A 1 443 ? -26.498 8.592 -1.429 1.00 75.06 443 GLY A C 1
ATOM 3529 O O . GLY A 1 443 ? -25.458 8.850 -0.822 1.00 75.06 443 GLY A O 1
ATOM 3530 N N . PHE A 1 444 ? -26.486 7.712 -2.433 1.00 81.94 444 PHE A N 1
ATOM 3531 C CA . PHE A 1 444 ? -25.295 6.958 -2.818 1.00 81.94 444 PHE A CA 1
ATOM 3532 C C . PHE A 1 444 ? -24.377 7.761 -3.737 1.00 81.94 444 PHE A C 1
ATOM 3534 O O . PHE A 1 444 ? -24.814 8.392 -4.700 1.00 81.94 444 PHE A O 1
ATOM 3541 N N . ARG A 1 445 ? -23.066 7.671 -3.495 1.00 80.62 445 ARG A N 1
ATOM 3542 C CA . ARG A 1 445 ? -22.024 8.230 -4.365 1.00 80.62 445 ARG A CA 1
ATOM 3543 C C . ARG A 1 445 ? -21.228 7.107 -5.010 1.00 80.62 445 ARG A C 1
ATOM 3545 O O . ARG A 1 445 ? -21.009 6.049 -4.422 1.00 80.62 445 ARG A O 1
ATOM 3552 N N . LYS A 1 446 ? -20.740 7.352 -6.224 1.00 79.31 446 LYS A N 1
ATOM 3553 C CA . LYS A 1 446 ? -19.791 6.440 -6.864 1.00 79.31 446 LYS A CA 1
ATOM 3554 C C . LYS A 1 446 ? -18.567 6.242 -5.961 1.00 79.31 446 LYS A C 1
ATOM 3556 O O . LYS A 1 446 ? -18.025 7.211 -5.425 1.00 79.31 446 LYS A O 1
ATOM 3561 N N . PHE A 1 447 ? -18.124 4.997 -5.861 1.00 84.25 447 PHE A N 1
ATOM 3562 C CA . PHE A 1 447 ? -17.065 4.511 -4.984 1.00 84.25 447 PHE A CA 1
ATOM 3563 C C . PHE A 1 447 ? -17.392 4.450 -3.484 1.00 84.25 447 PHE A C 1
ATOM 3565 O O . PHE A 1 447 ? -16.494 4.166 -2.698 1.00 84.25 447 PHE A O 1
ATOM 3572 N N . SER A 1 448 ? -18.645 4.674 -3.074 1.00 86.56 448 SER A N 1
ATOM 3573 C CA . SER A 1 448 ? -19.073 4.326 -1.714 1.00 86.56 448 SER A CA 1
ATOM 3574 C C . SER A 1 448 ? -19.067 2.809 -1.515 1.00 86.56 448 SER A C 1
ATOM 3576 O O . SER A 1 448 ? -19.335 2.058 -2.460 1.00 86.56 448 SER A O 1
ATOM 3578 N N . HIS A 1 449 ? -18.777 2.373 -0.289 1.00 86.81 449 HIS A N 1
ATOM 3579 C CA . HIS A 1 449 ? -18.866 0.972 0.114 1.00 86.81 449 HIS A CA 1
ATOM 3580 C C . HIS A 1 449 ? -20.303 0.665 0.542 1.00 86.81 449 HIS A C 1
ATOM 3582 O O . HIS A 1 449 ? -20.899 1.400 1.334 1.00 86.81 449 HIS A O 1
ATOM 3588 N N . VAL A 1 450 ? -20.887 -0.370 -0.052 1.00 89.38 450 VAL A N 1
ATOM 3589 C CA . VAL A 1 450 ? -22.311 -0.699 0.045 1.00 89.38 450 VAL A CA 1
ATOM 3590 C C . VAL A 1 450 ? -22.503 -2.202 0.223 1.00 89.38 450 VAL A C 1
ATOM 3592 O O . VAL A 1 450 ? -21.686 -3.007 -0.228 1.00 89.38 450 VAL A O 1
ATOM 3595 N N . GLU A 1 451 ? -23.608 -2.567 0.858 1.00 90.75 451 GLU A N 1
ATOM 3596 C CA . GLU A 1 451 ? -24.158 -3.918 0.875 1.00 90.75 451 GLU A CA 1
ATOM 3597 C C . GLU A 1 451 ? -25.331 -3.956 -0.104 1.00 90.75 451 GLU A C 1
ATOM 3599 O O . GLU A 1 451 ? -26.206 -3.097 -0.054 1.00 90.75 451 GLU A O 1
ATOM 3604 N N . LEU A 1 452 ? -25.311 -4.910 -1.027 1.00 89.62 452 LEU A N 1
ATOM 3605 C CA . LEU A 1 452 ? -26.394 -5.198 -1.955 1.00 89.62 452 LEU A CA 1
ATOM 3606 C C . LEU A 1 452 ? -27.123 -6.445 -1.463 1.00 89.62 452 LEU A C 1
ATOM 3608 O O . LEU A 1 452 ? -26.528 -7.523 -1.468 1.00 89.62 452 LEU A O 1
ATOM 3612 N N . THR A 1 453 ? -28.389 -6.300 -1.094 1.00 91.94 453 THR A N 1
ATOM 3613 C CA . THR A 1 453 ? -29.243 -7.402 -0.639 1.00 91.94 453 THR A CA 1
ATOM 3614 C C . THR A 1 453 ? -30.263 -7.723 -1.720 1.00 91.94 453 THR A C 1
ATOM 3616 O O . THR A 1 453 ? -31.054 -6.869 -2.112 1.00 91.94 453 THR A O 1
ATOM 3619 N N . LYS A 1 454 ? -30.227 -8.952 -2.233 1.00 87.88 454 LYS A N 1
ATOM 3620 C CA . LYS A 1 454 ? -31.192 -9.445 -3.221 1.00 87.88 454 LYS A CA 1
ATOM 3621 C C . LYS A 1 454 ? -32.455 -9.980 -2.551 1.00 87.88 454 LYS A C 1
ATOM 3623 O O . LYS A 1 454 ? -32.427 -10.327 -1.376 1.00 87.88 454 LYS A O 1
ATOM 3628 N N . ALA A 1 455 ? -33.543 -10.075 -3.319 1.00 85.88 455 ALA A N 1
ATOM 3629 C CA . ALA A 1 455 ? -34.826 -10.604 -2.842 1.00 85.88 455 ALA A CA 1
ATOM 3630 C C . ALA A 1 455 ? -34.705 -12.025 -2.258 1.00 85.88 455 ALA A C 1
ATOM 3632 O O . ALA A 1 455 ? -35.365 -12.348 -1.284 1.00 85.88 455 ALA A O 1
ATOM 3633 N N . ASN A 1 456 ? -33.779 -12.834 -2.781 1.00 86.31 456 ASN A N 1
ATOM 3634 C CA . ASN A 1 456 ? -33.445 -14.164 -2.262 1.00 86.31 456 ASN A CA 1
ATOM 3635 C C . ASN A 1 456 ? -32.574 -14.145 -0.980 1.00 86.31 456 ASN A C 1
ATOM 3637 O O . ASN A 1 456 ? -31.931 -15.140 -0.660 1.00 86.31 456 ASN A O 1
ATOM 3641 N N . GLY A 1 457 ? -32.430 -12.997 -0.310 1.00 84.50 457 GLY A N 1
ATOM 3642 C CA . GLY A 1 457 ? -31.623 -12.828 0.902 1.00 84.50 457 GLY A CA 1
ATOM 3643 C C . GLY A 1 457 ? -30.104 -12.773 0.689 1.00 84.50 457 GLY A C 1
ATOM 3644 O O . GLY A 1 457 ? -29.368 -12.469 1.629 1.00 84.50 457 GLY A O 1
ATOM 3645 N N . THR A 1 458 ? -29.599 -13.008 -0.529 1.00 86.62 458 THR A N 1
ATOM 3646 C CA . THR A 1 458 ? -28.150 -13.015 -0.788 1.00 86.62 458 THR A CA 1
ATOM 3647 C C . THR A 1 458 ? -27.562 -11.610 -0.644 1.00 86.62 458 THR A C 1
ATOM 3649 O O . THR A 1 458 ? -28.046 -10.658 -1.265 1.00 86.62 458 THR A O 1
ATOM 3652 N N . LYS A 1 459 ? -26.470 -11.484 0.123 1.00 88.00 459 LYS A N 1
ATOM 3653 C CA . LYS A 1 459 ? -25.795 -10.208 0.401 1.00 88.00 459 LYS A CA 1
ATOM 3654 C C . LYS A 1 459 ? -24.431 -10.129 -0.272 1.00 88.00 459 LYS A C 1
ATOM 3656 O O . LYS A 1 459 ? -23.601 -11.019 -0.124 1.00 88.00 459 LYS A O 1
ATOM 3661 N N . TRP A 1 460 ? -24.169 -9.016 -0.949 1.00 87.31 460 TRP A N 1
ATOM 3662 C CA . TRP A 1 460 ? -22.879 -8.721 -1.571 1.00 87.31 460 TRP A CA 1
ATOM 3663 C C . TRP A 1 460 ? -22.323 -7.413 -1.034 1.00 87.31 460 TRP A C 1
ATOM 3665 O O . TRP A 1 460 ? -22.947 -6.364 -1.178 1.00 87.31 460 TRP A O 1
ATOM 3675 N N . ARG A 1 461 ? -21.121 -7.446 -0.462 1.00 88.44 461 ARG A N 1
ATOM 3676 C CA . ARG A 1 461 ? -20.431 -6.240 0.009 1.00 88.44 461 ARG A CA 1
ATOM 3677 C C . ARG A 1 461 ? -19.374 -5.815 -0.988 1.00 88.44 461 ARG A C 1
ATOM 3679 O O . ARG A 1 461 ? -18.599 -6.630 -1.484 1.00 88.44 461 ARG A O 1
ATOM 3686 N N . GLY A 1 462 ? -19.334 -4.528 -1.292 1.00 87.50 462 GLY A N 1
ATOM 3687 C CA . GLY A 1 462 ? -18.375 -4.026 -2.255 1.00 87.50 462 GLY A CA 1
ATOM 3688 C C . GLY A 1 462 ? -18.513 -2.546 -2.518 1.00 87.50 462 GLY A C 1
ATOM 3689 O O . GLY A 1 462 ? -19.149 -1.802 -1.781 1.00 87.50 462 GLY A O 1
ATOM 3690 N N . VAL A 1 463 ? -17.900 -2.109 -3.608 1.00 87.50 463 VAL A N 1
ATOM 3691 C CA . VAL A 1 463 ? -17.863 -0.706 -3.985 1.00 87.50 463 VAL A CA 1
ATOM 3692 C C . VAL A 1 463 ? -18.786 -0.423 -5.153 1.00 87.50 463 VAL A C 1
ATOM 3694 O O . VAL A 1 463 ? -18.759 -1.096 -6.187 1.00 87.50 463 VAL A O 1
ATOM 3697 N N . LEU A 1 464 ? -19.566 0.645 -5.014 1.00 85.12 464 LEU A N 1
ATOM 3698 C CA . LEU A 1 464 ? -20.462 1.120 -6.052 1.00 85.12 464 LEU A CA 1
ATOM 3699 C C . LEU A 1 464 ? -19.665 1.647 -7.254 1.00 85.12 464 LEU A C 1
ATOM 3701 O O . LEU A 1 464 ? -19.053 2.716 -7.212 1.00 85.12 464 LEU A O 1
ATOM 3705 N N . ASN A 1 465 ? -19.659 0.891 -8.349 1.00 81.06 465 ASN A N 1
ATOM 3706 C CA . ASN A 1 465 ? -18.841 1.183 -9.523 1.00 81.06 465 ASN A CA 1
ATOM 3707 C C . ASN A 1 465 ? -19.535 2.175 -10.463 1.00 81.06 465 ASN A C 1
ATOM 3709 O O . ASN A 1 465 ? -18.912 3.119 -10.952 1.00 81.06 465 ASN A O 1
ATOM 3713 N N . CYS A 1 466 ? -20.824 1.987 -10.735 1.00 72.12 466 CYS A N 1
ATOM 3714 C CA . CYS A 1 466 ? -21.591 2.911 -11.563 1.00 72.12 466 CYS A CA 1
ATOM 3715 C C . CYS A 1 466 ? -23.098 2.770 -11.363 1.00 72.12 466 CYS A C 1
ATOM 3717 O O . CYS A 1 466 ? -23.588 1.701 -11.006 1.00 72.12 466 CYS A O 1
ATOM 3719 N N . PHE A 1 467 ? -23.793 3.851 -11.702 1.00 69.25 467 PHE A N 1
ATOM 3720 C CA . PHE A 1 467 ? -25.215 3.872 -12.017 1.00 69.25 467 PHE A CA 1
ATOM 3721 C C . PHE A 1 467 ? -25.368 3.697 -13.536 1.00 69.25 467 PHE A C 1
ATOM 3723 O O . PHE A 1 467 ? -24.550 4.236 -14.296 1.00 69.25 467 PHE A O 1
ATOM 3730 N N . ASP A 1 468 ? -26.358 2.932 -13.983 1.00 63.34 468 ASP A N 1
ATOM 3731 C CA . ASP A 1 468 ? -26.724 2.868 -15.396 1.00 63.34 468 ASP A CA 1
ATOM 3732 C C . ASP A 1 468 ? -27.406 4.167 -15.851 1.00 63.34 468 ASP A C 1
ATOM 3734 O O . ASP A 1 468 ? -27.882 4.980 -15.053 1.00 63.34 468 ASP A O 1
ATOM 3738 N N . LYS A 1 469 ? -27.390 4.385 -17.168 1.00 55.47 469 LYS A N 1
ATOM 3739 C CA . LYS A 1 469 ? -28.042 5.519 -17.826 1.00 55.47 469 LYS A CA 1
ATOM 3740 C C . LYS A 1 469 ? -29.542 5.229 -17.858 1.00 55.47 469 LYS A C 1
ATOM 3742 O O . LYS A 1 469 ? -29.918 4.161 -18.324 1.00 55.47 469 LYS A O 1
ATOM 3747 N N . THR A 1 470 ? -30.384 6.151 -17.404 1.00 51.72 470 THR A N 1
ATOM 3748 C CA . THR A 1 470 ? -31.836 6.040 -17.612 1.00 51.72 470 THR A CA 1
ATOM 3749 C C . THR A 1 470 ? -32.259 7.033 -18.694 1.00 51.72 470 THR A C 1
ATOM 3751 O O . THR A 1 470 ? -32.040 8.233 -18.518 1.00 51.72 470 THR A O 1
ATOM 3754 N N . PRO A 1 471 ? -32.834 6.573 -19.818 1.00 49.12 471 PRO A N 1
ATOM 3755 C CA . PRO A 1 471 ? -33.636 7.423 -20.682 1.00 49.12 471 PRO A CA 1
ATOM 3756 C C . PRO A 1 471 ? -35.029 7.505 -20.044 1.00 49.12 471 PRO A C 1
ATOM 3758 O O . PRO A 1 471 ? -35.793 6.566 -20.160 1.00 49.12 471 PRO A O 1
ATOM 3761 N N . LYS A 1 472 ? -35.313 8.570 -19.281 1.00 44.31 472 LYS A N 1
ATOM 3762 C CA . LYS A 1 472 ? -36.629 8.881 -18.675 1.00 44.31 472 LYS A CA 1
ATOM 3763 C C . LYS A 1 472 ? -37.378 7.701 -17.996 1.00 44.31 472 LYS A C 1
ATOM 3765 O O . LYS A 1 472 ? -38.153 6.995 -18.620 1.00 44.31 472 LYS A O 1
ATOM 3770 N N . GLY A 1 473 ? -37.245 7.609 -16.667 1.00 50.12 473 GLY A N 1
ATOM 3771 C CA . GLY A 1 473 ? -38.180 6.875 -15.794 1.00 50.12 473 GLY A CA 1
ATOM 3772 C C . GLY A 1 473 ? -37.893 5.374 -15.610 1.00 50.12 473 GLY A C 1
ATOM 3773 O O . GLY A 1 473 ? -37.601 4.669 -16.563 1.00 50.12 473 GLY A O 1
ATOM 3774 N N . LYS A 1 474 ? -38.017 4.887 -14.364 1.00 46.09 474 LYS A N 1
ATOM 3775 C CA . LYS A 1 474 ? -37.858 3.483 -13.891 1.00 46.09 474 LYS A CA 1
ATOM 3776 C C . LYS A 1 474 ? -36.397 2.966 -13.718 1.00 46.09 474 LYS A C 1
ATOM 3778 O O . LYS A 1 474 ? -35.443 3.636 -14.109 1.00 46.09 474 LYS A O 1
ATOM 3783 N N . PRO A 1 475 ? -36.185 1.911 -12.897 1.00 49.06 475 PRO A N 1
ATOM 3784 C CA . PRO A 1 475 ? -35.280 1.913 -11.740 1.00 49.06 475 PRO A CA 1
ATOM 3785 C C . PRO A 1 475 ? -33.790 1.982 -12.089 1.00 49.06 475 PRO A C 1
ATOM 3787 O O . PRO A 1 475 ? -33.295 1.343 -13.017 1.00 49.06 475 PRO A O 1
ATOM 3790 N N . ARG A 1 476 ? -33.045 2.737 -11.273 1.00 65.12 476 ARG A N 1
ATOM 3791 C CA . ARG A 1 476 ? -31.621 3.054 -11.455 1.00 65.12 476 ARG A CA 1
ATOM 3792 C C . ARG A 1 476 ? -30.763 1.805 -11.213 1.00 65.12 476 ARG A C 1
ATOM 3794 O O . ARG A 1 476 ? -30.277 1.607 -10.102 1.00 65.12 476 ARG A O 1
ATOM 3801 N N . LYS A 1 477 ? -30.602 0.948 -12.230 1.00 74.56 477 LYS A N 1
ATOM 3802 C CA . LYS A 1 477 ? -29.701 -0.214 -12.166 1.00 74.56 477 LYS A CA 1
ATOM 3803 C C . LYS A 1 477 ? -28.303 0.244 -11.729 1.00 74.56 477 LYS A C 1
ATOM 3805 O O . LYS A 1 477 ? -27.751 1.218 -12.246 1.00 74.56 477 LYS A O 1
ATOM 3810 N N . VAL A 1 478 ? -27.746 -0.433 -10.737 1.00 82.44 478 VAL A N 1
ATOM 3811 C CA . VAL A 1 478 ? -26.421 -0.181 -10.165 1.00 82.44 478 VAL A CA 1
ATOM 3812 C C . VAL A 1 478 ? -25.524 -1.382 -10.388 1.00 82.44 478 VAL A C 1
ATOM 3814 O O . VAL A 1 478 ? -25.995 -2.513 -10.476 1.00 82.44 478 VAL A O 1
ATOM 3817 N N . ARG A 1 479 ? -24.210 -1.147 -10.430 1.00 86.25 479 ARG A N 1
ATOM 3818 C CA . ARG A 1 479 ? -23.214 -2.222 -10.364 1.00 86.25 479 ARG A CA 1
ATOM 3819 C C . ARG A 1 479 ? -22.328 -2.070 -9.144 1.00 86.25 479 ARG A C 1
ATOM 3821 O O . ARG A 1 479 ? -21.605 -1.075 -9.026 1.00 86.25 479 ARG A O 1
ATOM 3828 N N . VAL A 1 480 ? -22.334 -3.092 -8.299 1.00 86.12 480 VAL A N 1
ATOM 3829 C CA . VAL A 1 480 ? -21.453 -3.226 -7.139 1.00 86.12 480 VAL A CA 1
ATOM 3830 C C . VAL A 1 480 ? -20.305 -4.148 -7.516 1.00 86.12 480 VAL A C 1
ATOM 3832 O O . VAL A 1 480 ? -20.522 -5.256 -8.003 1.00 86.12 480 VAL A O 1
ATOM 3835 N N . LYS A 1 481 ? -19.074 -3.668 -7.343 1.00 86.62 481 LYS A N 1
ATOM 3836 C CA . LYS A 1 481 ? -17.863 -4.471 -7.497 1.00 86.62 481 LYS A CA 1
ATOM 3837 C C . LYS A 1 481 ? -17.478 -5.019 -6.126 1.00 86.62 481 LYS A C 1
ATOM 3839 O O . LYS A 1 481 ? -17.120 -4.228 -5.257 1.00 86.62 481 LYS A O 1
ATOM 3844 N N . TYR A 1 482 ? -17.568 -6.328 -5.940 1.00 83.00 482 TYR A N 1
ATOM 3845 C CA . TYR A 1 482 ? -17.221 -6.990 -4.681 1.00 83.00 482 TYR A CA 1
ATOM 3846 C C . TYR A 1 482 ? -15.782 -7.511 -4.718 1.00 83.00 482 TYR A C 1
ATOM 3848 O O . TYR A 1 482 ? -15.131 -7.479 -5.764 1.00 83.00 482 TYR A O 1
ATOM 3856 N N . PHE A 1 483 ? -15.261 -7.918 -3.565 1.00 74.31 483 PHE A N 1
ATOM 3857 C CA . PHE A 1 483 ? -13.965 -8.577 -3.493 1.00 74.31 483 PHE A CA 1
ATOM 3858 C C . PHE A 1 483 ? -14.156 -10.083 -3.689 1.00 74.31 483 PHE A C 1
ATOM 3860 O O . PHE A 1 483 ? -14.899 -10.708 -2.941 1.00 74.31 483 PHE A O 1
ATOM 3867 N N . ALA A 1 484 ? -13.523 -10.631 -4.722 1.00 73.31 484 ALA A N 1
ATOM 3868 C CA . ALA A 1 484 ? -13.402 -12.064 -4.956 1.00 73.31 484 ALA A CA 1
ATOM 3869 C C . ALA A 1 484 ? -12.102 -12.279 -5.744 1.00 73.31 484 ALA A C 1
ATOM 3871 O O . ALA A 1 484 ? -12.052 -11.873 -6.912 1.00 73.31 484 ALA A O 1
ATOM 3872 N N . PRO A 1 485 ? -11.041 -12.795 -5.102 1.00 63.44 485 PRO A N 1
ATOM 3873 C CA . PRO A 1 485 ? -9.712 -12.870 -5.705 1.00 63.44 485 PRO A CA 1
ATOM 3874 C C . PRO A 1 485 ? -9.689 -13.771 -6.949 1.00 63.44 485 PRO A C 1
ATOM 3876 O O . PRO A 1 485 ? -9.055 -13.408 -7.939 1.00 63.44 485 PRO A O 1
ATOM 3879 N N . ASP A 1 486 ? -10.476 -14.848 -6.951 1.00 71.81 486 ASP A N 1
ATOM 3880 C CA . ASP A 1 486 ? -10.480 -15.858 -8.022 1.00 71.81 486 ASP A CA 1
ATOM 3881 C C . ASP A 1 486 ? -11.411 -15.518 -9.195 1.00 71.81 486 ASP A C 1
ATOM 3883 O O . ASP A 1 486 ? -11.416 -16.181 -10.231 1.00 71.81 486 ASP A O 1
ATOM 3887 N N . VAL A 1 487 ? -12.206 -14.450 -9.074 1.00 74.88 487 VAL A N 1
ATOM 3888 C CA . VAL A 1 487 ? -13.202 -14.079 -10.084 1.00 74.88 487 VAL A CA 1
ATOM 3889 C C . VAL A 1 487 ? -12.693 -12.917 -10.929 1.00 74.88 487 VAL A C 1
ATOM 3891 O O . VAL A 1 487 ? -12.330 -11.848 -10.436 1.00 74.88 487 VAL A O 1
ATOM 3894 N N . LYS A 1 488 ? -12.732 -13.073 -12.254 1.00 72.56 488 LYS A N 1
ATOM 3895 C CA . LYS A 1 488 ? -12.377 -12.002 -13.193 1.00 72.56 488 LYS A CA 1
ATOM 3896 C C . LYS A 1 488 ? -13.486 -10.941 -13.255 1.00 72.56 488 LYS A C 1
ATOM 3898 O O . LYS A 1 488 ? -14.570 -11.189 -13.762 1.00 72.56 488 LYS A O 1
ATOM 3903 N N . ASP A 1 489 ? -13.180 -9.723 -12.799 1.00 74.38 489 ASP A N 1
ATOM 3904 C CA . ASP A 1 489 ? -14.101 -8.564 -12.744 1.00 74.38 489 ASP A CA 1
ATOM 3905 C C . ASP A 1 489 ? -15.412 -8.830 -11.962 1.00 74.38 489 ASP A C 1
ATOM 3907 O O . ASP A 1 489 ? -16.506 -8.694 -12.516 1.00 74.38 489 ASP A O 1
ATOM 3911 N N . PRO A 1 490 ? -15.312 -9.146 -10.656 1.00 81.31 490 PRO A N 1
ATOM 3912 C CA . PRO A 1 490 ? -16.441 -9.554 -9.825 1.00 81.31 490 PRO A CA 1
ATOM 3913 C C . PRO A 1 490 ? -17.428 -8.401 -9.649 1.00 81.31 490 PRO A C 1
ATOM 3915 O O . PRO A 1 490 ? -17.167 -7.423 -8.938 1.00 81.31 490 PRO A O 1
ATOM 3918 N N . ARG A 1 491 ? -18.572 -8.478 -10.332 1.00 86.69 491 ARG A N 1
ATOM 3919 C CA . ARG A 1 491 ? -19.630 -7.467 -10.256 1.00 86.69 491 ARG A CA 1
ATOM 3920 C C . ARG A 1 491 ? -20.992 -8.110 -10.126 1.00 86.69 491 ARG A C 1
ATOM 3922 O O . ARG A 1 491 ? -21.296 -9.078 -10.814 1.00 86.69 491 ARG A O 1
ATOM 3929 N N . LYS A 1 492 ? -21.841 -7.492 -9.313 1.00 87.62 492 LYS A N 1
ATOM 3930 C CA . LYS A 1 492 ? -23.267 -7.796 -9.267 1.00 87.62 492 LYS A CA 1
ATOM 3931 C C . LYS A 1 492 ? -24.086 -6.561 -9.587 1.00 87.62 492 LYS A C 1
ATOM 3933 O O . LYS A 1 492 ? -23.749 -5.441 -9.194 1.00 87.62 492 LYS A O 1
ATOM 3938 N N . SER A 1 493 ? -25.138 -6.794 -10.359 1.00 88.12 493 SER A N 1
ATOM 3939 C CA . SER A 1 493 ? -26.109 -5.776 -10.732 1.00 88.12 493 SER A CA 1
ATOM 3940 C C . SER A 1 493 ? -27.245 -5.763 -9.719 1.00 88.12 493 SER A C 1
ATOM 3942 O O . SER A 1 493 ? -27.672 -6.817 -9.248 1.00 88.12 493 SER A O 1
ATOM 3944 N N . GLY A 1 494 ? -27.765 -4.583 -9.419 1.00 86.50 494 GLY A N 1
ATOM 3945 C CA . GLY A 1 494 ? -28.911 -4.428 -8.533 1.00 86.50 494 GLY A CA 1
ATOM 3946 C C . GLY A 1 494 ? -29.635 -3.115 -8.729 1.00 86.50 494 GLY A C 1
ATOM 3947 O O . GLY A 1 494 ? -29.402 -2.424 -9.721 1.00 86.50 494 GLY A O 1
ATOM 3948 N N . HIS A 1 495 ? -30.489 -2.771 -7.779 1.00 85.12 495 HIS A N 1
ATOM 3949 C CA . HIS A 1 495 ? -31.244 -1.520 -7.764 1.00 85.12 495 HIS A CA 1
ATOM 3950 C C . HIS A 1 495 ? -30.877 -0.674 -6.546 1.00 85.12 495 HIS A C 1
ATOM 3952 O O . HIS A 1 495 ? -30.370 -1.186 -5.556 1.00 85.12 495 HIS A O 1
ATOM 3958 N N . THR A 1 496 ? -31.123 0.637 -6.595 1.00 81.56 496 THR A N 1
ATOM 3959 C CA . THR A 1 496 ? -30.798 1.530 -5.467 1.00 81.56 496 THR A CA 1
ATOM 3960 C C . THR A 1 496 ? -31.566 1.203 -4.187 1.00 81.56 496 THR A C 1
ATOM 3962 O O . THR A 1 496 ? -31.035 1.466 -3.119 1.00 81.56 496 THR A O 1
ATOM 3965 N N . GLY A 1 497 ? -32.767 0.617 -4.282 1.00 83.38 497 GLY A N 1
ATOM 3966 C CA . GLY A 1 497 ? -33.526 0.142 -3.114 1.00 83.38 497 GLY A CA 1
ATOM 3967 C C . GLY A 1 497 ? -32.968 -1.142 -2.488 1.00 83.38 497 GLY A C 1
ATOM 3968 O O . GLY A 1 497 ? -33.229 -1.417 -1.329 1.00 83.38 497 GLY A O 1
ATOM 3969 N N . GLU A 1 498 ? -32.146 -1.895 -3.224 1.00 88.25 498 GLU A N 1
ATOM 3970 C CA . GLU A 1 498 ? -31.456 -3.095 -2.723 1.00 88.25 498 GLU A CA 1
ATOM 3971 C C . GLU A 1 498 ? -30.143 -2.744 -1.994 1.00 88.25 498 GLU A C 1
ATOM 3973 O O . GLU A 1 498 ? -29.424 -3.635 -1.538 1.00 88.25 498 GLU A O 1
ATOM 3978 N N . LEU A 1 499 ? -29.771 -1.458 -1.946 1.00 88.62 499 LEU A N 1
ATOM 3979 C CA . LEU A 1 499 ? -28.500 -1.008 -1.390 1.00 88.62 499 LEU A CA 1
ATOM 3980 C C . LEU A 1 499 ? -28.652 -0.500 0.042 1.00 88.62 499 LEU A C 1
ATOM 3982 O O . LEU A 1 499 ? -29.483 0.355 0.332 1.00 88.62 499 LEU A O 1
ATOM 3986 N N . ARG A 1 500 ? -27.715 -0.907 0.896 1.00 90.25 500 ARG A N 1
ATOM 3987 C CA . ARG A 1 500 ? -27.438 -0.284 2.190 1.00 90.25 500 ARG A CA 1
ATOM 3988 C C . ARG A 1 500 ? -26.053 0.349 2.163 1.00 90.25 500 ARG A C 1
ATOM 3990 O O . ARG A 1 500 ? -25.071 -0.290 1.782 1.00 90.25 500 ARG A O 1
ATOM 3997 N N . LEU A 1 501 ? -25.954 1.613 2.570 1.00 89.25 501 LEU A N 1
ATOM 3998 C CA . LEU A 1 501 ? -24.663 2.288 2.693 1.00 89.25 501 LEU A CA 1
ATOM 3999 C C . LEU A 1 501 ? -23.907 1.714 3.896 1.00 89.25 501 LEU A C 1
ATOM 4001 O O . LEU A 1 501 ? -24.432 1.701 5.005 1.00 89.25 501 LEU A O 1
ATOM 4005 N N . LEU A 1 502 ? -22.679 1.241 3.671 1.00 86.38 502 LEU A N 1
ATOM 4006 C CA . LEU A 1 502 ? -21.806 0.763 4.746 1.00 86.38 502 LEU A CA 1
ATOM 4007 C C . LEU A 1 502 ? -20.780 1.816 5.147 1.00 86.38 502 LEU A C 1
ATOM 4009 O O . LEU A 1 502 ? -20.511 1.995 6.329 1.00 86.38 502 LEU A O 1
ATOM 4013 N N . GLN A 1 503 ? -20.197 2.492 4.156 1.00 85.94 503 GLN A N 1
ATOM 4014 C CA . GLN A 1 503 ? -19.240 3.566 4.374 1.00 85.94 503 GLN A CA 1
ATOM 4015 C C . GLN A 1 503 ? -19.238 4.516 3.176 1.00 85.94 503 GLN A C 1
ATOM 4017 O O . GLN A 1 503 ? -19.294 4.098 2.012 1.00 85.94 503 GLN A O 1
ATOM 4022 N N . HIS A 1 504 ? -19.131 5.815 3.445 1.00 85.81 504 HIS A N 1
ATOM 4023 C CA . HIS A 1 504 ? -18.879 6.788 2.390 1.00 85.81 504 HIS A CA 1
ATOM 4024 C C . HIS A 1 504 ? -17.530 6.531 1.708 1.00 85.81 504 HIS A C 1
ATOM 4026 O O . HIS A 1 504 ? -16.600 5.979 2.294 1.00 85.81 504 HIS A O 1
ATOM 4032 N N . ARG A 1 505 ? -17.426 6.940 0.437 1.00 85.81 505 ARG A N 1
ATOM 4033 C CA . ARG A 1 505 ? -16.198 6.776 -0.350 1.00 85.81 505 ARG A CA 1
ATOM 4034 C C . ARG A 1 505 ? -14.997 7.393 0.376 1.00 85.81 505 ARG A C 1
ATOM 4036 O O . ARG A 1 505 ? -15.020 8.569 0.734 1.00 85.81 505 ARG A O 1
ATOM 4043 N N . ASP A 1 506 ? -13.920 6.634 0.483 1.00 86.75 506 ASP A N 1
ATOM 4044 C CA . ASP A 1 506 ? -12.691 7.066 1.152 1.00 86.75 506 ASP A CA 1
ATOM 4045 C C . ASP A 1 506 ? -11.421 6.671 0.374 1.00 86.75 506 ASP A C 1
ATOM 4047 O O . ASP A 1 506 ? -10.310 6.754 0.888 1.00 86.75 506 ASP A O 1
ATOM 4051 N N . GLY A 1 507 ? -11.596 6.236 -0.878 1.00 87.81 507 GLY A N 1
ATOM 4052 C CA . GLY A 1 507 ? -10.511 5.845 -1.774 1.00 87.81 507 GLY A CA 1
ATOM 4053 C C . GLY A 1 507 ? -10.139 4.361 -1.740 1.00 87.81 507 GLY A C 1
ATOM 4054 O O . GLY A 1 507 ? -9.291 3.961 -2.546 1.00 87.81 507 GLY A O 1
ATOM 4055 N N . TYR A 1 508 ? -10.797 3.547 -0.910 1.00 89.69 508 TYR A N 1
ATOM 4056 C CA . TYR A 1 508 ? -10.507 2.121 -0.758 1.00 89.69 508 TYR A CA 1
ATOM 4057 C C . TYR A 1 508 ? -11.760 1.252 -0.933 1.00 89.69 508 TYR A C 1
ATOM 4059 O O . TYR A 1 508 ? -12.896 1.713 -0.830 1.00 89.69 508 TYR A O 1
ATOM 4067 N N . SER A 1 509 ? -11.543 -0.019 -1.255 1.00 87.56 509 SER A N 1
ATOM 4068 C CA . SER A 1 509 ? -12.547 -1.076 -1.162 1.00 87.56 509 SER A CA 1
ATOM 4069 C C . SER A 1 509 ? -12.088 -2.116 -0.152 1.00 87.56 509 SER A C 1
ATOM 4071 O O . SER A 1 509 ? -10.906 -2.451 -0.137 1.00 87.56 509 SER A O 1
ATOM 4073 N N . TYR A 1 510 ? -13.027 -2.641 0.628 1.00 88.00 510 TYR A N 1
ATOM 4074 C CA . TYR A 1 510 ? -12.745 -3.530 1.750 1.00 88.00 510 TYR A CA 1
ATOM 4075 C C . TYR A 1 510 ? -13.317 -4.923 1.532 1.00 88.00 510 TYR A C 1
ATOM 4077 O O . TYR A 1 510 ? -14.444 -5.045 1.040 1.00 88.00 510 TYR A O 1
ATOM 4085 N N . GLY A 1 511 ? -12.553 -5.929 1.943 1.00 84.12 511 GLY A N 1
ATOM 4086 C CA . GLY A 1 511 ? -12.953 -7.325 2.102 1.00 84.12 511 GLY A CA 1
ATOM 4087 C C . GLY A 1 511 ? -12.278 -7.916 3.341 1.00 84.12 511 GLY A C 1
ATOM 4088 O O . GLY A 1 511 ? -11.454 -7.245 3.954 1.00 84.12 511 GLY A O 1
ATOM 4089 N N . ASN A 1 512 ? -12.621 -9.151 3.699 1.00 81.44 512 ASN A N 1
ATOM 4090 C CA . ASN A 1 512 ? -11.964 -9.893 4.775 1.00 81.44 512 ASN A CA 1
ATOM 4091 C C . ASN A 1 512 ? -11.590 -11.286 4.260 1.00 81.44 512 ASN A C 1
ATOM 4093 O O . ASN A 1 512 ? -12.353 -11.868 3.487 1.00 81.44 512 ASN A O 1
ATOM 4097 N N . LEU A 1 513 ? -10.455 -11.802 4.718 1.00 77.62 513 LEU A N 1
ATOM 4098 C CA . LEU A 1 513 ? -10.073 -13.207 4.625 1.00 77.62 513 LEU A CA 1
ATOM 4099 C C . LEU A 1 513 ? -10.149 -13.794 6.036 1.00 77.62 513 LEU A C 1
ATOM 4101 O O . LEU A 1 513 ? -9.743 -13.141 6.999 1.00 77.62 513 LEU A O 1
ATOM 4105 N N . VAL A 1 514 ? -10.692 -15.000 6.169 1.00 64.44 514 VAL A N 1
ATOM 4106 C CA . VAL A 1 514 ? -10.645 -15.739 7.434 1.00 64.44 514 VAL A CA 1
ATOM 4107 C C . VAL A 1 514 ? -9.442 -16.667 7.349 1.00 64.44 514 VAL A C 1
ATOM 4109 O O . VAL A 1 514 ? -9.433 -17.569 6.516 1.00 64.44 514 VAL A O 1
ATOM 4112 N N . ALA A 1 515 ? -8.419 -16.410 8.162 1.00 55.69 515 ALA A N 1
ATOM 4113 C CA . ALA A 1 515 ? -7.296 -17.321 8.309 1.00 55.69 515 ALA A CA 1
ATOM 4114 C C . ALA A 1 515 ? -7.676 -18.362 9.372 1.00 55.69 515 ALA A C 1
ATOM 4116 O O . ALA A 1 515 ? -7.723 -18.052 10.564 1.00 55.69 515 ALA A O 1
ATOM 4117 N N . ASN A 1 516 ? -7.993 -19.574 8.920 1.00 49.12 516 ASN A N 1
ATOM 4118 C CA . ASN A 1 516 ? -8.092 -20.755 9.770 1.00 49.12 516 ASN A CA 1
ATOM 4119 C C . ASN A 1 516 ? -6.794 -21.545 9.562 1.00 49.12 516 ASN A C 1
ATOM 4121 O O . ASN A 1 516 ? -6.513 -21.953 8.435 1.00 49.12 516 ASN A O 1
ATOM 4125 N N . MET A 1 517 ? -5.985 -21.726 10.607 1.00 41.47 517 MET A N 1
ATOM 4126 C CA . MET A 1 517 ? -4.909 -22.716 10.559 1.00 41.47 517 MET A CA 1
ATOM 4127 C C . MET A 1 517 ? -5.549 -24.078 10.825 1.00 41.47 517 MET A C 1
ATOM 4129 O O . MET A 1 517 ? -5.880 -24.392 11.963 1.00 41.47 517 MET A O 1
ATOM 4133 N N . GLU A 1 518 ? -5.764 -24.875 9.779 1.00 30.56 518 GLU A N 1
ATOM 4134 C CA . GLU A 1 518 ? -5.880 -26.321 9.963 1.00 30.56 518 GLU A CA 1
ATOM 4135 C C . GLU A 1 518 ? -4.476 -26.826 10.302 1.00 30.56 518 GLU A C 1
ATOM 4137 O O . GLU A 1 518 ? -3.555 -26.727 9.488 1.00 30.56 518 GLU A O 1
ATOM 4142 N N . PHE A 1 519 ? -4.293 -27.293 11.536 1.00 30.80 519 PHE A N 1
ATOM 4143 C CA . PHE A 1 519 ? -3.062 -27.945 11.969 1.00 30.80 519 PHE A CA 1
ATOM 4144 C C . PHE A 1 519 ? -2.860 -29.190 11.092 1.00 30.80 519 PHE A C 1
ATOM 4146 O O . PHE A 1 519 ? -3.569 -30.183 11.232 1.00 30.80 519 PHE A O 1
ATOM 4153 N N . ARG A 1 520 ? -1.908 -29.147 10.158 1.00 24.30 520 ARG A N 1
ATOM 4154 C CA . ARG A 1 520 ? -1.245 -30.365 9.694 1.00 24.30 520 ARG A CA 1
ATOM 4155 C C . ARG A 1 520 ? 0.006 -30.497 10.532 1.00 24.30 520 ARG A C 1
ATOM 4157 O O . ARG A 1 520 ? 0.938 -29.715 10.357 1.00 24.30 520 ARG A O 1
ATOM 4164 N N . GLU A 1 521 ? -0.002 -31.461 11.442 1.00 24.47 521 GLU A N 1
ATOM 4165 C CA . GLU A 1 521 ? 1.216 -31.895 12.111 1.00 24.47 521 GLU A CA 1
ATOM 4166 C C . GLU A 1 521 ? 2.293 -32.173 11.048 1.00 24.47 521 GLU A C 1
ATOM 4168 O O . GLU A 1 521 ? 2.010 -32.839 10.039 1.00 24.47 521 GLU A O 1
ATOM 4173 N N . PRO A 1 522 ? 3.514 -31.640 11.206 1.00 28.45 522 PRO A N 1
ATOM 4174 C CA . PRO A 1 522 ? 4.613 -32.028 10.346 1.00 28.45 522 PRO A CA 1
ATOM 4175 C C . PRO A 1 522 ? 4.882 -33.521 10.559 1.00 28.45 522 PRO A C 1
ATOM 4177 O O . PRO A 1 522 ? 5.279 -33.948 11.639 1.00 28.45 522 PRO A O 1
ATOM 4180 N N . LYS A 1 523 ? 4.674 -34.333 9.516 1.00 33.72 523 LYS A N 1
ATOM 4181 C CA . LYS A 1 523 ? 5.197 -35.702 9.471 1.00 33.72 523 LYS A CA 1
ATOM 4182 C C . LYS A 1 523 ? 6.715 -35.638 9.320 1.00 33.72 523 LYS A C 1
ATOM 4184 O O . LYS A 1 523 ? 7.220 -35.713 8.206 1.00 33.72 523 LYS A O 1
ATOM 4189 N N . THR A 1 524 ? 7.420 -35.519 10.434 1.00 31.98 524 THR A N 1
ATOM 4190 C CA . THR A 1 524 ? 8.834 -35.890 10.558 1.00 31.98 524 THR A CA 1
ATOM 4191 C C . THR A 1 524 ? 9.076 -36.386 11.982 1.00 31.98 524 THR A C 1
ATOM 4193 O O . THR A 1 524 ? 8.633 -35.716 12.915 1.00 31.98 524 THR A O 1
ATOM 4196 N N . PRO A 1 525 ? 9.724 -37.551 12.163 1.00 33.72 525 PRO A N 1
ATOM 4197 C CA . PRO A 1 525 ? 9.995 -38.103 13.484 1.00 33.72 525 PRO A CA 1
ATOM 4198 C C . PRO A 1 525 ? 10.928 -37.173 14.267 1.00 33.72 525 PRO A C 1
ATOM 4200 O O . PRO A 1 525 ? 11.804 -36.527 13.688 1.00 33.72 525 PRO A O 1
ATOM 4203 N N . ALA A 1 526 ? 10.694 -37.086 15.575 1.00 29.59 526 ALA A N 1
ATOM 4204 C CA . ALA A 1 526 ? 11.493 -36.296 16.502 1.00 29.59 526 ALA A CA 1
ATOM 4205 C C . ALA A 1 526 ? 12.976 -36.714 16.437 1.00 29.59 526 ALA A C 1
ATOM 4207 O O . ALA A 1 526 ? 13.253 -37.910 16.528 1.00 29.59 526 ALA A O 1
ATOM 4208 N N . PRO A 1 527 ? 13.932 -35.777 16.298 1.00 35.56 527 PRO A N 1
ATOM 4209 C CA . PRO A 1 527 ? 15.318 -36.073 16.607 1.00 35.56 527 PRO A CA 1
ATOM 4210 C C . PRO A 1 527 ? 15.482 -36.147 18.129 1.00 35.56 527 PRO A C 1
ATOM 4212 O O . PRO A 1 527 ? 14.987 -35.296 18.873 1.00 35.56 527 PRO A O 1
ATOM 4215 N N . GLU A 1 528 ? 16.153 -37.203 18.569 1.00 39.16 528 GLU A N 1
ATOM 4216 C CA . GLU A 1 528 ? 16.503 -37.478 19.956 1.00 39.16 528 GLU A CA 1
ATOM 4217 C C . GLU A 1 528 ? 17.335 -36.334 20.562 1.00 39.16 528 GLU A C 1
ATOM 4219 O O . GLU A 1 528 ? 18.259 -35.809 19.943 1.00 39.16 528 GLU A O 1
ATOM 4224 N N . THR A 1 529 ? 16.952 -35.948 21.782 1.00 40.81 529 THR A N 1
ATOM 4225 C CA . THR A 1 529 ? 17.765 -35.318 22.838 1.00 40.81 529 THR A CA 1
ATOM 4226 C C . THR A 1 529 ? 18.978 -34.484 22.398 1.00 40.81 529 THR A C 1
ATOM 4228 O O . THR A 1 529 ? 20.098 -34.987 22.328 1.00 40.81 529 THR A O 1
ATOM 4231 N N . ALA A 1 530 ? 18.789 -33.170 22.252 1.00 32.34 530 ALA A N 1
ATOM 4232 C CA . ALA A 1 530 ? 19.880 -32.202 22.370 1.00 32.34 530 ALA A CA 1
ATOM 4233 C C . ALA A 1 530 ? 19.868 -31.605 23.789 1.00 32.34 530 ALA A C 1
ATOM 4235 O O . ALA A 1 530 ? 18.878 -31.009 24.214 1.00 32.34 530 ALA A O 1
ATOM 4236 N N . GLN A 1 531 ? 20.958 -31.822 24.526 1.00 32.47 531 GLN A N 1
ATOM 4237 C CA . GLN A 1 531 ? 21.202 -31.293 25.870 1.00 32.47 531 GLN A CA 1
ATOM 4238 C C . GLN A 1 531 ? 21.213 -29.748 25.898 1.00 32.47 531 GLN A C 1
ATOM 4240 O O . GLN A 1 531 ? 21.549 -29.117 24.892 1.00 32.47 531 GLN A O 1
ATOM 4245 N N . PRO A 1 532 ? 20.875 -29.119 27.041 1.00 31.02 532 PRO A N 1
ATOM 4246 C CA . PRO A 1 532 ? 20.871 -27.667 27.181 1.00 31.02 532 PRO A CA 1
ATOM 4247 C C . PRO A 1 532 ? 22.304 -27.118 27.215 1.00 31.02 532 PRO A C 1
ATOM 4249 O O . PRO A 1 532 ? 23.099 -27.482 28.077 1.00 31.02 532 PRO A O 1
ATOM 4252 N N . CYS A 1 533 ? 22.626 -26.217 26.286 1.00 29.08 533 CYS A N 1
ATOM 4253 C CA . CYS A 1 533 ? 23.867 -25.452 26.322 1.00 29.08 533 CYS A CA 1
ATOM 4254 C C . CYS A 1 533 ? 23.669 -24.256 27.265 1.00 29.08 533 CYS A C 1
ATOM 4256 O O . CYS A 1 533 ? 22.853 -23.375 26.992 1.00 29.08 533 CYS A O 1
ATOM 4258 N N . THR A 1 534 ? 24.370 -24.272 28.393 1.00 31.69 534 THR A N 1
ATOM 4259 C CA . THR A 1 534 ? 24.418 -23.198 29.391 1.00 31.69 534 THR A CA 1
ATOM 4260 C C . THR A 1 534 ? 25.196 -21.980 28.891 1.00 31.69 534 THR A C 1
ATOM 4262 O O . THR A 1 534 ? 26.091 -22.101 28.056 1.00 31.69 534 THR A O 1
ATOM 4265 N N . ASP A 1 535 ? 24.823 -20.830 29.451 1.00 36.06 535 ASP A N 1
ATOM 4266 C CA . ASP A 1 535 ? 25.372 -19.477 29.336 1.00 36.06 535 ASP A CA 1
ATOM 4267 C C . ASP A 1 535 ? 26.840 -19.317 28.911 1.00 36.06 535 ASP A C 1
ATOM 4269 O O . ASP A 1 535 ? 27.745 -19.938 29.459 1.00 36.06 535 ASP A O 1
ATOM 4273 N N . THR A 1 536 ? 27.072 -18.375 27.991 1.00 34.81 536 THR A N 1
ATOM 4274 C CA . THR A 1 536 ? 28.053 -17.270 28.102 1.00 34.81 536 THR A CA 1
ATOM 4275 C C . THR A 1 536 ? 28.015 -16.448 26.807 1.00 34.81 536 THR A C 1
ATOM 4277 O O . THR A 1 536 ? 28.500 -16.869 25.760 1.00 34.81 536 THR A O 1
ATOM 4280 N N . GLY A 1 537 ? 27.398 -15.265 26.854 1.00 33.56 537 GLY A N 1
ATOM 4281 C CA . GLY A 1 537 ? 27.271 -14.391 25.681 1.00 33.56 537 GLY A CA 1
ATOM 4282 C C . GLY A 1 537 ? 27.157 -12.897 25.979 1.00 33.56 537 GLY A C 1
ATOM 4283 O O . GLY A 1 537 ? 26.872 -12.132 25.064 1.00 33.56 537 GLY A O 1
ATOM 4284 N N . ASP A 1 538 ? 27.410 -12.467 27.217 1.00 39.12 538 ASP A N 1
ATOM 4285 C CA . ASP A 1 538 ? 27.564 -11.055 27.586 1.00 39.12 538 ASP A CA 1
ATOM 4286 C C . ASP A 1 538 ? 29.029 -10.627 27.414 1.00 39.12 538 ASP A C 1
ATOM 4288 O O . ASP A 1 538 ? 29.749 -10.425 28.385 1.00 39.12 538 ASP A O 1
ATOM 4292 N N . ALA A 1 539 ? 29.514 -10.544 26.168 1.00 36.78 539 ALA A N 1
ATOM 4293 C CA . ALA A 1 539 ? 30.829 -9.949 25.875 1.00 36.78 539 ALA A CA 1
ATOM 4294 C C . ALA A 1 539 ? 31.074 -9.599 24.390 1.00 36.78 539 ALA A C 1
ATOM 4296 O O . ALA A 1 539 ? 32.219 -9.628 23.956 1.00 36.78 539 ALA A O 1
ATOM 4297 N N . MET A 1 540 ? 30.059 -9.282 23.568 1.00 32.16 540 MET A N 1
ATOM 4298 C CA . MET A 1 540 ? 30.299 -8.880 22.158 1.00 32.16 540 MET A CA 1
ATOM 4299 C C . MET A 1 540 ? 29.428 -7.725 21.628 1.00 32.16 540 MET A C 1
ATOM 4301 O O . MET A 1 540 ? 29.291 -7.550 20.420 1.00 32.16 540 MET A O 1
ATOM 4305 N N . MET A 1 541 ? 28.894 -6.869 22.507 1.00 34.38 541 MET A N 1
ATOM 4306 C CA . MET A 1 541 ? 28.198 -5.630 22.103 1.00 34.38 541 MET A CA 1
ATOM 4307 C C . MET A 1 541 ? 29.063 -4.354 22.153 1.00 34.38 541 MET A C 1
ATOM 4309 O O . MET A 1 541 ? 28.562 -3.272 21.863 1.00 34.38 541 MET A O 1
ATOM 4313 N N . GLY A 1 542 ? 30.362 -4.461 22.461 1.00 32.75 542 GLY A N 1
ATOM 4314 C CA . GLY A 1 542 ? 31.268 -3.307 22.595 1.00 32.75 542 GLY A CA 1
ATOM 4315 C C . GLY A 1 542 ? 32.135 -2.959 21.375 1.00 32.75 542 GLY A C 1
ATOM 4316 O O . GLY A 1 542 ? 32.807 -1.940 21.406 1.00 32.75 542 GLY A O 1
ATOM 4317 N N . ALA A 1 543 ? 32.144 -3.760 20.302 1.00 34.41 543 ALA A N 1
ATOM 4318 C CA . ALA A 1 543 ? 33.158 -3.646 19.236 1.00 34.41 543 ALA A CA 1
ATOM 4319 C C . ALA A 1 543 ? 32.595 -3.446 17.811 1.00 34.41 543 ALA A C 1
ATOM 4321 O O . ALA A 1 543 ? 33.232 -3.816 16.828 1.00 34.41 543 ALA A O 1
ATOM 4322 N N . GLN A 1 544 ? 31.394 -2.872 17.673 1.00 34.53 544 GLN A N 1
ATOM 4323 C CA . GLN A 1 544 ? 30.801 -2.550 16.359 1.00 34.53 544 GLN A CA 1
ATOM 4324 C C . GLN A 1 544 ? 30.359 -1.088 16.194 1.00 34.53 544 GLN A C 1
ATOM 4326 O O . GLN A 1 544 ? 29.805 -0.739 15.152 1.00 34.53 544 GLN A O 1
ATOM 4331 N N . LEU A 1 545 ? 30.638 -0.219 17.172 1.00 34.41 545 LEU A N 1
ATOM 4332 C CA . LEU A 1 545 ? 30.297 1.208 17.095 1.00 34.41 545 LEU A CA 1
ATOM 4333 C C . LEU A 1 545 ? 31.422 2.116 16.562 1.00 34.41 545 LEU A C 1
ATOM 4335 O O . LEU A 1 545 ? 31.122 3.241 16.180 1.00 34.41 545 LEU A O 1
ATOM 4339 N N . ASP A 1 546 ? 32.651 1.618 16.380 1.00 33.69 546 ASP A N 1
ATOM 4340 C CA . ASP A 1 546 ? 33.789 2.443 15.920 1.00 33.69 546 ASP A CA 1
ATOM 4341 C C . ASP A 1 546 ? 34.162 2.299 14.433 1.00 33.69 546 ASP A C 1
ATOM 4343 O O . ASP A 1 546 ? 35.105 2.930 13.963 1.00 33.69 546 ASP A O 1
ATOM 4347 N N . PHE A 1 547 ? 33.410 1.529 13.637 1.00 31.23 547 PHE A N 1
ATOM 4348 C CA . PHE A 1 547 ? 33.706 1.360 12.200 1.00 31.23 547 PHE A CA 1
ATOM 4349 C C . PHE A 1 547 ? 32.802 2.180 11.258 1.00 31.23 547 PHE A C 1
ATOM 4351 O O . PHE A 1 547 ? 32.878 2.039 10.038 1.00 31.23 547 PHE A O 1
ATOM 4358 N N . LEU A 1 548 ? 31.940 3.050 11.800 1.00 35.44 548 LEU A N 1
ATOM 4359 C CA . LEU A 1 548 ? 30.997 3.878 11.027 1.00 35.44 548 LEU A CA 1
ATOM 4360 C C . LEU A 1 548 ? 31.272 5.392 11.089 1.00 35.44 548 LEU A C 1
ATOM 4362 O O . LEU A 1 548 ? 30.469 6.166 10.572 1.00 35.44 548 LEU A O 1
ATOM 4366 N N . SER A 1 549 ? 32.409 5.824 11.642 1.00 34.22 549 SER A N 1
ATOM 4367 C CA . SER A 1 549 ? 32.823 7.239 11.683 1.00 34.22 549 SER A CA 1
ATOM 4368 C C . SER A 1 549 ? 33.883 7.633 10.639 1.00 34.22 549 SER A C 1
ATOM 4370 O O . SER A 1 549 ? 34.211 8.810 10.540 1.00 34.22 549 SER A O 1
ATOM 4372 N N . HIS A 1 550 ? 34.379 6.704 9.808 1.00 34.56 550 HIS A N 1
ATOM 4373 C CA . HIS A 1 550 ? 35.445 6.991 8.826 1.00 34.56 550 HIS A CA 1
ATOM 4374 C C . HIS A 1 550 ? 35.104 6.713 7.352 1.00 34.56 550 HIS A C 1
ATOM 4376 O O . HIS A 1 550 ? 35.996 6.595 6.516 1.00 34.56 550 HIS A O 1
ATOM 4382 N N . LEU A 1 551 ? 33.816 6.680 6.997 1.00 39.03 551 LEU A N 1
ATOM 4383 C CA . LEU A 1 551 ? 33.368 6.660 5.595 1.00 39.03 551 LEU A CA 1
ATOM 4384 C C . LEU A 1 551 ? 32.147 7.567 5.359 1.00 39.03 551 LEU A C 1
ATOM 4386 O O . LEU A 1 551 ? 31.144 7.140 4.784 1.00 39.03 551 LEU A O 1
ATOM 4390 N N . LEU A 1 552 ? 32.262 8.829 5.783 1.00 35.44 552 LEU A N 1
ATOM 4391 C CA . LEU A 1 552 ? 31.594 9.987 5.178 1.00 35.44 552 LEU A CA 1
ATOM 4392 C C . LEU A 1 552 ? 32.531 11.194 5.208 1.00 35.44 552 LEU A C 1
ATOM 4394 O O . LEU A 1 552 ? 33.015 11.515 6.314 1.00 35.44 552 LEU A O 1
#

Radius of gyration: 30.12 Å; chains: 1; bounding box: 74×85×89 Å

Foldseek 3Di:
DAFAFEAEPVLHTAETHHVVVVVVCVVVVQWDFPAVVVTYIYGPHDDPPVRRDYFAKEWFWEDFLFWIWTFIAGPVQATNAIAIEGAPLVVVVVVVLVVVVVVVCCVPPVPDDDPDDDPPDQFFAWDQDLVGIDGHRPDDPPPDDPPPDDDPPDDDDPVVPPPPQWDKDFDDDDPPDPDDDGDIDIDGNDDDDRPPPRHDDPSLVSSLVSLLVVVVVCVSRHVHQHYEYAQQDDPQVCVLPVPDDDCPVVQDPQRVHDLVVSQCVVLVQAALQPRDHPADWDWAFLQDVSNPTDPPSLRIHTHHPVLRVLCPNDADPRSCVRNNPSSNVSSVVSVVSRDDDPVRSVSCNSCSVVNVVSVVSVVHHYHYFYLVQLVVLCVVLVHDDDSNSSRSRRPHNHHYDQKHKYKYKYFQFDPPDDDPDPDDPVDDDDPPPPQDFDQDDPNDGFQFWKWFADPVRDIFTAGWHGWDDDPDDDFTKTKGQGDDPPDDRRIDIDTPVRIDGNGGHDRIMIDIDIDHDPDDDPPDDDDDDDDDDDDDDPPPPPPPPPPPPPDD

pLDDT: mean 73.76, std 21.37, range [24.3, 97.56]